Protein AF-0000000067514926 (afdb_homodimer)

Structure (mmCIF, N/CA/C/O backbone):
data_AF-0000000067514926-model_v1
#
loop_
_entity.id
_entity.type
_entity.pdbx_description
1 polymer 'Transcriptional regulator, AraC family'
#
loop_
_atom_site.group_PDB
_atom_site.id
_atom_site.type_symbol
_atom_site.label_atom_id
_atom_site.label_alt_id
_atom_site.label_comp_id
_atom_site.label_asym_id
_atom_site.label_entity_id
_atom_site.label_seq_id
_atom_site.pdbx_PDB_ins_code
_atom_site.Cartn_x
_atom_site.Cartn_y
_atom_site.Cartn_z
_atom_site.occupancy
_atom_site.B_iso_or_equiv
_atom_site.auth_seq_id
_atom_site.auth_comp_id
_atom_site.auth_asym_id
_atom_site.auth_atom_id
_atom_site.pdbx_PDB_model_num
ATOM 1 N N . MET A 1 1 ? -23.609 -40.312 2.377 1 21.06 1 MET A N 1
ATOM 2 C CA . MET A 1 1 ? -23.125 -39.125 3.045 1 21.06 1 MET A CA 1
ATOM 3 C C . MET A 1 1 ? -21.719 -38.75 2.559 1 21.06 1 MET A C 1
ATOM 5 O O . MET A 1 1 ? -20.766 -39.5 2.76 1 21.06 1 MET A O 1
ATOM 9 N N . SER A 1 2 ? -21.5 -38.344 1.331 1 24.94 2 SER A N 1
ATOM 10 C CA . SER A 1 2 ? -20.25 -38.312 0.572 1 24.94 2 SER A CA 1
ATOM 11 C C . SER A 1 2 ? -19.172 -37.562 1.338 1 24.94 2 SER A C 1
ATOM 13 O O . SER A 1 2 ? -19.422 -36.5 1.912 1 24.94 2 SER A O 1
ATOM 15 N N . PRO A 1 3 ? -18.281 -38.25 2.133 1 28.47 3 PRO A N 1
ATOM 16 C CA . PRO A 1 3 ? -17.297 -37.719 3.068 1 28.47 3 PRO A CA 1
ATOM 17 C C . PRO A 1 3 ? -16.578 -36.469 2.518 1 28.47 3 PRO A C 1
ATOM 19 O O . PRO A 1 3 ? -15.82 -36.562 1.555 1 28.47 3 PRO A O 1
ATOM 22 N N . THR A 1 4 ? -17.234 -35.469 2.072 1 33.53 4 THR A N 1
ATOM 23 C CA . THR A 1 4 ? -16.812 -34.156 1.573 1 33.53 4 THR A CA 1
ATOM 24 C C . THR A 1 4 ? -15.68 -33.594 2.428 1 33.53 4 THR A C 1
ATOM 26 O O . THR A 1 4 ? -15.914 -33.125 3.543 1 33.53 4 THR A O 1
ATOM 29 N N . GLY A 1 5 ? -14.617 -34.312 2.684 1 34.31 5 GLY A N 1
ATOM 30 C CA . GLY A 1 5 ? -13.422 -34.031 3.459 1 34.31 5 GLY A CA 1
ATOM 31 C C . GLY A 1 5 ? -12.969 -32.594 3.348 1 34.31 5 GLY A C 1
ATOM 32 O O . GLY A 1 5 ? -13.203 -31.938 2.326 1 34.31 5 GLY A O 1
ATOM 33 N N . LYS A 1 6 ? -12.906 -31.891 4.41 1 40.22 6 LYS A N 1
ATOM 34 C CA . LYS A 1 6 ? -12.523 -30.5 4.625 1 40.22 6 LYS A CA 1
ATOM 35 C C . LYS A 1 6 ? -11.266 -30.141 3.832 1 40.22 6 LYS A C 1
ATOM 37 O O . LYS A 1 6 ? -10.18 -30.625 4.137 1 40.22 6 LYS A O 1
ATOM 42 N N . ARG A 1 7 ? -11.219 -30.234 2.49 1 46 7 ARG A N 1
ATOM 43 C CA . ARG A 1 7 ? -10.086 -29.812 1.68 1 46 7 ARG A CA 1
ATOM 44 C C . ARG A 1 7 ? -9.367 -28.625 2.322 1 46 7 ARG A C 1
ATOM 46 O O . ARG A 1 7 ? -10.016 -27.703 2.838 1 46 7 ARG A O 1
ATOM 53 N N . SER A 1 8 ? -8.133 -28.891 2.771 1 51.84 8 SER A N 1
ATOM 54 C CA . SER A 1 8 ? -7.266 -27.938 3.455 1 51.84 8 SER A CA 1
ATOM 55 C C . SER A 1 8 ? -7.168 -26.625 2.686 1 51.84 8 SER A C 1
ATOM 57 O O . SER A 1 8 ? -7.062 -26.625 1.458 1 51.84 8 SER A O 1
ATOM 59 N N . SER A 1 9 ? -7.559 -25.484 3.264 1 60.06 9 SER A N 1
ATOM 60 C CA . SER A 1 9 ? -7.461 -24.078 2.869 1 60.06 9 SER A CA 1
ATOM 61 C C . SER A 1 9 ? -6.117 -23.781 2.211 1 60.06 9 SER A C 1
ATOM 63 O O . SER A 1 9 ? -6.004 -22.859 1.412 1 60.06 9 SER A O 1
ATOM 65 N N . ALA A 1 10 ? -5.141 -24.844 2.248 1 63.91 10 ALA A N 1
ATOM 66 C CA . ALA A 1 10 ? -3.799 -24.609 1.72 1 63.91 10 ALA A CA 1
ATOM 67 C C . ALA A 1 10 ? -3.754 -24.844 0.212 1 63.91 10 ALA A C 1
ATOM 69 O O . ALA A 1 10 ? -2.83 -24.391 -0.466 1 63.91 10 ALA A O 1
ATOM 70 N N . LEU A 1 11 ? -4.746 -25.422 -0.296 1 72 11 LEU A N 1
ATOM 71 C CA . LEU A 1 11 ? -4.766 -25.719 -1.726 1 72 11 LEU A CA 1
ATOM 72 C C . LEU A 1 11 ? -5.684 -24.75 -2.463 1 72 11 LEU A C 1
ATOM 74 O O . LEU A 1 11 ? -5.891 -24.875 -3.672 1 72 11 LEU A O 1
ATOM 78 N N . ASP A 1 12 ? -6.148 -23.859 -1.69 1 84.69 12 ASP A N 1
ATOM 79 C CA . ASP A 1 12 ? -7.062 -22.891 -2.289 1 84.69 12 ASP A CA 1
ATOM 80 C C . ASP A 1 12 ? -6.34 -21.578 -2.627 1 84.69 12 ASP A C 1
ATOM 82 O O . ASP A 1 12 ? -5.277 -21.297 -2.076 1 84.69 12 ASP A O 1
ATOM 86 N N . TYR A 1 13 ? -6.891 -20.938 -3.6 1 90.94 13 TYR A N 1
ATOM 87 C CA . TYR A 1 13 ? -6.422 -19.609 -3.99 1 90.94 13 TYR A CA 1
ATOM 88 C C . TYR A 1 13 ? -7.188 -18.516 -3.248 1 90.94 13 TYR A C 1
ATOM 90 O O . TYR A 1 13 ? -8.414 -18.578 -3.145 1 90.94 13 TYR A O 1
ATOM 98 N N . SER A 1 14 ? -6.441 -17.609 -2.746 1 90.38 14 SER A N 1
ATOM 99 C CA . SER A 1 14 ? -7.074 -16.5 -2.045 1 90.38 14 SER A CA 1
ATOM 100 C C . SER A 1 14 ? -7.527 -15.422 -3.02 1 90.38 14 SER A C 1
ATOM 102 O O . SER A 1 14 ? -6.82 -15.109 -3.982 1 90.38 14 SER A O 1
ATOM 104 N N . VAL A 1 15 ? -8.727 -14.961 -2.84 1 89.81 15 VAL A N 1
ATOM 105 C CA . VAL A 1 15 ? -9.242 -13.781 -3.521 1 89.81 15 VAL A CA 1
ATOM 106 C C . VAL A 1 15 ? -9.5 -12.664 -2.508 1 89.81 15 VAL A C 1
ATOM 108 O O . VAL A 1 15 ? -10.172 -12.883 -1.498 1 89.81 15 VAL A O 1
ATOM 111 N N . TRP A 1 16 ? -8.898 -11.547 -2.746 1 85.62 16 TRP A N 1
ATOM 112 C CA . TRP A 1 16 ? -9.008 -10.469 -1.769 1 85.62 16 TRP A CA 1
ATOM 113 C C . TRP A 1 16 ? -9.68 -9.242 -2.379 1 85.62 16 TRP A C 1
ATOM 115 O O . TRP A 1 16 ? -9.844 -9.156 -3.598 1 85.62 16 TRP A O 1
ATOM 125 N N . PRO A 1 17 ? -10.07 -8.297 -1.581 1 85.38 17 PRO A N 1
ATOM 126 C CA . PRO A 1 17 ? -10.875 -7.164 -2.041 1 85.38 17 PRO A CA 1
ATOM 127 C C . PRO A 1 17 ? -10.133 -6.281 -3.045 1 85.38 17 PRO A C 1
ATOM 129 O O . PRO A 1 17 ? -10.766 -5.531 -3.797 1 85.38 17 PRO A O 1
ATOM 132 N N . GLY A 1 18 ? -8.836 -6.371 -3.086 1 88.5 18 GLY A N 1
ATOM 133 C CA . GLY A 1 18 ? -8.062 -5.609 -4.051 1 88.5 18 GLY A CA 1
ATOM 134 C C . GLY A 1 18 ? -8.422 -5.93 -5.492 1 88.5 18 GLY A C 1
ATOM 135 O O . GLY A 1 18 ? -8.148 -5.137 -6.395 1 88.5 18 GLY A O 1
ATOM 136 N N . TRP A 1 19 ? -9.078 -7.051 -5.695 1 91.38 19 TRP A N 1
ATOM 137 C CA . TRP A 1 19 ? -9.508 -7.438 -7.035 1 91.38 19 TRP A CA 1
ATOM 138 C C . TRP A 1 19 ? -10.555 -6.469 -7.574 1 91.38 19 TRP A C 1
ATOM 140 O O . TRP A 1 19 ? -10.695 -6.309 -8.789 1 91.38 19 TRP A O 1
ATOM 150 N N . ARG A 1 20 ? -11.305 -5.773 -6.688 1 91.12 20 ARG A N 1
ATOM 151 C CA . ARG A 1 20 ? -12.258 -4.754 -7.113 1 91.12 20 ARG A CA 1
ATOM 152 C C . ARG A 1 20 ? -11.539 -3.59 -7.793 1 91.12 20 ARG A C 1
ATOM 154 O O . ARG A 1 20 ? -12 -3.094 -8.828 1 91.12 20 ARG A O 1
ATOM 161 N N . VAL A 1 21 ? -10.453 -3.221 -7.176 1 92.44 21 VAL A N 1
ATOM 162 C CA . VAL A 1 21 ? -9.664 -2.121 -7.719 1 92.44 21 VAL A CA 1
ATOM 163 C C . VAL A 1 21 ? -9.055 -2.535 -9.055 1 92.44 21 VAL A C 1
ATOM 165 O O . VAL A 1 21 ? -9.047 -1.754 -10.008 1 92.44 21 VAL A O 1
ATOM 168 N N . LEU A 1 22 ? -8.57 -3.758 -9.086 1 92.62 22 LEU A N 1
ATOM 169 C CA . LEU A 1 22 ? -8 -4.301 -10.312 1 92.62 22 LEU A CA 1
ATOM 170 C C . LEU A 1 22 ? -9.023 -4.262 -11.445 1 92.62 22 LEU A C 1
ATOM 172 O O . LEU A 1 22 ? -8.727 -3.775 -12.539 1 92.62 22 LEU A O 1
ATOM 176 N N . MET A 1 23 ? -10.25 -4.723 -11.195 1 93.88 23 MET A N 1
ATOM 177 C CA . MET A 1 23 ? -11.305 -4.75 -12.203 1 93.88 23 MET A CA 1
ATOM 178 C C . MET A 1 23 ? -11.656 -3.338 -12.656 1 93.88 23 MET A C 1
ATOM 180 O O . MET A 1 23 ? -11.742 -3.076 -13.859 1 93.88 23 MET A O 1
ATOM 184 N N . GLN A 1 24 ? -11.734 -2.473 -11.695 1 93.25 24 GLN A N 1
ATOM 185 C CA . GLN A 1 24 ? -12.102 -1.091 -11.984 1 93.25 24 GLN A CA 1
ATOM 186 C C . GLN A 1 24 ? -11.023 -0.403 -12.828 1 93.25 24 GLN A C 1
ATOM 188 O O . GLN A 1 24 ? -11.328 0.202 -13.859 1 93.25 24 GLN A O 1
ATOM 193 N N . ASP A 1 25 ? -9.812 -0.518 -12.422 1 93.44 25 ASP A N 1
ATOM 194 C CA . ASP A 1 25 ? -8.719 0.184 -13.086 1 93.44 25 ASP A CA 1
ATOM 195 C C . ASP A 1 25 ? -8.461 -0.397 -14.477 1 93.44 25 ASP A C 1
ATOM 197 O O . ASP A 1 25 ? -8.078 0.329 -15.398 1 93.44 25 ASP A O 1
ATOM 201 N N . ALA A 1 26 ? -8.664 -1.671 -14.594 1 94 26 ALA A N 1
ATOM 202 C CA . ALA A 1 26 ? -8.445 -2.33 -15.875 1 94 26 ALA A CA 1
ATOM 203 C C . ALA A 1 26 ? -9.648 -2.16 -16.797 1 94 26 ALA A C 1
ATOM 205 O O . ALA A 1 26 ? -9.617 -2.566 -17.953 1 94 26 ALA A O 1
ATOM 206 N N . GLY A 1 27 ? -10.703 -1.605 -16.297 1 93.69 27 GLY A N 1
ATOM 207 C CA . GLY A 1 27 ? -11.906 -1.403 -17.078 1 93.69 27 GLY A CA 1
ATOM 208 C C . GLY A 1 27 ? -12.711 -2.674 -17.281 1 93.69 27 GLY A C 1
ATOM 209 O O . GLY A 1 27 ? -13.508 -2.771 -18.203 1 93.69 27 GLY A O 1
ATOM 210 N N . LEU A 1 28 ? -12.492 -3.656 -16.453 1 94.88 28 LEU A N 1
ATOM 211 C CA . LEU A 1 28 ? -13.195 -4.93 -16.547 1 94.88 28 LEU A CA 1
ATOM 212 C C . LEU A 1 28 ? -14.484 -4.898 -15.742 1 94.88 28 LEU A C 1
ATOM 214 O O . LEU A 1 28 ? -14.477 -4.566 -14.555 1 94.88 28 LEU A O 1
ATOM 218 N N . ALA A 1 29 ? -15.562 -5.246 -16.453 1 95 29 ALA A N 1
ATOM 219 C CA . ALA A 1 29 ? -16.844 -5.301 -15.734 1 95 29 ALA A CA 1
ATOM 220 C C . ALA A 1 29 ? -16.906 -6.523 -14.82 1 95 29 ALA A C 1
ATOM 222 O O . ALA A 1 29 ? -16.812 -7.66 -15.289 1 95 29 ALA A O 1
ATOM 223 N N . THR A 1 30 ? -17.188 -6.309 -13.617 1 93.81 30 THR A N 1
ATOM 224 C CA . THR A 1 30 ? -17.141 -7.355 -12.602 1 93.81 30 THR A CA 1
ATOM 225 C C . THR A 1 30 ? -18.281 -8.344 -12.789 1 93.81 30 THR A C 1
ATOM 227 O O . THR A 1 30 ? -18.078 -9.555 -12.75 1 93.81 30 THR A O 1
ATOM 230 N N . ALA A 1 31 ? -19.438 -7.828 -13.039 1 93 31 ALA A N 1
ATOM 231 C CA . ALA A 1 31 ? -20.625 -8.664 -13.07 1 93 31 ALA A CA 1
ATOM 232 C C . ALA A 1 31 ? -20.547 -9.703 -14.188 1 93 31 ALA A C 1
ATOM 234 O O . ALA A 1 31 ? -20.734 -10.898 -13.953 1 93 31 ALA A O 1
ATOM 235 N N . PRO A 1 32 ? -20.203 -9.312 -15.367 1 94.88 32 PRO A N 1
ATOM 236 C CA . PRO A 1 32 ? -20.062 -10.305 -16.438 1 94.88 32 PRO A CA 1
ATOM 237 C C . PRO A 1 32 ? -18.953 -11.32 -16.141 1 94.88 32 PRO A C 1
ATOM 239 O O . PRO A 1 32 ? -19.109 -12.5 -16.469 1 94.88 32 PRO A O 1
ATOM 242 N N . VAL A 1 33 ? -17.859 -10.898 -15.578 1 96.5 33 VAL A N 1
ATOM 243 C CA . VAL A 1 33 ? -16.75 -11.797 -15.258 1 96.5 33 VAL A CA 1
ATOM 244 C C . VAL A 1 33 ? -17.203 -12.859 -14.266 1 96.5 33 VAL A C 1
ATOM 246 O O . VAL A 1 33 ? -17 -14.055 -14.492 1 96.5 33 VAL A O 1
ATOM 249 N N . LEU A 1 34 ? -17.906 -12.414 -13.219 1 94 34 LEU A N 1
ATOM 250 C CA . LEU A 1 34 ? -18.344 -13.352 -12.18 1 94 34 LEU A CA 1
ATOM 251 C C . LEU A 1 34 ? -19.438 -14.273 -12.703 1 94 34 LEU A C 1
ATOM 253 O O . LEU A 1 34 ? -19.484 -15.453 -12.352 1 94 34 LEU A O 1
ATOM 257 N N . ARG A 1 35 ? -20.25 -13.789 -13.547 1 92.12 35 ARG A N 1
ATOM 258 C CA . ARG A 1 35 ? -21.297 -14.609 -14.148 1 92.12 35 ARG A CA 1
ATOM 259 C C . ARG A 1 35 ? -20.703 -15.695 -15.047 1 92.12 35 ARG A C 1
ATOM 261 O O . ARG A 1 35 ? -21.109 -16.859 -14.977 1 92.12 35 ARG A O 1
ATOM 268 N N . ARG A 1 36 ? -19.797 -15.336 -15.828 1 93.94 36 ARG A N 1
ATOM 269 C CA . ARG A 1 36 ? -19.141 -16.281 -16.734 1 93.94 36 ARG A CA 1
ATOM 270 C C . ARG A 1 36 ? -18.391 -17.359 -15.945 1 93.94 36 ARG A C 1
ATOM 272 O O . ARG A 1 36 ? -18.328 -18.516 -16.375 1 93.94 36 ARG A O 1
ATOM 279 N N . ALA A 1 37 ? -17.797 -16.922 -14.836 1 94.56 37 ALA A N 1
ATOM 280 C CA . ALA A 1 37 ? -17.047 -17.859 -14 1 94.56 37 ALA A CA 1
ATOM 281 C C . ALA A 1 37 ? -17.984 -18.656 -13.094 1 94.56 37 ALA A C 1
ATOM 283 O O . ALA A 1 37 ? -17.531 -19.562 -12.375 1 94.56 37 ALA A O 1
ATOM 284 N N . GLN A 1 38 ? -19.266 -18.328 -13.094 1 91.94 38 GLN A N 1
ATOM 285 C CA . GLN A 1 38 ? -20.281 -18.969 -12.258 1 91.94 38 GLN A CA 1
ATOM 286 C C . GLN A 1 38 ? -19.938 -18.812 -10.773 1 91.94 38 GLN A C 1
ATOM 288 O O . GLN A 1 38 ? -19.953 -19.797 -10.023 1 91.94 38 GLN A O 1
ATOM 293 N N . LEU A 1 39 ? -19.531 -17.641 -10.438 1 91.19 39 LEU A N 1
ATOM 294 C CA . LEU A 1 39 ? -19.203 -17.281 -9.055 1 91.19 39 LEU A CA 1
ATOM 295 C C . LEU A 1 39 ? -20.203 -16.266 -8.508 1 91.19 39 LEU A C 1
ATOM 297 O O . LEU A 1 39 ? -20.859 -15.57 -9.273 1 91.19 39 LEU A O 1
ATOM 301 N N . PRO A 1 40 ? -20.281 -16.188 -7.191 1 88.31 40 PRO A N 1
ATOM 302 C CA . PRO A 1 40 ? -21.234 -15.234 -6.598 1 88.31 40 PRO A CA 1
ATOM 303 C C . PRO A 1 40 ? -20.922 -13.781 -6.957 1 88.31 40 PRO A C 1
ATOM 305 O O . PRO A 1 40 ? -19.75 -13.398 -7.016 1 88.31 40 PRO A O 1
ATOM 308 N N . GLY A 1 41 ? -21.969 -13 -7.133 1 87.38 41 GLY A N 1
ATOM 309 C CA . GLY A 1 41 ? -21.828 -11.609 -7.539 1 87.38 41 GLY A CA 1
ATOM 310 C C . GLY A 1 41 ? -21.141 -10.75 -6.5 1 87.38 41 GLY A C 1
ATOM 311 O O . GLY A 1 41 ? -20.594 -9.688 -6.828 1 87.38 41 GLY A O 1
ATOM 312 N N . ASP A 1 42 ? -21.109 -11.234 -5.289 1 83.88 42 ASP A N 1
ATOM 313 C CA . ASP A 1 42 ? -20.5 -10.453 -4.215 1 83.88 42 ASP A CA 1
ATOM 314 C C . ASP A 1 42 ? -19.156 -11.039 -3.797 1 83.88 42 ASP A C 1
ATOM 316 O O . ASP A 1 42 ? -18.703 -10.812 -2.674 1 83.88 42 ASP A O 1
ATOM 320 N N . LEU A 1 43 ? -18.531 -11.781 -4.715 1 89.06 43 LEU A N 1
ATOM 321 C CA . LEU A 1 43 ? -17.297 -12.5 -4.406 1 89.06 43 LEU A CA 1
ATOM 322 C C . LEU A 1 43 ? -16.219 -11.539 -3.918 1 89.06 43 LEU A C 1
ATOM 324 O O . LEU A 1 43 ? -15.555 -11.805 -2.914 1 89.06 43 LEU A O 1
ATOM 328 N N . PHE A 1 44 ? -16.109 -10.422 -4.543 1 87.5 44 PHE A N 1
ATOM 329 C CA . PHE A 1 44 ? -14.992 -9.531 -4.273 1 87.5 44 PHE A CA 1
ATOM 330 C C . PHE A 1 44 ? -15.266 -8.664 -3.055 1 87.5 44 PHE A C 1
ATOM 332 O O . PHE A 1 44 ? -14.375 -7.977 -2.557 1 87.5 44 PHE A O 1
ATOM 339 N N . THR A 1 45 ? -16.438 -8.648 -2.574 1 79.25 45 THR A N 1
ATOM 340 C CA . THR A 1 45 ? -16.781 -7.844 -1.407 1 79.25 45 THR A CA 1
ATOM 341 C C . THR A 1 45 ? -16.688 -8.672 -0.13 1 79.25 45 THR A C 1
ATOM 343 O O . THR A 1 45 ? -16.656 -8.125 0.973 1 79.25 45 THR A O 1
ATOM 346 N N . ARG A 1 46 ? -16.562 -9.961 -0.378 1 79.62 46 ARG A N 1
ATOM 347 C CA . ARG A 1 46 ? -16.453 -10.852 0.772 1 79.62 46 ARG A CA 1
ATOM 348 C C . ARG A 1 46 ? -15.047 -10.805 1.365 1 79.62 46 ARG A C 1
ATOM 350 O O . ARG A 1 46 ? -14.078 -10.492 0.664 1 79.62 46 ARG A O 1
ATOM 357 N N . GLN A 1 47 ? -15.172 -11.094 2.65 1 74.5 47 GLN A N 1
ATOM 358 C CA . GLN A 1 47 ? -13.891 -11.125 3.35 1 74.5 47 GLN A CA 1
ATOM 359 C C . GLN A 1 47 ? -13.289 -12.523 3.316 1 74.5 47 GLN A C 1
ATOM 361 O O . GLN A 1 47 ? -14.008 -13.523 3.369 1 74.5 47 GLN A O 1
ATOM 366 N N . ASN A 1 48 ? -12.078 -12.75 3.043 1 74.88 48 ASN A N 1
ATOM 367 C CA . ASN A 1 48 ? -11.336 -14 3.16 1 74.88 48 ASN A CA 1
ATOM 368 C C . ASN A 1 48 ? -11.859 -15.055 2.189 1 74.88 48 ASN A C 1
ATOM 370 O O . ASN A 1 48 ? -12.188 -16.172 2.598 1 74.88 48 ASN A O 1
ATOM 374 N N . VAL A 1 49 ? -12.047 -14.789 1.015 1 84.12 49 VAL A N 1
ATOM 375 C CA . VAL A 1 49 ? -12.531 -15.703 -0.018 1 84.12 49 VAL A CA 1
ATOM 376 C C . VAL A 1 49 ? -11.391 -16.609 -0.473 1 84.12 49 VAL A C 1
ATOM 378 O O . VAL A 1 49 ? -10.273 -16.156 -0.717 1 84.12 49 VAL A O 1
ATOM 381 N N . ARG A 1 50 ? -11.734 -17.891 -0.494 1 88.06 50 ARG A N 1
ATOM 382 C CA . ARG A 1 50 ? -10.828 -18.891 -1.067 1 88.06 50 ARG A CA 1
ATOM 383 C C . ARG A 1 50 ? -11.539 -19.75 -2.109 1 88.06 50 ARG A C 1
ATOM 385 O O . ARG A 1 50 ? -12.703 -20.109 -1.931 1 88.06 50 ARG A O 1
ATOM 392 N N . LEU A 1 51 ? -10.852 -19.938 -3.182 1 89.81 51 LEU A N 1
ATOM 393 C CA . LEU A 1 51 ? -11.391 -20.734 -4.27 1 89.81 51 LEU A CA 1
ATOM 394 C C . LEU A 1 51 ? -10.5 -21.938 -4.559 1 89.81 51 LEU A C 1
ATOM 396 O O . LEU A 1 51 ? -9.273 -21.828 -4.484 1 89.81 51 LEU A O 1
ATOM 400 N N . ASP A 1 52 ? -11.148 -22.969 -4.891 1 86.19 52 ASP A N 1
ATOM 401 C CA . ASP A 1 52 ? -10.352 -24.078 -5.398 1 86.19 52 ASP A CA 1
ATOM 402 C C . ASP A 1 52 ? -9.773 -23.766 -6.773 1 86.19 52 ASP A C 1
ATOM 404 O O . ASP A 1 52 ? -10.133 -22.75 -7.383 1 86.19 52 ASP A O 1
ATOM 408 N N . SER A 1 53 ? -8.938 -24.578 -7.242 1 88.44 53 SER A N 1
ATOM 409 C CA . SER A 1 53 ? -8.211 -24.312 -8.477 1 88.44 53 SER A CA 1
ATOM 410 C C . SER A 1 53 ? -9.156 -24.203 -9.664 1 88.44 53 SER A C 1
ATOM 412 O O . SER A 1 53 ? -9 -23.328 -10.516 1 88.44 53 SER A O 1
ATOM 414 N N . ALA A 1 54 ? -10.094 -25.062 -9.727 1 86.75 54 ALA A N 1
ATOM 415 C CA . ALA A 1 54 ? -11.016 -25.078 -10.859 1 86.75 54 ALA A CA 1
ATOM 416 C C . ALA A 1 54 ? -11.766 -23.766 -10.984 1 86.75 54 ALA A C 1
ATOM 418 O O . ALA A 1 54 ? -11.828 -23.172 -12.07 1 86.75 54 ALA A O 1
ATOM 419 N N . HIS A 1 55 ? -12.281 -23.328 -9.867 1 90.19 55 HIS A N 1
ATOM 420 C CA . HIS A 1 55 ? -13.047 -22.094 -9.875 1 90.19 55 HIS A CA 1
ATOM 421 C C . HIS A 1 55 ? -12.141 -20.875 -10.078 1 90.19 55 HIS A C 1
ATOM 423 O O . HIS A 1 55 ? -12.516 -19.922 -10.766 1 90.19 55 HIS A O 1
ATOM 429 N N . PHE A 1 56 ? -11.047 -20.984 -9.508 1 94.75 56 PHE A N 1
ATOM 430 C CA . PHE A 1 56 ? -10.102 -19.875 -9.641 1 94.75 56 PHE A CA 1
ATOM 431 C C . PHE A 1 56 ? -9.633 -19.734 -11.086 1 94.75 56 PHE A C 1
ATOM 433 O O . PHE A 1 56 ? -9.539 -18.625 -11.602 1 94.75 56 PHE A O 1
ATOM 440 N N . PHE A 1 57 ? -9.359 -20.797 -11.719 1 93.69 57 PHE A N 1
ATOM 441 C CA . PHE A 1 57 ? -8.891 -20.766 -13.102 1 93.69 57 PHE A CA 1
ATOM 442 C C . PHE A 1 57 ? -10.016 -20.359 -14.047 1 93.69 57 PHE A C 1
ATOM 444 O O . PHE A 1 57 ? -9.789 -19.656 -15.031 1 93.69 57 PHE A O 1
ATOM 451 N N . LYS A 1 58 ? -11.18 -20.75 -13.734 1 94.31 58 LYS A N 1
ATOM 452 C CA . LYS A 1 58 ? -12.336 -20.281 -14.492 1 94.31 58 LYS A CA 1
ATOM 453 C C . LYS A 1 58 ? -12.5 -18.766 -14.383 1 94.31 58 LYS A C 1
ATOM 455 O O . LYS A 1 58 ? -12.93 -18.109 -15.336 1 94.31 58 LYS A O 1
ATOM 460 N N . LEU A 1 59 ? -12.219 -18.281 -13.219 1 96.38 59 LEU A N 1
ATOM 461 C CA . LEU A 1 59 ? -12.25 -16.844 -13.016 1 96.38 59 LEU A CA 1
ATOM 462 C C . LEU A 1 59 ? -11.273 -16.125 -13.945 1 96.38 59 LEU A C 1
ATOM 464 O O . LEU A 1 59 ? -11.617 -15.117 -14.562 1 96.38 59 LEU A O 1
ATOM 468 N N . TRP A 1 60 ? -10.141 -16.672 -14.086 1 96.38 60 TRP A N 1
ATOM 469 C CA . TRP A 1 60 ? -9.125 -16.062 -14.945 1 96.38 60 TRP A CA 1
ATOM 470 C C . TRP A 1 60 ? -9.523 -16.172 -16.422 1 96.38 60 TRP A C 1
ATOM 472 O O . TRP A 1 60 ? -9.266 -15.25 -17.203 1 96.38 60 TRP A O 1
ATOM 482 N N . GLU A 1 61 ? -10.125 -17.25 -16.766 1 96.19 61 GLU A N 1
ATOM 483 C CA . GLU A 1 61 ? -10.633 -17.375 -18.125 1 96.19 61 GLU A CA 1
ATOM 484 C C . GLU A 1 61 ? -11.734 -16.359 -18.406 1 96.19 61 GLU A C 1
ATOM 486 O O . GLU A 1 61 ? -11.805 -15.797 -19.516 1 96.19 61 GLU A O 1
ATOM 491 N N . ALA A 1 62 ? -12.539 -16.141 -17.422 1 97.12 62 ALA A N 1
ATOM 492 C CA . ALA A 1 62 ? -13.594 -15.141 -17.547 1 97.12 62 ALA A CA 1
ATOM 493 C C . ALA A 1 62 ? -13 -13.742 -17.688 1 97.12 62 ALA A C 1
ATOM 495 O O . ALA A 1 62 ? -13.5 -12.922 -18.469 1 97.12 62 ALA A O 1
ATOM 496 N N . ILE A 1 63 ? -11.938 -13.469 -16.969 1 97.06 63 ILE A N 1
ATOM 497 C CA . ILE A 1 63 ? -11.234 -12.195 -17.047 1 97.06 63 ILE A CA 1
ATOM 498 C C . ILE A 1 63 ? -10.664 -12.016 -18.453 1 97.06 63 ILE A C 1
ATOM 500 O O . ILE A 1 63 ? -10.766 -10.938 -19.047 1 97.06 63 ILE A O 1
ATOM 504 N N . GLU A 1 64 ? -10.125 -13.062 -18.953 1 96.44 64 GLU A N 1
ATOM 505 C CA . GLU A 1 64 ? -9.57 -13.023 -20.312 1 96.44 64 GLU A CA 1
ATOM 506 C C . GLU A 1 64 ? -10.648 -12.703 -21.328 1 96.44 64 GLU A C 1
ATOM 508 O O . GLU A 1 64 ? -10.438 -11.883 -22.234 1 96.44 64 GLU A O 1
ATOM 513 N N . ALA A 1 65 ? -11.758 -13.328 -21.219 1 96.56 65 ALA A N 1
ATOM 514 C CA . ALA A 1 65 ? -12.867 -13.109 -22.141 1 96.56 65 ALA A CA 1
ATOM 515 C C . ALA A 1 65 ? -13.359 -11.664 -22.078 1 96.56 65 ALA A C 1
ATOM 517 O O . ALA A 1 65 ? -13.625 -11.039 -23.094 1 96.56 65 ALA A O 1
ATOM 518 N N . GLU A 1 66 ? -13.461 -11.141 -20.875 1 96.69 66 GLU A N 1
ATOM 519 C CA . GLU A 1 66 ? -13.914 -9.766 -20.688 1 96.69 66 GLU A CA 1
ATOM 520 C C . GLU A 1 66 ? -12.914 -8.773 -21.266 1 96.69 66 GLU A C 1
ATOM 522 O O . GLU A 1 66 ? -13.297 -7.789 -21.906 1 96.69 66 GLU A O 1
ATOM 527 N N . ALA A 1 67 ? -11.695 -9.039 -21 1 96.19 67 ALA A N 1
ATOM 528 C CA . ALA A 1 67 ? -10.641 -8.164 -21.5 1 96.19 67 ALA A CA 1
ATOM 529 C C . ALA A 1 67 ? -10.633 -8.133 -23.016 1 96.19 67 ALA A C 1
ATOM 531 O O . ALA A 1 67 ? -10.398 -7.082 -23.625 1 96.19 67 ALA A O 1
ATOM 532 N N . ALA A 1 68 ? -10.906 -9.281 -23.594 1 94.94 68 ALA A N 1
ATOM 533 C CA . ALA A 1 68 ? -10.945 -9.375 -25.062 1 94.94 68 ALA A CA 1
ATOM 534 C C . ALA A 1 68 ? -12.094 -8.547 -25.625 1 94.94 68 ALA A C 1
ATOM 536 O O . ALA A 1 68 ? -11.984 -8 -26.734 1 94.94 68 ALA A O 1
ATOM 537 N N . SER A 1 69 ? -13.148 -8.43 -24.875 1 93.88 69 SER A N 1
ATOM 538 C CA . SER A 1 69 ? -14.297 -7.652 -25.328 1 93.88 69 SER A CA 1
ATOM 539 C C . SER A 1 69 ? -14 -6.156 -25.281 1 93.88 69 SER A C 1
ATOM 541 O O . SER A 1 69 ? -14.586 -5.383 -26.047 1 93.88 69 SER A O 1
ATOM 543 N N . ILE A 1 70 ? -13.125 -5.758 -24.438 1 92.25 70 ILE A N 1
ATOM 544 C CA . ILE A 1 70 ? -12.758 -4.355 -24.281 1 92.25 70 ILE A CA 1
ATOM 545 C C . ILE A 1 70 ? -11.695 -3.984 -25.328 1 92.25 70 ILE A C 1
ATOM 547 O O . ILE A 1 70 ? -11.828 -2.967 -26.016 1 92.25 70 ILE A O 1
ATOM 551 N N . ASN A 1 71 ? -10.703 -4.758 -25.391 1 93.44 71 ASN A N 1
ATOM 552 C CA . ASN A 1 71 ? -9.625 -4.59 -26.359 1 93.44 71 ASN A CA 1
ATOM 553 C C . ASN A 1 71 ? -9.117 -5.934 -26.875 1 93.44 71 ASN A C 1
ATOM 555 O O . ASN A 1 71 ? -8.328 -6.602 -26.219 1 93.44 71 ASN A O 1
ATOM 559 N N . ALA A 1 72 ? -9.383 -6.262 -28.047 1 90.81 72 ALA A N 1
ATOM 560 C CA . ALA A 1 72 ? -9.055 -7.559 -28.641 1 90.81 72 ALA A CA 1
ATOM 561 C C . ALA A 1 72 ? -7.59 -7.609 -29.062 1 90.81 72 ALA A C 1
ATOM 563 O O . ALA A 1 72 ? -7.023 -8.688 -29.234 1 90.81 72 ALA A O 1
ATOM 564 N N . ASP A 1 73 ? -7.027 -6.484 -29.125 1 91.69 73 ASP A N 1
ATOM 565 C CA . ASP A 1 73 ? -5.68 -6.43 -29.688 1 91.69 73 ASP A CA 1
ATOM 566 C C . ASP A 1 73 ? -4.625 -6.555 -28.594 1 91.69 73 ASP A C 1
ATOM 568 O O . ASP A 1 73 ? -3.436 -6.707 -28.875 1 91.69 73 ASP A O 1
ATOM 572 N N . LEU A 1 74 ? -5.031 -6.473 -27.391 1 95 74 LEU A N 1
ATOM 573 C CA . LEU A 1 74 ? -4.102 -6.535 -26.266 1 95 74 LEU A CA 1
ATOM 574 C C . LEU A 1 74 ? -4.527 -7.605 -25.266 1 95 74 LEU A C 1
ATOM 576 O O . LEU A 1 74 ? -5.609 -7.52 -24.688 1 95 74 LEU A O 1
ATOM 580 N N . PRO A 1 75 ? -3.623 -8.609 -25.078 1 95.06 75 PRO A N 1
ATOM 581 C CA . PRO A 1 75 ? -3.977 -9.68 -24.141 1 95.06 75 PRO A CA 1
ATOM 582 C C . PRO A 1 75 ? -4.27 -9.156 -22.734 1 95.06 75 PRO A C 1
ATOM 584 O O . PRO A 1 75 ? -3.73 -8.125 -22.328 1 95.06 75 PRO A O 1
ATOM 587 N N . ALA A 1 76 ? -5.059 -9.867 -21.938 1 95.62 76 ALA A N 1
ATOM 588 C CA . ALA A 1 76 ? -5.574 -9.461 -20.625 1 95.62 76 ALA A CA 1
ATOM 589 C C . ALA A 1 76 ? -4.438 -9.141 -19.672 1 95.62 76 ALA A C 1
ATOM 591 O O . ALA A 1 76 ? -4.453 -8.094 -19 1 95.62 76 ALA A O 1
ATOM 592 N N . PRO A 1 77 ? -3.359 -9.984 -19.562 1 96.25 77 PRO A N 1
ATOM 593 C CA . PRO A 1 77 ? -2.275 -9.68 -18.625 1 96.25 77 PRO A CA 1
ATOM 594 C C . PRO A 1 77 ? -1.618 -8.328 -18.891 1 96.25 77 PRO A C 1
ATOM 596 O O . PRO A 1 77 ? -1.245 -7.625 -17.953 1 96.25 77 PRO A O 1
ATOM 599 N N . LEU A 1 78 ? -1.563 -7.977 -20.156 1 96.5 78 LEU A N 1
ATOM 600 C CA . LEU A 1 78 ? -0.923 -6.715 -20.516 1 96.5 78 LEU A CA 1
ATOM 601 C C . LEU A 1 78 ? -1.849 -5.539 -20.234 1 96.5 78 LEU A C 1
ATOM 603 O O . LEU A 1 78 ? -1.387 -4.453 -19.875 1 96.5 78 LEU A O 1
ATOM 607 N N . GLN A 1 79 ? -3.113 -5.754 -20.422 1 96.19 79 GLN A N 1
ATOM 608 C CA . GLN A 1 79 ? -4.078 -4.727 -20.047 1 96.19 79 GLN A CA 1
ATOM 609 C C . GLN A 1 79 ? -4.031 -4.445 -18.547 1 96.19 79 GLN A C 1
ATOM 611 O O . GLN A 1 79 ? -4.098 -3.289 -18.125 1 96.19 79 GLN A O 1
ATOM 616 N N . ILE A 1 80 ? -3.896 -5.48 -17.766 1 95.06 80 ILE A N 1
ATOM 617 C CA . ILE A 1 80 ? -3.834 -5.371 -16.312 1 95.06 80 ILE A CA 1
ATOM 618 C C . ILE A 1 80 ? -2.516 -4.719 -15.898 1 95.06 80 ILE A C 1
ATOM 620 O O . ILE A 1 80 ? -2.488 -3.875 -15.008 1 95.06 80 ILE A O 1
ATOM 624 N N . ALA A 1 81 ? -1.466 -5.055 -16.578 1 94.31 81 ALA A N 1
ATOM 625 C CA . ALA A 1 81 ? -0.143 -4.523 -16.266 1 94.31 81 ALA A CA 1
ATOM 626 C C . ALA A 1 81 ? -0.11 -3.006 -16.422 1 94.31 81 ALA A C 1
ATOM 628 O O . ALA A 1 81 ? 0.565 -2.311 -15.664 1 94.31 81 ALA A O 1
ATOM 629 N N . LYS A 1 82 ? -0.828 -2.471 -17.328 1 92.38 82 LYS A N 1
ATOM 630 C CA . LYS A 1 82 ? -0.842 -1.042 -17.625 1 92.38 82 LYS A CA 1
ATOM 631 C C . LYS A 1 82 ? -1.348 -0.231 -16.438 1 92.38 82 LYS A C 1
ATOM 633 O O . LYS A 1 82 ? -0.965 0.928 -16.266 1 92.38 82 LYS A O 1
ATOM 638 N N . VAL A 1 83 ? -2.148 -0.915 -15.672 1 91.88 83 VAL A N 1
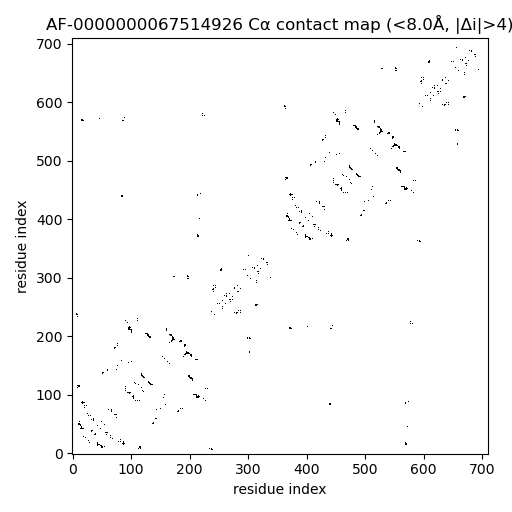ATOM 639 C CA . VAL A 1 83 ? -2.805 -0.144 -14.617 1 91.88 83 VAL A CA 1
ATOM 640 C C . VAL A 1 83 ? -2.395 -0.684 -13.25 1 91.88 83 VAL A C 1
ATOM 642 O O . VAL A 1 83 ? -3.002 -0.34 -12.234 1 91.88 83 VAL A O 1
ATOM 645 N N . MET A 1 84 ? -1.435 -1.544 -13.266 1 90.94 84 MET A N 1
ATOM 646 C CA . MET A 1 84 ? -1.044 -2.172 -12.008 1 90.94 84 MET A CA 1
ATOM 647 C C . MET A 1 84 ? -0.518 -1.133 -11.023 1 90.94 84 MET A C 1
ATOM 649 O O . MET A 1 84 ? 0.33 -0.311 -11.375 1 90.94 84 MET A O 1
ATOM 653 N N . SER A 1 85 ? -1.063 -1.144 -9.844 1 88.62 85 SER A N 1
ATOM 654 C CA . SER A 1 85 ? -0.626 -0.324 -8.719 1 88.62 85 SER A CA 1
ATOM 655 C C . SER A 1 85 ? -0.676 -1.109 -7.414 1 88.62 85 SER A C 1
ATOM 657 O O . SER A 1 85 ? -1.293 -2.174 -7.348 1 88.62 85 SER A O 1
ATOM 659 N N . SER A 1 86 ? -0.026 -0.561 -6.465 1 88.75 86 SER A N 1
ATOM 660 C CA . SER A 1 86 ? 0.019 -1.265 -5.188 1 88.75 86 SER A CA 1
ATOM 661 C C . SER A 1 86 ? -1.315 -1.165 -4.457 1 88.75 86 SER A C 1
ATOM 663 O O . SER A 1 86 ? -1.525 -1.837 -3.443 1 88.75 86 SER A O 1
ATOM 665 N N . ASP A 1 87 ? -2.264 -0.488 -5.031 1 86.88 87 ASP A N 1
ATOM 666 C CA . ASP A 1 87 ? -3.566 -0.295 -4.398 1 86.88 87 ASP A CA 1
ATOM 667 C C . ASP A 1 87 ? -4.309 -1.622 -4.258 1 86.88 87 ASP A C 1
ATOM 669 O O . ASP A 1 87 ? -5.184 -1.762 -3.4 1 86.88 87 ASP A O 1
ATOM 673 N N . TRP A 1 88 ? -4.023 -2.467 -5.07 1 86.12 88 TRP A N 1
ATOM 674 C CA . TRP A 1 88 ? -4.82 -3.688 -4.992 1 86.12 88 TRP A CA 1
ATOM 675 C C . TRP A 1 88 ? -4.008 -4.832 -4.395 1 86.12 88 TRP A C 1
ATOM 677 O O . TRP A 1 88 ? -4.441 -5.988 -4.422 1 86.12 88 TRP A O 1
ATOM 687 N N . PHE A 1 89 ? -2.852 -4.559 -3.889 1 89.12 89 PHE A N 1
ATOM 688 C CA . PHE A 1 89 ? -2.012 -5.617 -3.34 1 89.12 89 PHE A CA 1
ATOM 689 C C . PHE A 1 89 ? -2.541 -6.086 -1.99 1 89.12 89 PHE A C 1
ATOM 691 O O . PHE A 1 89 ? -3.037 -5.281 -1.198 1 89.12 89 PHE A O 1
ATOM 698 N N . ASP A 1 90 ? -2.4 -7.352 -1.804 1 89 90 ASP A N 1
ATOM 699 C CA . ASP A 1 90 ? -2.561 -7.922 -0.468 1 89 90 ASP A CA 1
ATOM 700 C C . ASP A 1 90 ? -1.265 -7.816 0.332 1 89 90 ASP A C 1
ATOM 702 O O . ASP A 1 90 ? -0.214 -7.484 -0.219 1 89 90 ASP A O 1
ATOM 706 N N . PRO A 1 91 ? -1.371 -8.086 1.646 1 88.12 91 PRO A N 1
ATOM 707 C CA . PRO A 1 91 ? -0.186 -7.926 2.492 1 88.12 91 PRO A CA 1
ATOM 708 C C . PRO A 1 91 ? 1.019 -8.711 1.978 1 88.12 91 PRO A C 1
ATOM 710 O O . PRO A 1 91 ? 2.15 -8.227 2.049 1 88.12 91 PRO A O 1
ATOM 713 N N . GLU A 1 92 ? 0.806 -9.875 1.439 1 89.06 92 GLU A N 1
ATOM 714 C CA . GLU A 1 92 ? 1.895 -10.734 0.974 1 89.06 92 GLU A CA 1
ATOM 715 C C . GLU A 1 92 ? 2.621 -10.102 -0.211 1 89.06 92 GLU A C 1
ATOM 717 O O . GLU A 1 92 ? 3.852 -10.156 -0.29 1 89.06 92 GLU A O 1
ATOM 722 N N . LEU A 1 93 ? 1.83 -9.5 -1.096 1 90.12 93 LEU A N 1
ATOM 723 C CA . LEU A 1 93 ? 2.41 -8.844 -2.266 1 90.12 93 LEU A CA 1
ATOM 724 C C . LEU A 1 93 ? 2.994 -7.488 -1.895 1 90.12 93 LEU A C 1
ATOM 726 O O . LEU A 1 93 ? 4.039 -7.094 -2.416 1 90.12 93 LEU A O 1
ATOM 730 N N . PHE A 1 94 ? 2.33 -6.82 -1.018 1 90.31 94 PHE A N 1
ATOM 731 C CA . PHE A 1 94 ? 2.826 -5.516 -0.587 1 90.31 94 PHE A CA 1
ATOM 732 C C . PHE A 1 94 ? 4.16 -5.66 0.137 1 90.31 94 PHE A C 1
ATOM 734 O O . PHE A 1 94 ? 5.035 -4.801 0.012 1 90.31 94 PHE A O 1
ATOM 741 N N . ALA A 1 95 ? 4.285 -6.719 0.888 1 89.62 95 ALA A N 1
ATOM 742 C CA . ALA A 1 95 ? 5.539 -7 1.577 1 89.62 95 ALA A CA 1
ATOM 743 C C . ALA A 1 95 ? 6.699 -7.102 0.589 1 89.62 95 ALA A C 1
ATOM 745 O O . ALA A 1 95 ? 7.82 -6.684 0.889 1 89.62 95 ALA A O 1
ATOM 746 N N . ALA A 1 96 ? 6.41 -7.66 -0.539 1 93.12 96 ALA A N 1
ATOM 747 C CA . ALA A 1 96 ? 7.434 -7.77 -1.576 1 93.12 96 ALA A CA 1
ATOM 748 C C . ALA A 1 96 ? 7.832 -6.391 -2.102 1 93.12 96 ALA A C 1
ATOM 750 O O . ALA A 1 96 ? 9.016 -6.129 -2.334 1 93.12 96 ALA A O 1
ATOM 751 N N . LEU A 1 97 ? 6.887 -5.52 -2.244 1 92.81 97 LEU A N 1
ATOM 752 C CA . LEU A 1 97 ? 7.117 -4.172 -2.756 1 92.81 97 LEU A CA 1
ATOM 753 C C . LEU A 1 97 ? 7.992 -3.369 -1.799 1 92.81 97 LEU A C 1
ATOM 755 O O . LEU A 1 97 ? 8.75 -2.498 -2.229 1 92.81 97 LEU A O 1
ATOM 759 N N . CYS A 1 98 ? 7.953 -3.701 -0.53 1 91.31 98 CYS A N 1
ATOM 760 C CA . CYS A 1 98 ? 8.688 -2.979 0.501 1 91.31 98 CYS A CA 1
ATOM 761 C C . CYS A 1 98 ? 10.148 -3.426 0.548 1 91.31 98 CYS A C 1
ATOM 763 O O . CYS A 1 98 ? 10.945 -2.881 1.312 1 91.31 98 CYS A O 1
ATOM 765 N N . SER A 1 99 ? 10.555 -4.316 -0.258 1 94.81 99 SER A N 1
ATOM 766 C CA . SER A 1 99 ? 11.875 -4.93 -0.191 1 94.81 99 SER A CA 1
ATOM 767 C C . SER A 1 99 ? 12.953 -3.977 -0.69 1 94.81 99 SER A C 1
ATOM 769 O O . SER A 1 99 ? 12.648 -2.953 -1.307 1 94.81 99 SER A O 1
ATOM 771 N N . ALA A 1 100 ? 14.188 -4.309 -0.365 1 93.88 100 ALA A N 1
ATOM 772 C CA . ALA A 1 100 ? 15.32 -3.469 -0.743 1 93.88 100 ALA A CA 1
ATOM 773 C C . ALA A 1 100 ? 15.586 -3.555 -2.242 1 93.88 100 ALA A C 1
ATOM 775 O O . ALA A 1 100 ? 16.031 -2.582 -2.855 1 93.88 100 ALA A O 1
ATOM 776 N N . ASN A 1 101 ? 15.391 -4.688 -2.756 1 96.62 101 ASN A N 1
ATOM 777 C CA . ASN A 1 101 ? 15.602 -4.957 -4.176 1 96.62 101 ASN A CA 1
ATOM 778 C C . ASN A 1 101 ? 14.781 -6.156 -4.645 1 96.62 101 ASN A C 1
ATOM 780 O O . ASN A 1 101 ? 13.984 -6.707 -3.879 1 96.62 101 ASN A O 1
ATOM 784 N N . MET A 1 102 ? 14.992 -6.535 -5.895 1 97.38 102 MET A N 1
ATOM 785 C CA . MET A 1 102 ? 14.188 -7.598 -6.492 1 97.38 102 MET A CA 1
ATOM 786 C C . MET A 1 102 ? 14.547 -8.953 -5.902 1 97.38 102 MET A C 1
ATOM 788 O O . MET A 1 102 ? 13.688 -9.828 -5.758 1 97.38 102 MET A O 1
ATOM 792 N N . ALA A 1 103 ? 15.773 -9.164 -5.535 1 96.62 103 ALA A N 1
ATOM 793 C CA . ALA A 1 103 ? 16.172 -10.422 -4.91 1 96.62 103 ALA A CA 1
ATOM 794 C C . ALA A 1 103 ? 15.414 -10.656 -3.609 1 96.62 103 ALA A C 1
ATOM 796 O O . ALA A 1 103 ? 14.836 -11.727 -3.41 1 96.62 103 ALA A O 1
ATOM 797 N N . ASP A 1 104 ? 15.422 -9.648 -2.773 1 96.25 104 ASP A N 1
ATOM 798 C CA . ASP A 1 104 ? 14.703 -9.727 -1.505 1 96.25 104 ASP A CA 1
ATOM 799 C C . ASP A 1 104 ? 13.203 -9.891 -1.732 1 96.25 104 ASP A C 1
ATOM 801 O O . ASP A 1 104 ? 12.531 -10.617 -0.99 1 96.25 104 ASP A O 1
ATOM 805 N N . ALA A 1 105 ? 12.727 -9.219 -2.713 1 97.5 105 ALA A N 1
ATOM 806 C CA . ALA A 1 105 ? 11.305 -9.297 -3.025 1 97.5 105 ALA A CA 1
ATOM 807 C C . ALA A 1 105 ? 10.914 -10.703 -3.453 1 97.5 105 ALA A C 1
ATOM 809 O O . ALA A 1 105 ? 9.898 -11.242 -2.992 1 97.5 105 ALA A O 1
ATOM 810 N N . LEU A 1 106 ? 11.68 -11.281 -4.328 1 96.75 106 LEU A N 1
ATOM 811 C CA . LEU A 1 106 ? 11.414 -12.633 -4.805 1 96.75 106 LEU A CA 1
ATOM 812 C C . LEU A 1 106 ? 11.492 -13.641 -3.664 1 96.75 106 LEU A C 1
ATOM 814 O O . LEU A 1 106 ? 10.703 -14.586 -3.604 1 96.75 106 LEU A O 1
ATOM 818 N N . GLU A 1 107 ? 12.383 -13.438 -2.799 1 93.88 107 GLU A N 1
ATOM 819 C CA . GLU A 1 107 ? 12.5 -14.312 -1.637 1 93.88 107 GLU A CA 1
ATOM 820 C C . GLU A 1 107 ? 11.258 -14.219 -0.749 1 93.88 107 GLU A C 1
ATOM 822 O O . GLU A 1 107 ? 10.773 -15.234 -0.249 1 93.88 107 GLU A O 1
ATOM 827 N N . ARG A 1 108 ? 10.844 -13.031 -0.533 1 94.75 108 ARG A N 1
ATOM 828 C CA . ARG A 1 108 ? 9.648 -12.836 0.281 1 94.75 108 ARG A CA 1
ATOM 829 C C . ARG A 1 108 ? 8.422 -13.461 -0.379 1 94.75 108 ARG A C 1
ATOM 831 O O . ARG A 1 108 ? 7.605 -14.094 0.292 1 94.75 108 ARG A O 1
ATOM 838 N N . ILE A 1 109 ? 8.32 -13.273 -1.676 1 95.5 109 ILE A N 1
ATOM 839 C CA . ILE A 1 109 ? 7.203 -13.867 -2.404 1 95.5 109 ILE A CA 1
ATOM 840 C C . ILE A 1 109 ? 7.273 -15.391 -2.303 1 95.5 109 ILE A C 1
ATOM 842 O O . ILE A 1 109 ? 6.266 -16.047 -2.016 1 95.5 109 ILE A O 1
ATOM 846 N N . ALA A 1 110 ? 8.43 -15.922 -2.514 1 92.94 110 ALA A N 1
ATOM 847 C CA . ALA A 1 110 ? 8.609 -17.359 -2.432 1 92.94 110 ALA A CA 1
ATOM 848 C C . ALA A 1 110 ? 8.219 -17.891 -1.052 1 92.94 110 ALA A C 1
ATOM 850 O O . ALA A 1 110 ? 7.633 -18.969 -0.935 1 92.94 110 ALA A O 1
ATOM 851 N N . LYS A 1 111 ? 8.516 -17.156 -0.099 1 90.75 111 LYS A N 1
ATOM 852 C CA . LYS A 1 111 ? 8.273 -17.578 1.28 1 90.75 111 LYS A CA 1
ATOM 853 C C . LYS A 1 111 ? 6.789 -17.5 1.626 1 90.75 111 LYS A C 1
ATOM 855 O O . LYS A 1 111 ? 6.254 -18.391 2.283 1 90.75 111 LYS A O 1
ATOM 860 N N . TYR A 1 112 ? 6.109 -16.484 1.143 1 92.38 112 TYR A N 1
ATOM 861 C CA . TYR A 1 112 ? 4.789 -16.219 1.701 1 92.38 112 TYR A CA 1
ATOM 862 C C . TYR A 1 112 ? 3.693 -16.531 0.691 1 92.38 112 TYR A C 1
ATOM 864 O O . TYR A 1 112 ? 2.506 -16.484 1.019 1 92.38 112 TYR A O 1
ATOM 872 N N . VAL A 1 113 ? 4.023 -16.906 -0.533 1 91.75 113 VAL A N 1
ATOM 873 C CA . VAL A 1 113 ? 3.035 -17.156 -1.579 1 91.75 113 VAL A CA 1
ATOM 874 C C . VAL A 1 113 ? 2.098 -18.281 -1.156 1 91.75 113 VAL A C 1
ATOM 876 O O . VAL A 1 113 ? 0.915 -18.281 -1.506 1 91.75 113 VAL A O 1
ATOM 879 N N . ARG A 1 114 ? 2.502 -19.219 -0.342 1 87.25 114 ARG A N 1
ATOM 880 C CA . ARG A 1 114 ? 1.699 -20.359 0.078 1 87.25 114 ARG A CA 1
ATOM 881 C C . ARG A 1 114 ? 0.518 -19.922 0.935 1 87.25 114 ARG A C 1
ATOM 883 O O . ARG A 1 114 ? -0.442 -20.672 1.116 1 87.25 114 ARG A O 1
ATOM 890 N N . LEU A 1 115 ? 0.625 -18.719 1.439 1 87.44 115 LEU A N 1
ATOM 891 C CA . LEU A 1 115 ? -0.474 -18.188 2.24 1 87.44 115 LEU A CA 1
ATOM 892 C C . LEU A 1 115 ? -1.664 -17.812 1.359 1 87.44 115 LEU A C 1
ATOM 894 O O . LEU A 1 115 ? -2.799 -17.75 1.836 1 87.44 115 LEU A O 1
ATOM 898 N N . ILE A 1 116 ? -1.352 -17.641 0.019 1 89.62 116 ILE A N 1
ATOM 899 C CA . ILE A 1 116 ? -2.438 -17.109 -0.793 1 89.62 116 ILE A CA 1
ATOM 900 C C . ILE A 1 116 ? -2.699 -18.031 -1.98 1 89.62 116 ILE A C 1
ATOM 902 O O . ILE A 1 116 ? -3.734 -17.922 -2.643 1 89.62 116 ILE A O 1
ATOM 906 N N . ALA A 1 117 ? -1.814 -18.875 -2.316 1 89.38 117 ALA A N 1
ATOM 907 C CA . ALA A 1 117 ? -1.974 -19.766 -3.455 1 89.38 117 ALA A CA 1
ATOM 908 C C . ALA A 1 117 ? -1.151 -21.047 -3.27 1 89.38 117 ALA A C 1
ATOM 910 O O . ALA A 1 117 ? -0.066 -21 -2.684 1 89.38 117 ALA A O 1
ATOM 911 N N . PRO A 1 118 ? -1.68 -22.109 -3.744 1 85.69 118 PRO A N 1
ATOM 912 C CA . PRO A 1 118 ? -0.925 -23.359 -3.703 1 85.69 118 PRO A CA 1
ATOM 913 C C . PRO A 1 118 ? 0.151 -23.438 -4.781 1 85.69 118 PRO A C 1
ATOM 915 O O . PRO A 1 118 ? 0.073 -24.281 -5.68 1 85.69 118 PRO A O 1
ATOM 918 N N . MET A 1 119 ? 1.109 -22.641 -4.629 1 85.5 119 MET A N 1
ATOM 919 C CA . MET A 1 119 ? 2.188 -22.516 -5.605 1 85.5 119 MET A CA 1
ATOM 920 C C . MET A 1 119 ? 3.547 -22.484 -4.918 1 85.5 119 MET A C 1
ATOM 922 O O . MET A 1 119 ? 3.641 -22.188 -3.729 1 85.5 119 MET A O 1
ATOM 926 N N . VAL A 1 120 ? 4.527 -22.891 -5.691 1 84.31 120 VAL A N 1
ATOM 927 C CA . VAL A 1 120 ? 5.914 -22.781 -5.25 1 84.31 120 VAL A CA 1
ATOM 928 C C . VAL A 1 120 ? 6.699 -21.922 -6.234 1 84.31 120 VAL A C 1
ATOM 930 O O . VAL A 1 120 ? 6.68 -22.172 -7.441 1 84.31 120 VAL A O 1
ATOM 933 N N . ILE A 1 121 ? 7.242 -20.906 -5.707 1 91 121 ILE A N 1
ATOM 934 C CA . ILE A 1 121 ? 8.125 -20.047 -6.488 1 91 121 ILE A CA 1
ATOM 935 C C . ILE A 1 121 ? 9.578 -20.344 -6.129 1 91 121 ILE A C 1
ATOM 937 O O . ILE A 1 121 ? 9.961 -20.281 -4.957 1 91 121 ILE A O 1
ATOM 941 N N . ARG A 1 122 ? 10.367 -20.656 -7.109 1 88.88 122 ARG A N 1
ATOM 942 C CA . ARG A 1 122 ? 11.781 -20.938 -6.898 1 88.88 122 ARG A CA 1
ATOM 943 C C . ARG A 1 122 ? 12.656 -19.844 -7.492 1 88.88 122 ARG A C 1
ATOM 945 O O . ARG A 1 122 ? 12.445 -19.422 -8.633 1 88.88 122 ARG A O 1
ATOM 952 N N . VAL A 1 123 ? 13.5 -19.406 -6.695 1 93 123 VAL A N 1
ATOM 953 C CA . VAL A 1 123 ? 14.438 -18.359 -7.105 1 93 123 VAL A CA 1
ATOM 954 C C . VAL A 1 123 ? 15.859 -18.922 -7.07 1 93 123 VAL A C 1
ATOM 956 O O . VAL A 1 123 ? 16.359 -19.297 -6.008 1 93 123 VAL A O 1
ATOM 959 N N . VAL A 1 124 ? 16.516 -18.953 -8.195 1 92.75 124 VAL A N 1
ATOM 960 C CA . VAL A 1 124 ? 17.875 -19.484 -8.297 1 92.75 124 VAL A CA 1
ATOM 961 C C . VAL A 1 124 ? 18.812 -18.391 -8.797 1 92.75 124 VAL A C 1
ATOM 963 O O . VAL A 1 124 ? 18.922 -18.156 -10 1 92.75 124 VAL A O 1
ATOM 966 N N . PRO A 1 125 ? 19.531 -17.828 -7.906 1 93.94 125 PRO A N 1
ATOM 967 C CA . PRO A 1 125 ? 20.484 -16.781 -8.297 1 93.94 125 PRO A CA 1
ATOM 968 C C . PRO A 1 125 ? 21.812 -17.344 -8.781 1 93.94 125 PRO A C 1
ATOM 970 O O . PRO A 1 125 ? 22.266 -18.391 -8.281 1 93.94 125 PRO A O 1
ATOM 973 N N . THR A 1 126 ? 22.375 -16.781 -9.742 1 93.38 126 THR A N 1
ATOM 974 C CA . THR A 1 126 ? 23.75 -16.953 -10.18 1 93.38 126 THR A CA 1
ATOM 975 C C . THR A 1 126 ? 24.484 -15.617 -10.211 1 93.38 126 THR A C 1
ATOM 977 O O . THR A 1 126 ? 23.922 -14.594 -9.812 1 93.38 126 THR A O 1
ATOM 980 N N . LYS A 1 127 ? 25.781 -15.625 -10.57 1 92.88 127 LYS A N 1
ATOM 981 C CA . LYS A 1 127 ? 26.562 -14.391 -10.633 1 92.88 127 LYS A CA 1
ATOM 982 C C . LYS A 1 127 ? 26.031 -13.469 -11.734 1 92.88 127 LYS A C 1
ATOM 984 O O . LYS A 1 127 ? 26.047 -12.242 -11.586 1 92.88 127 LYS A O 1
ATOM 989 N N . ALA A 1 128 ? 25.484 -14.031 -12.758 1 95.12 128 ALA A N 1
ATOM 990 C CA . ALA A 1 128 ? 25.141 -13.234 -13.938 1 95.12 128 ALA A CA 1
ATOM 991 C C . ALA A 1 128 ? 23.625 -13.023 -14.016 1 95.12 128 ALA A C 1
ATOM 993 O O . ALA A 1 128 ? 23.156 -12.039 -14.602 1 95.12 128 ALA A O 1
ATOM 994 N N . HIS A 1 129 ? 22.922 -13.984 -13.539 1 96.5 129 HIS A N 1
ATOM 995 C CA . HIS A 1 129 ? 21.484 -13.875 -13.695 1 96.5 129 HIS A CA 1
ATOM 996 C C . HIS A 1 129 ? 20.734 -14.594 -12.57 1 96.5 129 HIS A C 1
ATOM 998 O O . HIS A 1 129 ? 21.359 -15.297 -11.773 1 96.5 129 HIS A O 1
ATOM 1004 N N . THR A 1 130 ? 19.469 -14.328 -12.375 1 97.06 130 THR A N 1
ATOM 1005 C CA . THR A 1 130 ? 18.562 -14.992 -11.453 1 97.06 130 THR A CA 1
ATOM 1006 C C . THR A 1 130 ? 17.375 -15.594 -12.203 1 97.06 130 THR A C 1
ATOM 1008 O O . THR A 1 130 ? 16.719 -14.914 -12.992 1 97.06 130 THR A O 1
ATOM 1011 N N . THR A 1 131 ? 17.125 -16.859 -11.977 1 95.69 131 THR A N 1
ATOM 1012 C CA . THR A 1 131 ? 16.016 -17.547 -12.609 1 95.69 131 THR A CA 1
ATOM 1013 C C . THR A 1 131 ? 14.852 -17.734 -11.633 1 95.69 131 THR A C 1
ATOM 1015 O O . THR A 1 131 ? 15.055 -18.172 -10.5 1 95.69 131 THR A O 1
ATOM 1018 N N . VAL A 1 132 ? 13.672 -17.328 -12.062 1 95.88 132 VAL A N 1
ATOM 1019 C CA . VAL A 1 132 ? 12.453 -17.484 -11.281 1 95.88 132 VAL A CA 1
ATOM 1020 C C . VAL A 1 132 ? 11.539 -18.516 -11.961 1 95.88 132 VAL A C 1
ATOM 1022 O O . VAL A 1 132 ? 11.164 -18.344 -13.125 1 95.88 132 VAL A O 1
ATOM 1025 N N . THR A 1 133 ? 11.195 -19.562 -11.25 1 90.88 133 THR A N 1
ATOM 1026 C CA . THR A 1 133 ? 10.305 -20.594 -11.773 1 90.88 133 THR A CA 1
ATOM 1027 C C . THR A 1 133 ? 9.078 -20.75 -10.883 1 90.88 133 THR A C 1
ATOM 1029 O O . THR A 1 133 ? 9.125 -20.422 -9.695 1 90.88 133 THR A O 1
ATOM 1032 N N . MET A 1 134 ? 8.023 -21.141 -11.484 1 87.88 134 MET A N 1
ATOM 1033 C CA . MET A 1 134 ? 6.77 -21.328 -10.75 1 87.88 134 MET A CA 1
ATOM 1034 C C . MET A 1 134 ? 6.242 -22.75 -10.938 1 87.88 134 MET A C 1
ATOM 1036 O O . MET A 1 134 ? 6.199 -23.266 -12.055 1 87.88 134 MET A O 1
ATOM 1040 N N . ASP A 1 135 ? 5.863 -23.312 -9.812 1 80.56 135 ASP A N 1
ATOM 1041 C CA . ASP A 1 135 ? 5.223 -24.625 -9.805 1 80.56 135 ASP A CA 1
ATOM 1042 C C . ASP A 1 135 ? 3.9 -24.578 -9.039 1 80.56 135 ASP A C 1
ATOM 1044 O O . ASP A 1 135 ? 3.715 -23.75 -8.156 1 80.56 135 ASP A O 1
ATOM 1048 N N . PHE A 1 136 ? 3.039 -25.406 -9.453 1 80.06 136 PHE A N 1
ATOM 1049 C CA . PHE A 1 136 ? 1.711 -25.453 -8.859 1 80.06 136 PHE A CA 1
ATOM 1050 C C . PHE A 1 136 ? 1.494 -26.797 -8.148 1 80.06 136 PHE A C 1
ATOM 1052 O O . PHE A 1 136 ? 1.909 -27.844 -8.648 1 80.06 136 PHE A O 1
ATOM 1059 N N . LEU A 1 137 ? 0.949 -26.703 -7.016 1 68.75 137 LEU A N 1
ATOM 1060 C CA . LEU A 1 137 ? 0.758 -27.906 -6.199 1 68.75 137 LEU A CA 1
ATOM 1061 C C . LEU A 1 137 ? -0.487 -28.672 -6.633 1 68.75 137 LEU A C 1
ATOM 1063 O O . LEU A 1 137 ? -0.618 -29.859 -6.352 1 68.75 137 LEU A O 1
ATOM 1067 N N . ASP A 1 138 ? -1.322 -27.969 -7.277 1 64.94 138 ASP A N 1
ATOM 1068 C CA . ASP A 1 138 ? -2.574 -28.578 -7.711 1 64.94 138 ASP A CA 1
ATOM 1069 C C . ASP A 1 138 ? -2.398 -29.297 -9.047 1 64.94 138 ASP A C 1
ATOM 1071 O O . ASP A 1 138 ? -1.567 -28.906 -9.867 1 64.94 138 ASP A O 1
ATOM 1075 N N . ALA A 1 139 ? -3.154 -30.359 -9.125 1 62.31 139 ALA A N 1
ATOM 1076 C CA . ALA A 1 139 ? -3.131 -31.172 -10.336 1 62.31 139 ALA A CA 1
ATOM 1077 C C . ALA A 1 139 ? -3.768 -30.438 -11.508 1 62.31 139 ALA A C 1
ATOM 1079 O O . ALA A 1 139 ? -3.484 -30.75 -12.672 1 62.31 139 ALA A O 1
ATOM 1080 N N . CYS A 1 140 ? -4.531 -29.469 -11.18 1 71.31 140 CYS A N 1
ATOM 1081 C CA . CYS A 1 140 ? -5.199 -28.719 -12.234 1 71.31 140 CYS A CA 1
ATOM 1082 C C . CYS A 1 140 ? -4.219 -27.812 -12.953 1 71.31 140 CYS A C 1
ATOM 1084 O O . CYS A 1 140 ? -3.471 -27.062 -12.32 1 71.31 140 CYS A O 1
ATOM 1086 N N . GLU A 1 141 ? -4.203 -27.953 -14.242 1 76.94 141 GLU A N 1
ATOM 1087 C CA . GLU A 1 141 ? -3.318 -27.125 -15.047 1 76.94 141 GLU A CA 1
ATOM 1088 C C . GLU A 1 141 ? -3.824 -25.688 -15.117 1 76.94 141 GLU A C 1
ATOM 1090 O O . GLU A 1 141 ? -4.973 -25.438 -15.492 1 76.94 141 GLU A O 1
ATOM 1095 N N . PRO A 1 142 ? -2.98 -24.781 -14.781 1 87.75 142 PRO A N 1
ATOM 1096 C CA . PRO A 1 142 ? -3.412 -23.375 -14.883 1 87.75 142 PRO A CA 1
ATOM 1097 C C . PRO A 1 142 ? -3.598 -22.922 -16.328 1 87.75 142 PRO A C 1
ATOM 1099 O O . PRO A 1 142 ? -2.84 -23.344 -17.219 1 87.75 142 PRO A O 1
ATOM 1102 N N . PRO A 1 143 ? -4.645 -22.125 -16.547 1 89.25 143 PRO A N 1
ATOM 1103 C CA . PRO A 1 143 ? -4.805 -21.594 -17.891 1 89.25 143 PRO A CA 1
ATOM 1104 C C . PRO A 1 143 ? -3.654 -20.672 -18.312 1 89.25 143 PRO A C 1
ATOM 1106 O O . PRO A 1 143 ? -3.008 -20.062 -17.453 1 89.25 143 PRO A O 1
ATOM 1109 N N . THR A 1 144 ? -3.482 -20.531 -19.578 1 89.38 144 THR A N 1
ATOM 1110 C CA . THR A 1 144 ? -2.381 -19.766 -20.141 1 89.38 144 THR A CA 1
ATOM 1111 C C . THR A 1 144 ? -2.451 -18.312 -19.672 1 89.38 144 THR A C 1
ATOM 1113 O O . THR A 1 144 ? -1.421 -17.688 -19.422 1 89.38 144 THR A O 1
ATOM 1116 N N . VAL A 1 145 ? -3.609 -17.781 -19.562 1 92.69 145 VAL A N 1
ATOM 1117 C CA . VAL A 1 145 ? -3.791 -16.391 -19.188 1 92.69 145 VAL A CA 1
ATOM 1118 C C . VAL A 1 145 ? -3.246 -16.156 -17.766 1 92.69 145 VAL A C 1
ATOM 1120 O O . VAL A 1 145 ? -2.631 -15.133 -17.484 1 92.69 145 VAL A O 1
ATOM 1123 N N . PHE A 1 146 ? -3.471 -17.109 -16.938 1 93.88 146 PHE A N 1
ATOM 1124 C CA . PHE A 1 146 ? -2.988 -17 -15.562 1 93.88 146 PHE A CA 1
ATOM 1125 C C . PHE A 1 146 ? -1.467 -17.062 -15.516 1 93.88 146 PHE A C 1
ATOM 1127 O O . PHE A 1 146 ? -0.824 -16.266 -14.82 1 93.88 146 PHE A O 1
ATOM 1134 N N . LEU A 1 147 ? -0.9 -17.938 -16.219 1 91.44 147 LEU A N 1
ATOM 1135 C CA . LEU A 1 147 ? 0.551 -18.078 -16.281 1 91.44 147 LEU A CA 1
ATOM 1136 C C . LEU A 1 147 ? 1.19 -16.828 -16.875 1 91.44 147 LEU A C 1
ATOM 1138 O O . LEU A 1 147 ? 2.193 -16.328 -16.359 1 91.44 147 LEU A O 1
ATOM 1142 N N . ALA A 1 148 ? 0.599 -16.375 -17.953 1 93.25 148 ALA A N 1
ATOM 1143 C CA . ALA A 1 148 ? 1.085 -15.156 -18.578 1 93.25 148 ALA A CA 1
ATOM 1144 C C . ALA A 1 148 ? 1.006 -13.977 -17.625 1 93.25 148 ALA A C 1
ATOM 1146 O O . ALA A 1 148 ? 1.923 -13.148 -17.562 1 93.25 148 ALA A O 1
ATOM 1147 N N . PHE A 1 149 ? -0.033 -13.945 -16.891 1 94.94 149 PHE A N 1
ATOM 1148 C CA . PHE A 1 149 ? -0.189 -12.867 -15.914 1 94.94 149 PHE A CA 1
ATOM 1149 C C . PHE A 1 149 ? 0.92 -12.922 -14.875 1 94.94 149 PHE A C 1
ATOM 1151 O O . PHE A 1 149 ? 1.47 -11.883 -14.492 1 94.94 149 PHE A O 1
ATOM 1158 N N . LYS A 1 150 ? 1.19 -14.055 -14.352 1 94.75 150 LYS A N 1
ATOM 1159 C CA . LYS A 1 150 ? 2.219 -14.188 -13.328 1 94.75 150 LYS A CA 1
ATOM 1160 C C . LYS A 1 150 ? 3.574 -13.711 -13.836 1 94.75 150 LYS A C 1
ATOM 1162 O O . LYS A 1 150 ? 4.305 -13.016 -13.125 1 94.75 150 LYS A O 1
ATOM 1167 N N . LEU A 1 151 ? 3.895 -14.055 -15.086 1 95.44 151 LEU A N 1
ATOM 1168 C CA . LEU A 1 151 ? 5.152 -13.617 -15.68 1 95.44 151 LEU A CA 1
ATOM 1169 C C . LEU A 1 151 ? 5.184 -12.102 -15.836 1 95.44 151 LEU A C 1
ATOM 1171 O O . LEU A 1 151 ? 6.168 -11.453 -15.469 1 95.44 151 LEU A O 1
ATOM 1175 N N . VAL A 1 152 ? 4.133 -11.578 -16.344 1 96.38 152 VAL A N 1
ATOM 1176 C CA . VAL A 1 152 ? 4.004 -10.133 -16.5 1 96.38 152 VAL A CA 1
ATOM 1177 C C . VAL A 1 152 ? 4.074 -9.453 -15.141 1 96.38 152 VAL A C 1
ATOM 1179 O O . VAL A 1 152 ? 4.699 -8.398 -15 1 96.38 152 VAL A O 1
ATOM 1182 N N . PHE A 1 153 ? 3.49 -10.117 -14.195 1 95.88 153 PHE A N 1
ATOM 1183 C CA . PHE A 1 153 ? 3.438 -9.562 -12.852 1 95.88 153 PHE A CA 1
ATOM 1184 C C . PHE A 1 153 ? 4.84 -9.375 -12.289 1 95.88 153 PHE A C 1
ATOM 1186 O O . PHE A 1 153 ? 5.156 -8.32 -11.734 1 95.88 153 PHE A O 1
ATOM 1193 N N . PHE A 1 154 ? 5.668 -10.305 -12.383 1 96.5 154 PHE A N 1
ATOM 1194 C CA . PHE A 1 154 ? 7.012 -10.227 -11.82 1 96.5 154 PHE A CA 1
ATOM 1195 C C . PHE A 1 154 ? 7.809 -9.109 -12.484 1 96.5 154 PHE A C 1
ATOM 1197 O O . PHE A 1 154 ? 8.516 -8.352 -11.805 1 96.5 154 PHE A O 1
ATOM 1204 N N . VAL A 1 155 ? 7.66 -9 -13.727 1 97.5 155 VAL A N 1
ATOM 1205 C CA . VAL A 1 155 ? 8.383 -7.957 -14.445 1 97.5 155 VAL A CA 1
ATOM 1206 C C . VAL A 1 155 ? 7.828 -6.586 -14.047 1 97.5 155 VAL A C 1
ATOM 1208 O O . VAL A 1 155 ? 8.594 -5.656 -13.789 1 97.5 155 VAL A O 1
ATOM 1211 N N . GLN A 1 156 ? 6.531 -6.516 -14.008 1 96.94 156 GLN A N 1
ATOM 1212 C CA . GLN A 1 156 ? 5.902 -5.246 -13.664 1 96.94 156 GLN A CA 1
ATOM 1213 C C . GLN A 1 156 ? 6.211 -4.852 -12.219 1 96.94 156 GLN A C 1
ATOM 1215 O O . GLN A 1 156 ? 6.34 -3.664 -11.914 1 96.94 156 GLN A O 1
ATOM 1220 N N . LEU A 1 157 ? 6.281 -5.855 -11.359 1 96.44 157 LEU A N 1
ATOM 1221 C CA . LEU A 1 157 ? 6.672 -5.582 -9.984 1 96.44 157 LEU A CA 1
ATOM 1222 C C . LEU A 1 157 ? 8.047 -4.926 -9.922 1 96.44 157 LEU A C 1
ATOM 1224 O O . LEU A 1 157 ? 8.242 -3.939 -9.211 1 96.44 157 LEU A O 1
ATOM 1228 N N . ALA A 1 158 ? 8.969 -5.445 -10.648 1 97.19 158 ALA A N 1
ATOM 1229 C CA . ALA A 1 158 ? 10.312 -4.875 -10.711 1 97.19 158 ALA A CA 1
ATOM 1230 C C . ALA A 1 158 ? 10.281 -3.451 -11.258 1 97.19 158 ALA A C 1
ATOM 1232 O O . ALA A 1 158 ? 10.938 -2.557 -10.727 1 97.19 158 ALA A O 1
ATOM 1233 N N . ARG A 1 159 ? 9.5 -3.252 -12.297 1 97.06 159 ARG A N 1
ATOM 1234 C CA . ARG A 1 159 ? 9.406 -1.939 -12.922 1 97.06 159 ARG A CA 1
ATOM 1235 C C . ARG A 1 159 ? 8.734 -0.934 -11.992 1 97.06 159 ARG A C 1
ATOM 1237 O O . ARG A 1 159 ? 9.18 0.214 -11.891 1 97.06 159 ARG A O 1
ATOM 1244 N N . LEU A 1 160 ? 7.719 -1.409 -11.367 1 94.94 160 LEU A N 1
ATOM 1245 C CA . LEU A 1 160 ? 6.984 -0.562 -10.43 1 94.94 160 LEU A CA 1
ATOM 1246 C C . LEU A 1 160 ? 7.867 -0.156 -9.258 1 94.94 160 LEU A C 1
ATOM 1248 O O . LEU A 1 160 ? 7.84 0.999 -8.828 1 94.94 160 LEU A O 1
ATOM 1252 N N . ALA A 1 161 ? 8.625 -1.046 -8.758 1 95.69 161 ALA A N 1
ATOM 1253 C CA . ALA A 1 161 ? 9.422 -0.83 -7.551 1 95.69 161 ALA A CA 1
ATOM 1254 C C . ALA A 1 161 ? 10.664 0.006 -7.855 1 95.69 161 ALA A C 1
ATOM 1256 O O . ALA A 1 161 ? 11.117 0.785 -7.012 1 95.69 161 ALA A O 1
ATOM 1257 N N . THR A 1 162 ? 11.234 -0.147 -9.023 1 95.81 162 THR A N 1
ATOM 1258 C CA . THR A 1 162 ? 12.484 0.53 -9.375 1 95.81 162 THR A CA 1
ATOM 1259 C C . THR A 1 162 ? 12.203 1.771 -10.219 1 95.81 162 THR A C 1
ATOM 1261 O O . THR A 1 162 ? 13.086 2.619 -10.391 1 95.81 162 THR A O 1
ATOM 1264 N N . ARG A 1 163 ? 11 1.853 -10.781 1 94.38 163 ARG A N 1
ATOM 1265 C CA . ARG A 1 163 ? 10.641 2.896 -11.734 1 94.38 163 ARG A CA 1
ATOM 1266 C C . ARG A 1 163 ? 11.625 2.928 -12.906 1 94.38 163 ARG A C 1
ATOM 1268 O O . ARG A 1 163 ? 12.016 4.004 -13.359 1 94.38 163 ARG A O 1
ATOM 1275 N N . SER A 1 164 ? 12.062 1.808 -13.297 1 94.38 164 SER A N 1
ATOM 1276 C CA . SER A 1 164 ? 12.961 1.615 -14.43 1 94.38 164 SER A CA 1
ATOM 1277 C C . SER A 1 164 ? 12.43 0.556 -15.391 1 94.38 164 SER A C 1
ATOM 1279 O O . SER A 1 164 ? 11.648 -0.31 -14.992 1 94.38 164 SER A O 1
ATOM 1281 N N . PRO A 1 165 ? 12.781 0.691 -16.609 1 94.69 165 PRO A N 1
ATOM 1282 C CA . PRO A 1 165 ? 12.289 -0.266 -17.609 1 94.69 165 PRO A CA 1
ATOM 1283 C C . PRO A 1 165 ? 13.039 -1.598 -17.562 1 94.69 165 PRO A C 1
ATOM 1285 O O . PRO A 1 165 ? 13.672 -1.987 -18.547 1 94.69 165 PRO A O 1
ATOM 1288 N N . VAL A 1 166 ? 12.891 -2.34 -16.547 1 96.44 166 VAL A N 1
ATOM 1289 C CA . VAL A 1 166 ? 13.539 -3.635 -16.375 1 96.44 166 VAL A CA 1
ATOM 1290 C C . VAL A 1 166 ? 13.102 -4.586 -17.484 1 96.44 166 VAL A C 1
ATOM 1292 O O . VAL A 1 166 ? 11.906 -4.734 -17.75 1 96.44 166 VAL A O 1
ATOM 1295 N N . GLN A 1 167 ? 14.086 -5.164 -18.125 1 97.06 167 GLN A N 1
ATOM 1296 C CA . GLN A 1 167 ? 13.844 -6.145 -19.172 1 97.06 167 GLN A CA 1
ATOM 1297 C C . GLN A 1 167 ? 14.43 -7.504 -18.812 1 97.06 167 GLN A C 1
ATOM 1299 O O . GLN A 1 167 ? 15.633 -7.617 -18.547 1 97.06 167 GLN A O 1
ATOM 1304 N N . PRO A 1 168 ? 13.555 -8.508 -18.797 1 97.81 168 PRO A N 1
ATOM 1305 C CA . PRO A 1 168 ? 14.117 -9.836 -18.531 1 97.81 168 PRO A CA 1
ATOM 1306 C C . PRO A 1 168 ? 15.062 -10.305 -19.625 1 97.81 168 PRO A C 1
ATOM 1308 O O . PRO A 1 168 ? 14.984 -9.828 -20.766 1 97.81 168 PRO A O 1
ATOM 1311 N N . LEU A 1 169 ? 15.93 -11.219 -19.312 1 97.5 169 LEU A N 1
ATOM 1312 C CA . LEU A 1 169 ? 16.844 -11.805 -20.281 1 97.5 169 LEU A CA 1
ATOM 1313 C C . LEU A 1 169 ? 16.156 -12.922 -21.062 1 97.5 169 LEU A C 1
ATOM 1315 O O . LEU A 1 169 ? 16.516 -13.172 -22.219 1 97.5 169 LEU A O 1
ATOM 1319 N N . GLN A 1 170 ? 15.273 -13.562 -20.375 1 96.94 170 GLN A N 1
ATOM 1320 C CA . GLN A 1 170 ? 14.562 -14.672 -21 1 96.94 170 GLN A CA 1
ATOM 1321 C C . GLN A 1 170 ? 13.156 -14.82 -20.422 1 96.94 170 GLN A C 1
ATOM 1323 O O . GLN A 1 170 ? 12.969 -14.648 -19.203 1 96.94 170 GLN A O 1
ATOM 1328 N N . VAL A 1 171 ? 12.203 -15.078 -21.25 1 96.12 171 VAL A N 1
ATOM 1329 C CA . VAL A 1 171 ? 10.828 -15.359 -20.875 1 96.12 171 VAL A CA 1
ATOM 1330 C C . VAL A 1 171 ? 10.383 -16.688 -21.469 1 96.12 171 VAL A C 1
ATOM 1332 O O . VAL A 1 171 ? 10.391 -16.859 -22.688 1 96.12 171 VAL A O 1
ATOM 1335 N N . ASN A 1 172 ? 9.969 -17.609 -20.547 1 90.62 172 ASN A N 1
ATOM 1336 C CA . ASN A 1 172 ? 9.531 -18.922 -20.969 1 90.62 172 ASN A CA 1
ATOM 1337 C C . ASN A 1 172 ? 8.109 -19.234 -20.5 1 90.62 172 ASN A C 1
ATOM 1339 O O . ASN A 1 172 ? 7.781 -19 -19.328 1 90.62 172 ASN A O 1
ATOM 1343 N N . TRP A 1 173 ? 7.215 -19.625 -21.391 1 79.31 173 TRP A N 1
ATOM 1344 C CA . TRP A 1 173 ? 5.953 -20.141 -20.859 1 79.31 173 TRP A CA 1
ATOM 1345 C C . TRP A 1 173 ? 5.391 -21.234 -21.766 1 79.31 173 TRP A C 1
ATOM 1347 O O . TRP A 1 173 ? 5.711 -21.297 -22.953 1 79.31 173 TRP A O 1
ATOM 1357 N N . PRO A 1 174 ? 4.516 -22.109 -21.078 1 70.38 174 PRO A N 1
ATOM 1358 C CA . PRO A 1 174 ? 4.105 -23.359 -21.688 1 70.38 174 PRO A CA 1
ATOM 1359 C C . PRO A 1 174 ? 2.934 -23.203 -22.656 1 70.38 174 PRO A C 1
ATOM 1361 O O . PRO A 1 174 ? 1.888 -23.828 -22.469 1 70.38 174 PRO A O 1
ATOM 1364 N N . SER A 1 175 ? 2.924 -22.281 -23.484 1 73.75 175 SER A N 1
ATOM 1365 C CA . SER A 1 175 ? 1.769 -22.234 -24.375 1 73.75 175 SER A CA 1
ATOM 1366 C C . SER A 1 175 ? 2.199 -22.047 -25.828 1 73.75 175 SER A C 1
ATOM 1368 O O . SER A 1 175 ? 2.283 -20.922 -26.328 1 73.75 175 SER A O 1
ATOM 1370 N N . PRO A 1 176 ? 2.242 -23.219 -26.453 1 64.75 176 PRO A N 1
ATOM 1371 C CA . PRO A 1 176 ? 2.627 -23.125 -27.859 1 64.75 176 PRO A CA 1
ATOM 1372 C C . PRO A 1 176 ? 1.511 -22.562 -28.734 1 64.75 176 PRO A C 1
ATOM 1374 O O . PRO A 1 176 ? 1.763 -22.125 -29.859 1 64.75 176 PRO A O 1
ATOM 1377 N N . SER A 1 177 ? 0.388 -22.547 -28.188 1 73.56 177 SER A N 1
ATOM 1378 C CA . SER A 1 177 ? -0.761 -22.156 -29 1 73.56 177 SER A CA 1
ATOM 1379 C C . SER A 1 177 ? -1.077 -20.672 -28.859 1 73.56 177 SER A C 1
ATOM 1381 O O . SER A 1 177 ? -2.129 -20.219 -29.297 1 73.56 177 SER A O 1
ATOM 1383 N N . THR A 1 178 ? -0.251 -19.969 -28.359 1 80.06 178 THR A N 1
ATOM 1384 C CA . THR A 1 178 ? -0.507 -18.547 -28.234 1 80.06 178 THR A CA 1
ATOM 1385 C C . THR A 1 178 ? -0.538 -17.875 -29.594 1 80.06 178 THR A C 1
ATOM 1387 O O . THR A 1 178 ? 0.393 -18.031 -30.391 1 80.06 178 THR A O 1
ATOM 1390 N N . PRO A 1 179 ? -1.648 -17.172 -29.859 1 82.06 179 PRO A N 1
ATOM 1391 C CA . PRO A 1 179 ? -1.772 -16.516 -31.156 1 82.06 179 PRO A CA 1
ATOM 1392 C C . PRO A 1 179 ? -0.614 -15.562 -31.453 1 82.06 179 PRO A C 1
ATOM 1394 O O . PRO A 1 179 ? -0.075 -14.938 -30.531 1 82.06 179 PRO A O 1
ATOM 1397 N N . GLY A 1 180 ? -0.319 -15.391 -32.719 1 84.81 180 GLY A N 1
ATOM 1398 C CA . GLY A 1 180 ? 0.78 -14.562 -33.188 1 84.81 180 GLY A CA 1
ATOM 1399 C C . GLY A 1 180 ? 0.704 -13.133 -32.688 1 84.81 180 GLY A C 1
ATOM 1400 O O . GLY A 1 180 ? 1.66 -12.633 -32.094 1 84.81 180 GLY A O 1
ATOM 1401 N N . PRO A 1 181 ? -0.367 -12.547 -32.844 1 89.06 181 PRO A N 1
ATOM 1402 C CA . PRO A 1 181 ? -0.488 -11.164 -32.375 1 89.06 181 PRO A CA 1
ATOM 1403 C C . PRO A 1 181 ? -0.239 -11.016 -30.891 1 89.06 181 PRO A C 1
ATOM 1405 O O . PRO A 1 181 ? 0.329 -10.016 -30.438 1 89.06 181 PRO A O 1
ATOM 1408 N N . ASP A 1 182 ? -0.687 -11.945 -30.141 1 91.62 182 ASP A N 1
ATOM 1409 C CA . ASP A 1 182 ? -0.433 -11.914 -28.703 1 91.62 182 ASP A CA 1
ATOM 1410 C C . ASP A 1 182 ? 1.062 -12.016 -28.406 1 91.62 182 ASP A C 1
ATOM 1412 O O . ASP A 1 182 ? 1.576 -11.312 -27.531 1 91.62 182 ASP A O 1
ATOM 1416 N N . LEU A 1 183 ? 1.709 -12.875 -29.156 1 91.31 183 LEU A N 1
ATOM 1417 C CA . LEU A 1 183 ? 3.146 -13.039 -28.969 1 91.31 183 LEU A CA 1
ATOM 1418 C C . LEU A 1 183 ? 3.889 -11.742 -29.281 1 91.31 183 LEU A C 1
ATOM 1420 O O . LEU A 1 183 ? 4.859 -11.406 -28.609 1 91.31 183 LEU A O 1
ATOM 1424 N N . GLN A 1 184 ? 3.434 -11.094 -30.234 1 93.44 184 GLN A N 1
ATOM 1425 C CA . GLN A 1 184 ? 4.043 -9.82 -30.594 1 93.44 184 GLN A CA 1
ATOM 1426 C C . GLN A 1 184 ? 3.82 -8.773 -29.5 1 93.44 184 GLN A C 1
ATOM 1428 O O . GLN A 1 184 ? 4.719 -7.988 -29.203 1 93.44 184 GLN A O 1
ATOM 1433 N N . ALA A 1 185 ? 2.66 -8.766 -28.969 1 95.44 185 ALA A N 1
ATOM 1434 C CA . ALA A 1 185 ? 2.346 -7.836 -27.891 1 95.44 185 ALA A CA 1
ATOM 1435 C C . ALA A 1 185 ? 3.209 -8.109 -26.656 1 95.44 185 ALA A C 1
ATOM 1437 O O . ALA A 1 185 ? 3.725 -7.18 -26.031 1 95.44 185 ALA A O 1
ATOM 1438 N N . TYR A 1 186 ? 3.352 -9.375 -26.328 1 95.69 186 TYR A N 1
ATOM 1439 C CA . TYR A 1 186 ? 4.191 -9.742 -25.188 1 95.69 186 TYR A CA 1
ATOM 1440 C C . TYR A 1 186 ? 5.648 -9.383 -25.453 1 95.69 186 TYR A C 1
ATOM 1442 O O . TYR A 1 186 ? 6.352 -8.906 -24.562 1 95.69 186 TYR A O 1
ATOM 1450 N N . GLN A 1 187 ? 6.051 -9.602 -26.688 1 95.31 187 GLN A N 1
ATOM 1451 C CA . GLN A 1 187 ? 7.414 -9.242 -27.047 1 95.31 187 GLN A CA 1
ATOM 1452 C C . GLN A 1 187 ? 7.645 -7.742 -26.906 1 95.31 187 GLN A C 1
ATOM 1454 O O . GLN A 1 187 ? 8.695 -7.316 -26.406 1 95.31 187 GLN A O 1
ATOM 1459 N N . ALA A 1 188 ? 6.766 -6.992 -27.359 1 96.12 188 ALA A N 1
ATOM 1460 C CA . ALA A 1 188 ? 6.863 -5.539 -27.219 1 96.12 188 ALA A CA 1
ATOM 1461 C C . ALA A 1 188 ? 6.906 -5.121 -25.75 1 96.12 188 ALA A C 1
ATOM 1463 O O . ALA A 1 188 ? 7.648 -4.207 -25.391 1 96.12 188 ALA A O 1
ATOM 1464 N N . TYR A 1 189 ? 6.16 -5.801 -24.938 1 96.56 189 TYR A N 1
ATOM 1465 C CA . TYR A 1 189 ? 6.09 -5.469 -23.531 1 96.56 189 TYR A CA 1
ATOM 1466 C C . TYR A 1 189 ? 7.387 -5.84 -22.812 1 96.56 189 TYR A C 1
ATOM 1468 O O . TYR A 1 189 ? 7.953 -5.023 -22.078 1 96.56 189 TYR A O 1
ATOM 1476 N N . PHE A 1 190 ? 7.844 -7.062 -23.047 1 96.81 190 PHE A N 1
ATOM 1477 C CA . PHE A 1 190 ? 9.023 -7.551 -22.344 1 96.81 190 PHE A CA 1
ATOM 1478 C C . PHE A 1 190 ? 10.297 -6.953 -22.938 1 96.81 190 PHE A C 1
ATOM 1480 O O . PHE A 1 190 ? 11.32 -6.875 -22.266 1 96.81 190 PHE A O 1
ATOM 1487 N N . GLY A 1 191 ? 10.234 -6.574 -24.25 1 96.25 191 GLY A N 1
ATOM 1488 C CA . GLY A 1 191 ? 11.406 -6.09 -24.969 1 96.25 191 GLY A CA 1
ATOM 1489 C C . GLY A 1 191 ? 12.227 -7.207 -25.578 1 96.25 191 GLY A C 1
ATOM 1490 O O . GLY A 1 191 ? 13.281 -6.953 -26.172 1 96.25 191 GLY A O 1
ATOM 1491 N N . ILE A 1 192 ? 11.82 -8.484 -25.375 1 95.69 192 ILE A N 1
ATOM 1492 C CA . ILE A 1 192 ? 12.469 -9.672 -25.906 1 95.69 192 ILE A CA 1
ATOM 1493 C C . ILE A 1 192 ? 11.414 -10.68 -26.359 1 95.69 192 ILE A C 1
ATOM 1495 O O . ILE A 1 192 ? 10.273 -10.633 -25.906 1 95.69 192 ILE A O 1
ATOM 1499 N N . PRO A 1 193 ? 11.789 -11.641 -27.219 1 92.94 193 PRO A N 1
ATOM 1500 C CA . PRO A 1 193 ? 10.828 -12.672 -27.625 1 92.94 193 PRO A CA 1
ATOM 1501 C C . PRO A 1 193 ? 10.523 -13.664 -26.5 1 92.94 193 PRO A C 1
ATOM 1503 O O . PRO A 1 193 ? 11.383 -13.906 -25.641 1 92.94 193 PRO A O 1
ATOM 1506 N N . VAL A 1 194 ? 9.336 -14.133 -26.578 1 92.06 194 VAL A N 1
ATOM 1507 C CA . VAL A 1 194 ? 8.922 -15.164 -25.641 1 92.06 194 VAL A CA 1
ATOM 1508 C C . VAL A 1 194 ? 9.219 -16.547 -26.219 1 92.06 194 VAL A C 1
ATOM 1510 O O . VAL A 1 194 ? 9.008 -16.781 -27.422 1 92.06 194 VAL A O 1
ATOM 1513 N N . THR A 1 195 ? 9.766 -17.406 -25.422 1 87.75 195 THR A N 1
ATOM 1514 C CA . THR A 1 195 ? 10.125 -18.734 -25.875 1 87.75 195 THR A CA 1
ATOM 1515 C C . THR A 1 195 ? 9.172 -19.781 -25.297 1 87.75 195 THR A C 1
ATOM 1517 O O . THR A 1 195 ? 8.75 -19.672 -24.141 1 87.75 195 THR A O 1
ATOM 1520 N N . HIS A 1 196 ? 8.898 -20.719 -26.125 1 84.5 196 HIS A N 1
ATOM 1521 C CA . HIS A 1 196 ? 8.086 -21.828 -25.641 1 84.5 196 HIS A CA 1
ATOM 1522 C C . HIS A 1 196 ? 8.922 -22.797 -24.797 1 84.5 196 HIS A C 1
ATOM 1524 O O . HIS A 1 196 ? 10.016 -23.188 -25.203 1 84.5 196 HIS A O 1
ATOM 1530 N N . ALA A 1 197 ? 8.414 -22.953 -23.609 1 82.25 197 ALA A N 1
ATOM 1531 C CA . ALA A 1 197 ? 9.055 -23.891 -22.688 1 82.25 197 ALA A CA 1
ATOM 1532 C C . ALA A 1 197 ? 8.023 -24.562 -21.797 1 82.25 197 ALA A C 1
ATOM 1534 O O . ALA A 1 197 ? 6.93 -24.031 -21.578 1 82.25 197 ALA A O 1
ATOM 1535 N N . PRO A 1 198 ? 8.328 -25.703 -21.344 1 73.06 198 PRO A N 1
ATOM 1536 C CA . PRO A 1 198 ? 7.375 -26.453 -20.531 1 73.06 198 PRO A CA 1
ATOM 1537 C C . PRO A 1 198 ? 7.066 -25.766 -19.203 1 73.06 198 PRO A C 1
ATOM 1539 O O . PRO A 1 198 ? 5.965 -25.906 -18.656 1 73.06 198 PRO A O 1
ATOM 1542 N N . GLN A 1 199 ? 8.023 -25.125 -18.703 1 80.94 199 GLN A N 1
ATOM 1543 C CA . GLN A 1 199 ? 7.855 -24.453 -17.422 1 80.94 199 GLN A CA 1
ATOM 1544 C C . GLN A 1 199 ? 7.91 -22.938 -17.578 1 80.94 199 GLN A C 1
ATOM 1546 O O . GLN A 1 199 ? 8.797 -22.406 -18.25 1 80.94 199 GLN A O 1
ATOM 1551 N N . ALA A 1 200 ? 6.898 -22.359 -16.984 1 87.75 200 ALA A N 1
ATOM 1552 C CA . ALA A 1 200 ? 6.918 -20.906 -16.984 1 87.75 200 ALA A CA 1
ATOM 1553 C C . ALA A 1 200 ? 8.07 -20.375 -16.125 1 87.75 200 ALA A C 1
ATOM 1555 O O . ALA A 1 200 ? 8.242 -20.781 -14.977 1 87.75 200 ALA A O 1
ATOM 1556 N N . SER A 1 201 ? 8.891 -19.547 -16.688 1 93.12 201 SER A N 1
ATOM 1557 C CA . SER A 1 201 ? 10.031 -19.016 -15.953 1 93.12 201 SER A CA 1
ATOM 1558 C C . SER A 1 201 ? 10.484 -17.672 -16.531 1 93.12 201 SER A C 1
ATOM 1560 O O . SER A 1 201 ? 10.156 -17.344 -17.672 1 93.12 201 SER A O 1
ATOM 1562 N N . LEU A 1 202 ? 11.117 -16.938 -15.672 1 96.56 202 LEU A N 1
ATOM 1563 C CA . LEU A 1 202 ? 11.758 -15.672 -16.031 1 96.56 202 LEU A CA 1
ATOM 1564 C C . LEU A 1 202 ? 13.227 -15.68 -15.633 1 96.56 202 LEU A C 1
ATOM 1566 O O . LEU A 1 202 ? 13.594 -16.25 -14.602 1 96.56 202 LEU A O 1
ATOM 1570 N N . VAL A 1 203 ? 13.984 -15.086 -16.453 1 97.5 203 VAL A N 1
ATOM 1571 C CA . VAL A 1 203 ? 15.391 -14.867 -16.141 1 97.5 203 VAL A CA 1
ATOM 1572 C C . VAL A 1 203 ? 15.695 -13.367 -16.125 1 97.5 203 VAL A C 1
ATOM 1574 O O . VAL A 1 203 ? 15.445 -12.672 -17.109 1 97.5 203 VAL A O 1
ATOM 1577 N N . PHE A 1 204 ? 16.203 -12.891 -15.008 1 97.88 204 PHE A N 1
ATOM 1578 C CA . PHE A 1 204 ? 16.578 -11.484 -14.852 1 97.88 204 PHE A CA 1
ATOM 1579 C C . PHE A 1 204 ? 18.094 -11.336 -14.797 1 97.88 204 PHE A C 1
ATOM 1581 O O . PHE A 1 204 ? 18.797 -12.203 -14.258 1 97.88 204 PHE A O 1
ATOM 1588 N N . ALA A 1 205 ? 18.578 -10.266 -15.305 1 97.81 205 ALA A N 1
ATOM 1589 C CA . ALA A 1 205 ? 19.984 -9.93 -15.117 1 97.81 205 ALA A CA 1
ATOM 1590 C C . ALA A 1 205 ? 20.297 -9.648 -13.648 1 97.81 205 ALA A C 1
ATOM 1592 O O . ALA A 1 205 ? 19.484 -9.047 -12.945 1 97.81 205 ALA A O 1
ATOM 1593 N N . ALA A 1 206 ? 21.516 -10.023 -13.266 1 96.44 206 ALA A N 1
ATOM 1594 C CA . ALA A 1 206 ? 21.922 -9.797 -11.883 1 96.44 206 ALA A CA 1
ATOM 1595 C C . ALA A 1 206 ? 21.859 -8.312 -11.523 1 96.44 206 ALA A C 1
ATOM 1597 O O . ALA A 1 206 ? 21.469 -7.953 -10.414 1 96.44 206 ALA A O 1
ATOM 1598 N N . ALA A 1 207 ? 22.188 -7.477 -12.391 1 95.94 207 ALA A N 1
ATOM 1599 C CA . ALA A 1 207 ? 22.172 -6.035 -12.156 1 95.94 207 ALA A CA 1
ATOM 1600 C C . ALA A 1 207 ? 20.75 -5.535 -11.891 1 95.94 207 ALA A C 1
ATOM 1602 O O . ALA A 1 207 ? 20.547 -4.648 -11.055 1 95.94 207 ALA A O 1
ATOM 1603 N N . ASP A 1 208 ? 19.812 -6.059 -12.57 1 96.75 208 ASP A N 1
ATOM 1604 C CA . ASP A 1 208 ? 18.406 -5.66 -12.391 1 96.75 208 ASP A CA 1
ATOM 1605 C C . ASP A 1 208 ? 17.859 -6.168 -11.062 1 96.75 208 ASP A C 1
ATOM 1607 O O . ASP A 1 208 ? 17.078 -5.484 -10.398 1 96.75 208 ASP A O 1
ATOM 1611 N N . VAL A 1 209 ? 18.281 -7.336 -10.703 1 96.62 209 VAL A N 1
ATOM 1612 C CA . VAL A 1 209 ? 17.812 -7.973 -9.477 1 96.62 209 VAL A CA 1
ATOM 1613 C C . VAL A 1 209 ? 18.375 -7.23 -8.266 1 96.62 209 VAL A C 1
ATOM 1615 O O . VAL A 1 209 ? 17.703 -7.117 -7.234 1 96.62 209 VAL A O 1
ATOM 1618 N N . GLU A 1 210 ? 19.516 -6.66 -8.406 1 95.31 210 GLU A N 1
ATOM 1619 C CA . GLU A 1 210 ? 20.172 -5.996 -7.293 1 95.31 210 GLU A CA 1
ATOM 1620 C C . GLU A 1 210 ? 19.844 -4.508 -7.262 1 95.31 210 GLU A C 1
ATOM 1622 O O . GLU A 1 210 ? 20.156 -3.818 -6.285 1 95.31 210 GLU A O 1
ATOM 1627 N N . ARG A 1 211 ? 19.234 -4.051 -8.281 1 95.94 211 ARG A N 1
ATOM 1628 C CA . ARG A 1 211 ? 18.875 -2.639 -8.328 1 95.94 211 ARG A CA 1
ATOM 1629 C C . ARG A 1 211 ? 18 -2.258 -7.145 1 95.94 211 ARG A C 1
ATOM 1631 O O . ARG A 1 211 ? 17 -2.938 -6.852 1 95.94 211 ARG A O 1
ATOM 1638 N N . PRO A 1 212 ? 18.312 -1.188 -6.441 1 94.44 212 PRO A N 1
ATOM 1639 C CA . PRO A 1 212 ? 17.531 -0.806 -5.27 1 94.44 212 PRO A CA 1
ATOM 1640 C C . PRO A 1 212 ? 16.109 -0.398 -5.629 1 94.44 212 PRO A C 1
ATOM 1642 O O . PRO A 1 212 ? 15.883 0.267 -6.645 1 94.44 212 PRO A O 1
ATOM 1645 N N . PHE A 1 213 ? 15.195 -0.883 -4.812 1 95.69 213 PHE A N 1
ATOM 1646 C CA . PHE A 1 213 ? 13.812 -0.459 -4.949 1 95.69 213 PHE A CA 1
ATOM 1647 C C . PHE A 1 213 ? 13.633 0.973 -4.461 1 95.69 213 PHE A C 1
ATOM 1649 O O . PHE A 1 213 ? 14.078 1.318 -3.363 1 95.69 213 PHE A O 1
ATOM 1656 N N . LEU A 1 214 ? 12.969 1.771 -5.266 1 93.06 214 LEU A N 1
ATOM 1657 C CA . LEU A 1 214 ? 12.562 3.096 -4.805 1 93.06 214 LEU A CA 1
ATOM 1658 C C . LEU A 1 214 ? 11.469 2.992 -3.754 1 93.06 214 LEU A C 1
ATOM 1660 O O . LEU A 1 214 ? 11.32 3.881 -2.912 1 93.06 214 LEU A O 1
ATOM 1664 N N . THR A 1 215 ? 10.68 1.876 -3.768 1 91.94 215 THR A N 1
ATOM 1665 C CA . THR A 1 215 ? 9.531 1.659 -2.893 1 91.94 215 THR A CA 1
ATOM 1666 C C . THR A 1 215 ? 9.969 1.015 -1.58 1 91.94 215 THR A C 1
ATOM 1668 O O . THR A 1 215 ? 9.133 0.652 -0.75 1 91.94 215 THR A O 1
ATOM 1671 N N . GLU A 1 216 ? 11.266 0.832 -1.407 1 90.81 216 GLU A N 1
ATOM 1672 C CA . GLU A 1 216 ? 11.742 0.226 -0.166 1 90.81 216 GLU A CA 1
ATOM 1673 C C . GLU A 1 216 ? 11.18 0.955 1.052 1 90.81 216 GLU A C 1
ATOM 1675 O O . GLU A 1 216 ? 11.242 2.184 1.13 1 90.81 216 GLU A O 1
ATOM 1680 N N . ASN A 1 217 ? 10.648 0.221 1.943 1 87.94 217 ASN A N 1
ATOM 1681 C CA . ASN A 1 217 ? 10.07 0.775 3.162 1 87.94 217 ASN A CA 1
ATOM 1682 C C . ASN A 1 217 ? 10.164 -0.208 4.324 1 87.94 217 ASN A C 1
ATOM 1684 O O . ASN A 1 217 ? 9.211 -0.948 4.598 1 87.94 217 ASN A O 1
ATOM 1688 N N . HIS A 1 218 ? 11.227 -0.1 5.012 1 83.69 218 HIS A N 1
ATOM 1689 C CA . HIS A 1 218 ? 11.492 -1.017 6.113 1 83.69 218 HIS A CA 1
ATOM 1690 C C . HIS A 1 218 ? 10.469 -0.851 7.227 1 83.69 218 HIS A C 1
ATOM 1692 O O . HIS A 1 218 ? 10.039 -1.836 7.832 1 83.69 218 HIS A O 1
ATOM 1698 N N . LYS A 1 219 ? 10.109 0.348 7.473 1 82.69 219 LYS A N 1
ATOM 1699 C CA . LYS A 1 219 ? 9.102 0.617 8.492 1 82.69 219 LYS A CA 1
ATOM 1700 C C . LYS A 1 219 ? 7.797 -0.099 8.18 1 82.69 219 LYS A C 1
ATOM 1702 O O . LYS A 1 219 ? 7.191 -0.717 9.055 1 82.69 219 LYS A O 1
ATOM 1707 N N . MET A 1 220 ? 7.391 -0.013 6.977 1 86.06 220 MET A N 1
ATOM 1708 C CA . MET A 1 220 ? 6.176 -0.687 6.523 1 86.06 220 MET A CA 1
ATOM 1709 C C . MET A 1 220 ? 6.312 -2.199 6.656 1 86.06 220 MET A C 1
ATOM 1711 O O . MET A 1 220 ? 5.375 -2.875 7.082 1 86.06 220 MET A O 1
ATOM 1715 N N . TRP A 1 221 ? 7.473 -2.686 6.344 1 86.75 221 TRP A N 1
ATOM 1716 C CA . TRP A 1 221 ? 7.738 -4.117 6.434 1 86.75 221 TRP A CA 1
ATOM 1717 C C . TRP A 1 221 ? 7.57 -4.609 7.867 1 86.75 221 TRP A C 1
ATOM 1719 O O . TRP A 1 221 ? 7.043 -5.699 8.094 1 86.75 221 TRP A O 1
ATOM 1729 N N . LEU A 1 222 ? 7.922 -3.828 8.789 1 85.31 222 LEU A N 1
ATOM 1730 C CA . LEU A 1 222 ? 7.875 -4.211 10.195 1 85.31 222 LEU A CA 1
ATOM 1731 C C . LEU A 1 222 ? 6.434 -4.363 10.672 1 85.31 222 LEU A C 1
ATOM 1733 O O . LEU A 1 222 ? 6.168 -5.078 11.641 1 85.31 222 LEU A O 1
ATOM 1737 N N . PHE A 1 223 ? 5.594 -3.76 9.984 1 85.94 223 PHE A N 1
ATOM 1738 C CA . PHE A 1 223 ? 4.184 -3.906 10.312 1 85.94 223 PHE A CA 1
ATOM 1739 C C . PHE A 1 223 ? 3.639 -5.23 9.797 1 85.94 223 PHE A C 1
ATOM 1741 O O . PHE A 1 223 ? 2.732 -5.812 10.391 1 85.94 223 PHE A O 1
ATOM 1748 N N . PHE A 1 224 ? 4.184 -5.754 8.719 1 89.12 224 PHE A N 1
ATOM 1749 C CA . PHE A 1 224 ? 3.641 -6.934 8.055 1 89.12 224 PHE A CA 1
ATOM 1750 C C . PHE A 1 224 ? 4.289 -8.203 8.594 1 89.12 224 PHE A C 1
ATOM 1752 O O . PHE A 1 224 ? 3.623 -9.227 8.75 1 89.12 224 PHE A O 1
ATOM 1759 N N . GLU A 1 225 ? 5.523 -8.141 8.922 1 89.12 225 GLU A N 1
ATOM 1760 C CA . GLU A 1 225 ? 6.359 -9.32 9.117 1 89.12 225 GLU A CA 1
ATOM 1761 C C . GLU A 1 225 ? 5.82 -10.203 10.242 1 89.12 225 GLU A C 1
ATOM 1763 O O . GLU A 1 225 ? 5.656 -11.414 10.062 1 89.12 225 GLU A O 1
ATOM 1768 N N . PRO A 1 226 ? 5.496 -9.602 11.391 1 85 226 PRO A N 1
ATOM 1769 C CA . PRO A 1 226 ? 5.016 -10.469 12.469 1 85 226 PRO A CA 1
ATOM 1770 C C . PRO A 1 226 ? 3.721 -11.188 12.109 1 85 226 PRO A C 1
ATOM 1772 O O . PRO A 1 226 ? 3.574 -12.383 12.398 1 85 226 PRO A O 1
ATOM 1775 N N . GLY A 1 227 ? 2.859 -10.477 11.492 1 85.75 227 GLY A N 1
ATOM 1776 C CA . GLY A 1 227 ? 1.606 -11.094 11.078 1 85.75 227 GLY A CA 1
ATOM 1777 C C . GLY A 1 227 ? 1.786 -12.172 10.031 1 85.75 227 GLY A C 1
ATOM 1778 O O . GLY A 1 227 ? 1.162 -13.227 10.109 1 85.75 227 GLY A O 1
ATOM 1779 N N . LEU A 1 228 ? 2.641 -11.953 9.086 1 91.25 228 LEU A N 1
ATOM 1780 C CA . LEU A 1 228 ? 2.902 -12.922 8.031 1 91.25 228 LEU A CA 1
ATOM 1781 C C . LEU A 1 228 ? 3.582 -14.164 8.586 1 91.25 228 LEU A C 1
ATOM 1783 O O . LEU A 1 228 ? 3.232 -15.289 8.219 1 91.25 228 LEU A O 1
ATOM 1787 N N . ARG A 1 229 ? 4.512 -13.93 9.469 1 86.94 229 ARG A N 1
ATOM 1788 C CA . ARG A 1 229 ? 5.203 -15.047 10.109 1 86.94 229 ARG A CA 1
ATOM 1789 C C . ARG A 1 229 ? 4.234 -15.898 10.914 1 86.94 229 ARG A C 1
ATOM 1791 O O . ARG A 1 229 ? 4.297 -17.125 10.875 1 86.94 229 ARG A O 1
ATOM 1798 N N . GLN A 1 230 ? 3.398 -15.219 11.617 1 83.31 230 GLN A N 1
ATOM 1799 C CA . GLN A 1 230 ? 2.41 -15.938 12.414 1 83.31 230 GLN A CA 1
ATOM 1800 C C . GLN A 1 230 ? 1.475 -16.75 11.531 1 83.31 230 GLN A C 1
ATOM 1802 O O . GLN A 1 230 ? 1.179 -17.906 11.828 1 83.31 230 GLN A O 1
ATOM 1807 N N . ARG A 1 231 ? 1.007 -16.203 10.5 1 84.94 231 ARG A N 1
ATOM 1808 C CA . ARG A 1 231 ? 0.099 -16.891 9.586 1 84.94 231 ARG A CA 1
ATOM 1809 C C . ARG A 1 231 ? 0.776 -18.094 8.953 1 84.94 231 ARG A C 1
ATOM 1811 O O . ARG A 1 231 ? 0.139 -19.125 8.734 1 84.94 231 ARG A O 1
ATOM 1818 N N . LEU A 1 232 ? 1.977 -17.953 8.609 1 86.19 232 LEU A N 1
ATOM 1819 C CA . LEU A 1 232 ? 2.73 -19.062 8.055 1 86.19 232 LEU A CA 1
ATOM 1820 C C . LEU A 1 232 ? 2.869 -20.188 9.07 1 86.19 232 LEU A C 1
ATOM 1822 O O . LEU A 1 232 ? 2.725 -21.375 8.727 1 86.19 232 LEU A O 1
ATOM 1826 N N . SER A 1 233 ? 3.152 -19.781 10.289 1 80.88 233 SER A N 1
ATOM 1827 C CA . SER A 1 233 ? 3.252 -20.75 11.367 1 80.88 233 SER A CA 1
ATOM 1828 C C . SER A 1 233 ? 1.926 -21.469 11.586 1 80.88 233 SER A C 1
ATOM 1830 O O . SER A 1 233 ? 1.899 -22.688 11.789 1 80.88 233 SER A O 1
ATOM 1832 N N . ASP A 1 234 ? 0.913 -20.688 11.539 1 78.62 234 ASP A N 1
ATOM 1833 C CA . ASP A 1 234 ? -0.421 -21.266 11.703 1 78.62 234 ASP A CA 1
ATOM 1834 C C . ASP A 1 234 ? -0.748 -22.234 10.57 1 78.62 234 ASP A C 1
ATOM 1836 O O . ASP A 1 234 ? -1.345 -23.281 10.797 1 78.62 234 ASP A O 1
ATOM 1840 N N . LEU A 1 235 ? -0.424 -21.844 9.391 1 80.81 235 LEU A N 1
ATOM 1841 C CA . LEU A 1 235 ? -0.633 -22.703 8.234 1 80.81 235 LEU A CA 1
ATOM 1842 C C . LEU A 1 235 ? 0.115 -24.031 8.406 1 80.81 235 LEU A C 1
ATOM 1844 O O . LEU A 1 235 ? -0.435 -25.094 8.133 1 80.81 235 LEU A O 1
ATOM 1848 N N . ASP A 1 236 ? 1.274 -23.953 8.836 1 74.62 236 ASP A N 1
ATOM 1849 C CA . ASP A 1 236 ? 2.102 -25.141 9.039 1 74.62 236 ASP A CA 1
ATOM 1850 C C . ASP A 1 236 ? 1.513 -26.031 10.125 1 74.62 236 ASP A C 1
ATOM 1852 O O . ASP A 1 236 ? 1.58 -27.266 10.016 1 74.62 236 ASP A O 1
ATOM 1856 N N . ARG A 1 237 ? 0.904 -25.328 11.055 1 68 237 ARG A N 1
ATOM 1857 C CA . ARG A 1 237 ? 0.328 -26.062 12.172 1 68 237 ARG A CA 1
ATOM 1858 C C . ARG A 1 237 ? -0.981 -26.734 11.766 1 68 237 ARG A C 1
ATOM 1860 O O . ARG A 1 237 ? -1.281 -27.844 12.211 1 68 237 ARG A O 1
ATOM 1867 N N . THR A 1 238 ? -1.719 -26.016 10.953 1 67.69 238 THR A N 1
ATOM 1868 C CA . THR A 1 238 ? -3.055 -26.516 10.633 1 67.69 238 THR A CA 1
ATOM 1869 C C . THR A 1 238 ? -3.021 -27.406 9.398 1 67.69 238 THR A C 1
ATOM 1871 O O . THR A 1 238 ? -3.957 -28.172 9.148 1 67.69 238 THR A O 1
ATOM 1874 N N . SER A 1 239 ? -2.033 -27.219 8.727 1 72.94 239 SER A N 1
ATOM 1875 C CA . SER A 1 239 ? -1.93 -28.094 7.559 1 72.94 239 SER A CA 1
ATOM 1876 C C . SER A 1 239 ? -1.681 -29.531 7.965 1 72.94 239 SER A C 1
ATOM 1878 O O . SER A 1 239 ? -0.968 -29.797 8.938 1 72.94 239 SER A O 1
ATOM 1880 N N . GLY A 1 240 ? -2.451 -30.359 7.344 1 76.31 240 GLY A N 1
ATOM 1881 C CA . GLY A 1 240 ? -2.146 -31.766 7.539 1 76.31 240 GLY A CA 1
ATOM 1882 C C . GLY A 1 240 ? -0.722 -32.125 7.164 1 76.31 240 GLY A C 1
ATOM 1883 O O . GLY A 1 240 ? -0.035 -31.344 6.496 1 76.31 240 GLY A O 1
ATOM 1884 N N . MET A 1 241 ? -0.303 -33.156 7.75 1 81.19 241 MET A N 1
ATOM 1885 C CA . MET A 1 241 ? 1.068 -33.594 7.492 1 81.19 241 MET A CA 1
ATOM 1886 C C . MET A 1 241 ? 1.277 -33.875 6.012 1 81.19 241 MET A C 1
ATOM 1888 O O . MET A 1 241 ? 2.35 -33.594 5.465 1 81.19 241 MET A O 1
ATOM 1892 N N . VAL A 1 242 ? 0.19 -34.281 5.406 1 81.38 242 VAL A N 1
ATOM 1893 C CA . VAL A 1 242 ? 0.282 -34.594 3.982 1 81.38 242 VAL A CA 1
ATOM 1894 C C . VAL A 1 242 ? 0.608 -33.312 3.195 1 81.38 242 VAL A C 1
ATOM 1896 O O . VAL A 1 242 ? 1.498 -33.312 2.342 1 81.38 242 VAL A O 1
ATOM 1899 N N . GLU A 1 243 ? -0.039 -32.375 3.547 1 77.56 243 GLU A N 1
ATOM 1900 C CA . GLU A 1 243 ? 0.156 -31.109 2.838 1 77.56 243 GLU A CA 1
ATOM 1901 C C . GLU A 1 243 ? 1.546 -30.547 3.1 1 77.56 243 GLU A C 1
ATOM 1903 O O . GLU A 1 243 ? 2.182 -30 2.193 1 77.56 243 GLU A O 1
ATOM 1908 N N . ARG A 1 244 ? 1.93 -30.625 4.285 1 81.06 244 ARG A N 1
ATOM 1909 C CA . ARG A 1 244 ? 3.258 -30.141 4.648 1 81.06 244 ARG A CA 1
ATOM 1910 C C . ARG A 1 244 ? 4.344 -30.922 3.924 1 81.06 244 ARG A C 1
ATOM 1912 O O . ARG A 1 244 ? 5.324 -30.344 3.445 1 81.06 244 ARG A O 1
ATOM 1919 N N . VAL A 1 245 ? 4.137 -32.156 3.842 1 85.62 245 VAL A N 1
ATOM 1920 C CA . VAL A 1 245 ? 5.094 -33.031 3.164 1 85.62 245 VAL A CA 1
ATOM 1921 C C . VAL A 1 245 ? 5.121 -32.688 1.672 1 85.62 245 VAL A C 1
ATOM 1923 O O . VAL A 1 245 ? 6.191 -32.594 1.072 1 85.62 245 VAL A O 1
ATOM 1926 N N . ARG A 1 246 ? 3.98 -32.5 1.109 1 79.94 246 ARG A N 1
ATOM 1927 C CA . ARG A 1 246 ? 3.889 -32.188 -0.313 1 79.94 246 ARG A CA 1
ATOM 1928 C C . ARG A 1 246 ? 4.613 -30.875 -0.634 1 79.94 246 ARG A C 1
ATOM 1930 O O . ARG A 1 246 ? 5.355 -30.797 -1.616 1 79.94 246 ARG A O 1
ATOM 1937 N N . SER A 1 247 ? 4.371 -29.953 0.174 1 77.12 247 SER A N 1
ATOM 1938 C CA . SER A 1 247 ? 5.02 -28.656 -0.018 1 77.12 247 SER A CA 1
ATOM 1939 C C . SER A 1 247 ? 6.535 -28.781 0.094 1 77.12 247 SER A C 1
ATOM 1941 O O . SER A 1 247 ? 7.27 -28.203 -0.716 1 77.12 247 SER A O 1
ATOM 1943 N N . ALA A 1 248 ? 6.973 -29.484 1.08 1 81.06 248 ALA A N 1
ATOM 1944 C CA . ALA A 1 248 ? 8.406 -29.703 1.287 1 81.06 248 ALA A CA 1
ATOM 1945 C C . ALA A 1 248 ? 9.023 -30.469 0.121 1 81.06 248 ALA A C 1
ATOM 1947 O O . ALA A 1 248 ? 10.125 -30.141 -0.326 1 81.06 248 ALA A O 1
ATOM 1948 N N . LEU A 1 249 ? 8.328 -31.406 -0.348 1 85.12 249 LEU A N 1
ATOM 1949 C CA . LEU A 1 249 ? 8.805 -32.219 -1.463 1 85.12 249 LEU A CA 1
ATOM 1950 C C . LEU A 1 249 ? 8.914 -31.391 -2.734 1 85.12 249 LEU A C 1
ATOM 1952 O O . LEU A 1 249 ? 9.883 -31.516 -3.482 1 85.12 249 LEU A O 1
ATOM 1956 N N . LEU A 1 250 ? 7.957 -30.562 -2.953 1 77.38 250 LEU A N 1
ATOM 1957 C CA . LEU A 1 250 ? 7.957 -29.719 -4.141 1 77.38 250 LEU A CA 1
ATOM 1958 C C . LEU A 1 250 ? 9.195 -28.828 -4.172 1 77.38 250 LEU A C 1
ATOM 1960 O O . LEU A 1 250 ? 9.773 -28.594 -5.238 1 77.38 250 LEU A O 1
ATOM 1964 N N . GLU A 1 251 ? 9.523 -28.422 -3.014 1 72.94 251 GLU A N 1
ATOM 1965 C CA . GLU A 1 251 ? 10.688 -27.547 -2.896 1 72.94 251 GLU A CA 1
ATOM 1966 C C . GLU A 1 251 ? 11.984 -28.328 -3.061 1 72.94 251 GLU A C 1
ATOM 1968 O O . GLU A 1 251 ? 12.984 -27.797 -3.543 1 72.94 251 GLU A O 1
ATOM 1973 N N . SER A 1 252 ? 11.961 -29.578 -2.713 1 78.19 252 SER A N 1
ATOM 1974 C CA . SER A 1 252 ? 13.195 -30.344 -2.562 1 78.19 252 SER A CA 1
ATOM 1975 C C . SER A 1 252 ? 13.43 -31.25 -3.76 1 78.19 252 SER A C 1
ATOM 1977 O O . SER A 1 252 ? 14.547 -31.719 -3.982 1 78.19 252 SER A O 1
ATOM 1979 N N . LEU A 1 253 ? 12.477 -31.484 -4.594 1 79.12 253 LEU A N 1
ATOM 1980 C CA . LEU A 1 253 ? 12.508 -32.469 -5.66 1 79.12 253 LEU A CA 1
ATOM 1981 C C . LEU A 1 253 ? 13.633 -32.188 -6.648 1 79.12 253 LEU A C 1
ATOM 1983 O O . LEU A 1 253 ? 14.43 -33.062 -6.977 1 79.12 253 LEU A O 1
ATOM 1987 N N . PRO A 1 254 ? 13.734 -30.875 -6.961 1 66.19 254 PRO A N 1
ATOM 1988 C CA . PRO A 1 254 ? 14.75 -30.609 -7.977 1 66.19 254 PRO A CA 1
ATOM 1989 C C . PRO A 1 254 ? 16.172 -30.859 -7.477 1 66.19 254 PRO A C 1
ATOM 1991 O O . PRO A 1 254 ? 17.078 -31.109 -8.281 1 66.19 254 PRO A O 1
ATOM 1994 N N . ALA A 1 255 ? 16.266 -30.75 -6.18 1 72.62 255 ALA A N 1
ATOM 1995 C CA . ALA A 1 255 ? 17.578 -31 -5.582 1 72.62 255 ALA A CA 1
ATOM 1996 C C . ALA A 1 255 ? 17.781 -32.469 -5.297 1 72.62 255 ALA A C 1
ATOM 1998 O O . ALA A 1 255 ? 18.844 -32.906 -4.836 1 72.62 255 ALA A O 1
ATOM 1999 N N . GLY A 1 256 ? 16.875 -33.219 -5.559 1 77.75 256 GLY A N 1
ATOM 2000 C CA . GLY A 1 256 ? 16.969 -34.656 -5.355 1 77.75 256 GLY A CA 1
ATOM 2001 C C . GLY A 1 256 ? 16.828 -35.062 -3.9 1 77.75 256 GLY A C 1
ATOM 2002 O O . GLY A 1 256 ? 17.047 -36.25 -3.551 1 77.75 256 GLY A O 1
ATOM 2003 N N . ALA A 1 257 ? 16.562 -34.156 -3.041 1 77.81 257 ALA A N 1
ATOM 2004 C CA . ALA A 1 257 ? 16.406 -34.438 -1.614 1 77.81 257 ALA A CA 1
ATOM 2005 C C . ALA A 1 257 ? 14.984 -34.906 -1.295 1 77.81 257 ALA A C 1
ATOM 2007 O O . ALA A 1 257 ? 14.164 -34.125 -0.803 1 77.81 257 ALA A O 1
ATOM 2008 N N . VAL A 1 258 ? 14.711 -36.25 -1.528 1 86.38 258 VAL A N 1
ATOM 2009 C CA . VAL A 1 258 ? 13.328 -36.688 -1.474 1 86.38 258 VAL A CA 1
ATOM 2010 C C . VAL A 1 258 ? 13.172 -37.781 -0.424 1 86.38 258 VAL A C 1
ATOM 2012 O O . VAL A 1 258 ? 12.102 -38.375 -0.291 1 86.38 258 VAL A O 1
ATOM 2015 N N . SER A 1 259 ? 14.203 -37.969 0.392 1 90.62 259 SER A N 1
ATOM 2016 C CA . SER A 1 259 ? 14.086 -39.031 1.386 1 90.62 259 SER A CA 1
ATOM 2017 C C . SER A 1 259 ? 13.227 -38.594 2.568 1 90.62 259 SER A C 1
ATOM 2019 O O . SER A 1 259 ? 13.125 -37.406 2.852 1 90.62 259 SER A O 1
ATOM 2021 N N . MET A 1 260 ? 12.641 -39.625 3.197 1 91.94 260 MET A N 1
ATOM 2022 C CA . MET A 1 260 ? 11.828 -39.344 4.383 1 91.94 260 MET A CA 1
ATOM 2023 C C . MET A 1 260 ? 12.656 -38.625 5.449 1 91.94 260 MET A C 1
ATOM 2025 O O . MET A 1 260 ? 12.156 -37.719 6.137 1 91.94 260 MET A O 1
ATOM 2029 N N . GLN A 1 261 ? 13.938 -39 5.559 1 91.44 261 GLN A N 1
ATOM 2030 C CA . GLN A 1 261 ? 14.828 -38.375 6.539 1 91.44 261 GLN A CA 1
ATOM 2031 C C . GLN A 1 261 ? 15.055 -36.906 6.242 1 91.44 261 GLN A C 1
ATOM 2033 O O . GLN A 1 261 ? 15 -36.062 7.145 1 91.44 261 GLN A O 1
ATOM 2038 N N . GLN A 1 262 ? 15.266 -36.594 5.047 1 90.56 262 GLN A N 1
ATOM 2039 C CA . GLN A 1 262 ? 15.523 -35.219 4.648 1 90.56 262 GLN A CA 1
ATOM 2040 C C . GLN A 1 262 ? 14.281 -34.344 4.832 1 90.56 262 GLN A C 1
ATOM 2042 O O . GLN A 1 262 ? 14.367 -33.219 5.309 1 90.56 262 GLN A O 1
ATOM 2047 N N . ILE A 1 263 ? 13.164 -34.938 4.457 1 91.75 263 ILE A N 1
ATOM 2048 C CA . ILE A 1 263 ? 11.922 -34.188 4.539 1 91.75 263 ILE A CA 1
ATOM 2049 C C . ILE A 1 263 ? 11.531 -34 6.004 1 91.75 263 ILE A C 1
ATOM 2051 O O . ILE A 1 263 ? 11.039 -32.938 6.391 1 91.75 263 ILE A O 1
ATOM 2055 N N . SER A 1 264 ? 11.719 -35.062 6.812 1 92.19 264 SER A N 1
ATOM 2056 C CA . SER A 1 264 ? 11.406 -34.938 8.234 1 92.19 264 SER A CA 1
ATOM 2057 C C . SER A 1 264 ? 12.25 -33.844 8.891 1 92.19 264 SER A C 1
ATOM 2059 O O . SER A 1 264 ? 11.75 -33.094 9.719 1 92.19 264 SER A O 1
ATOM 2061 N N . ARG A 1 265 ? 13.5 -33.688 8.531 1 87.12 265 ARG A N 1
ATOM 2062 C CA . ARG A 1 265 ? 14.383 -32.625 9.039 1 87.12 265 ARG A CA 1
ATOM 2063 C C . ARG A 1 265 ? 13.883 -31.25 8.617 1 87.12 265 ARG A C 1
ATOM 2065 O O . ARG A 1 265 ? 13.883 -30.312 9.422 1 87.12 265 ARG A O 1
ATOM 2072 N N . LYS A 1 266 ? 13.5 -31.188 7.395 1 83.56 266 LYS A N 1
ATOM 2073 C CA . LYS A 1 266 ? 13.008 -29.922 6.863 1 83.56 266 LYS A CA 1
ATOM 2074 C C . LYS A 1 266 ? 11.75 -29.469 7.598 1 83.56 266 LYS A C 1
ATOM 2076 O O . LYS A 1 266 ? 11.516 -28.266 7.746 1 83.56 266 LYS A O 1
ATOM 2081 N N . LEU A 1 267 ? 10.977 -30.391 8.016 1 85 267 LEU A N 1
ATOM 2082 C CA . LEU A 1 267 ? 9.695 -30.109 8.656 1 85 267 LEU A CA 1
ATOM 2083 C C . LEU A 1 267 ? 9.859 -30 10.172 1 85 267 LEU A C 1
ATOM 2085 O O . LEU A 1 267 ? 8.914 -29.656 10.883 1 85 267 LEU A O 1
ATOM 2089 N N . GLY A 1 268 ? 11.055 -30.359 10.695 1 84.56 268 GLY A N 1
ATOM 2090 C CA . GLY A 1 268 ? 11.352 -30.25 12.109 1 84.56 268 GLY A CA 1
ATOM 2091 C C . GLY A 1 268 ? 10.664 -31.312 12.953 1 84.56 268 GLY A C 1
ATOM 2092 O O . GLY A 1 268 ? 10.258 -31.047 14.086 1 84.56 268 GLY A O 1
ATOM 2093 N N . VAL A 1 269 ? 10.406 -32.406 12.383 1 86.62 269 VAL A N 1
ATOM 2094 C CA . VAL A 1 269 ? 9.805 -33.531 13.125 1 86.62 269 VAL A CA 1
ATOM 2095 C C . VAL A 1 269 ? 10.656 -34.781 12.961 1 86.62 269 VAL A C 1
ATOM 2097 O O . VAL A 1 269 ? 11.516 -34.844 12.078 1 86.62 269 VAL A O 1
ATOM 2100 N N . SER A 1 270 ? 10.539 -35.688 13.82 1 91.62 270 SER A N 1
ATOM 2101 C CA . SER A 1 270 ? 11.227 -36.969 13.68 1 91.62 270 SER A CA 1
ATOM 2102 C C . SER A 1 270 ? 10.594 -37.812 12.578 1 91.62 270 SER A C 1
ATOM 2104 O O . SER A 1 270 ? 9.43 -37.625 12.227 1 91.62 270 SER A O 1
ATOM 2106 N N . THR A 1 271 ? 11.391 -38.75 12.016 1 93.81 271 THR A N 1
ATOM 2107 C CA . THR A 1 271 ? 10.875 -39.656 11 1 93.81 271 THR A CA 1
ATOM 2108 C C . THR A 1 271 ? 9.703 -40.469 11.539 1 93.81 271 THR A C 1
ATOM 2110 O O . THR A 1 271 ? 8.742 -40.75 10.812 1 93.81 271 THR A O 1
ATOM 2113 N N . ARG A 1 272 ? 9.812 -40.781 12.773 1 92.25 272 ARG A N 1
ATOM 2114 C CA . ARG A 1 272 ? 8.734 -41.531 13.406 1 92.25 272 ARG A CA 1
ATOM 2115 C C . ARG A 1 272 ? 7.457 -40.719 13.469 1 92.25 272 ARG A C 1
ATOM 2117 O O . ARG A 1 272 ? 6.371 -41.219 13.164 1 92.25 272 ARG A O 1
ATOM 2124 N N . THR A 1 273 ? 7.555 -39.562 13.906 1 92.38 273 THR A N 1
ATOM 2125 C CA . THR A 1 273 ? 6.414 -38.656 13.992 1 92.38 273 THR A CA 1
ATOM 2126 C C . THR A 1 273 ? 5.809 -38.438 12.609 1 92.38 273 THR A C 1
ATOM 2128 O O . THR A 1 273 ? 4.586 -38.438 12.461 1 92.38 273 THR A O 1
ATOM 2131 N N . LEU A 1 274 ? 6.656 -38.219 11.586 1 93.56 274 LEU A N 1
ATOM 2132 C CA . LEU A 1 274 ? 6.203 -38 10.219 1 93.56 274 LEU A CA 1
ATOM 2133 C C . LEU A 1 274 ? 5.383 -39.219 9.734 1 93.56 274 LEU A C 1
ATOM 2135 O O . LEU A 1 274 ? 4.289 -39.031 9.188 1 93.56 274 LEU A O 1
ATOM 2139 N N . GLN A 1 275 ? 5.891 -40.344 9.977 1 93 275 GLN A N 1
ATOM 2140 C CA . GLN A 1 275 ? 5.223 -41.594 9.555 1 93 275 GLN A CA 1
ATOM 2141 C C . GLN A 1 275 ? 3.871 -41.75 10.242 1 93 275 GLN A C 1
ATOM 2143 O O . GLN A 1 275 ? 2.873 -42.062 9.602 1 93 275 GLN A O 1
ATOM 2148 N N . ARG A 1 276 ? 3.879 -41.5 11.492 1 92 276 ARG A N 1
ATOM 2149 C CA . ARG A 1 276 ? 2.654 -41.625 12.273 1 92 276 ARG A CA 1
ATOM 2150 C C . ARG A 1 276 ? 1.585 -40.656 11.797 1 92 276 ARG A C 1
ATOM 2152 O O . ARG A 1 276 ? 0.432 -41.031 11.594 1 92 276 ARG A O 1
ATOM 2159 N N . ARG A 1 277 ? 1.95 -39.469 11.602 1 90.38 277 ARG A N 1
ATOM 2160 C CA . ARG A 1 277 ? 0.999 -38.438 11.219 1 90.38 277 ARG A CA 1
ATOM 2161 C C . ARG A 1 277 ? 0.454 -38.688 9.812 1 90.38 277 ARG A C 1
ATOM 2163 O O . ARG A 1 277 ? -0.723 -38.438 9.547 1 90.38 277 ARG A O 1
ATOM 2170 N N . LEU A 1 278 ? 1.307 -39.094 8.945 1 91.69 278 LEU A N 1
ATOM 2171 C CA . LEU A 1 278 ? 0.849 -39.438 7.605 1 91.69 278 LEU A CA 1
ATOM 2172 C C . LEU A 1 278 ? -0.136 -40.625 7.656 1 91.69 278 LEU A C 1
ATOM 2174 O O . LEU A 1 278 ? -1.145 -40.594 6.949 1 91.69 278 LEU A O 1
ATOM 2178 N N . GLN A 1 279 ? 0.162 -41.562 8.531 1 91.19 279 GLN A N 1
ATOM 2179 C CA . GLN A 1 279 ? -0.734 -42.688 8.703 1 91.19 279 GLN A CA 1
ATOM 2180 C C . GLN A 1 279 ? -2.086 -42.25 9.258 1 91.19 279 GLN A C 1
ATOM 2182 O O . GLN A 1 279 ? -3.131 -42.75 8.828 1 91.19 279 GLN A O 1
ATOM 2187 N N . ASP A 1 280 ? -1.952 -41.406 10.172 1 88.81 280 ASP A N 1
ATOM 2188 C CA . ASP A 1 280 ? -3.178 -40.844 10.75 1 88.81 280 ASP A CA 1
ATOM 2189 C C . ASP A 1 280 ? -4.031 -40.188 9.672 1 88.81 280 ASP A C 1
ATOM 2191 O O . ASP A 1 280 ? -5.258 -40.125 9.789 1 88.81 280 ASP A O 1
ATOM 2195 N N . GLU A 1 281 ? -3.336 -39.688 8.703 1 86.38 281 GLU A N 1
ATOM 2196 C CA . GLU A 1 281 ? -4.043 -39 7.625 1 86.38 281 GLU A CA 1
ATOM 2197 C C . GLU A 1 281 ? -4.352 -39.938 6.477 1 86.38 281 GLU A C 1
ATOM 2199 O O . GLU A 1 281 ? -4.777 -39.531 5.402 1 86.38 281 GLU A O 1
ATOM 2204 N N . GLY A 1 282 ? -4.039 -41.125 6.68 1 89.19 282 GLY A N 1
ATOM 2205 C CA . GLY A 1 282 ? -4.461 -42.188 5.777 1 89.19 282 GLY A CA 1
ATOM 2206 C C . GLY A 1 282 ? -3.51 -42.406 4.617 1 89.19 282 GLY A C 1
ATOM 2207 O O . GLY A 1 282 ? -3.914 -42.875 3.551 1 89.19 282 GLY A O 1
ATOM 2208 N N . THR A 1 283 ? -2.348 -41.938 4.73 1 90.44 283 THR A N 1
ATOM 2209 C CA . THR A 1 283 ? -1.382 -42.094 3.65 1 90.44 283 THR A CA 1
ATOM 2210 C C . THR A 1 283 ? 0.006 -42.406 4.207 1 90.44 283 THR A C 1
ATOM 2212 O O . THR A 1 283 ? 0.169 -42.594 5.414 1 90.44 283 THR A O 1
ATOM 2215 N N . THR A 1 284 ? 0.971 -42.719 3.336 1 93.31 284 THR A N 1
ATOM 2216 C CA . THR A 1 284 ? 2.371 -42.938 3.691 1 93.31 284 THR A CA 1
ATOM 2217 C C . THR A 1 284 ? 3.264 -41.938 2.969 1 93.31 284 THR A C 1
ATOM 2219 O O . THR A 1 284 ? 2.811 -41.219 2.061 1 93.31 284 THR A O 1
ATOM 2222 N N . PHE A 1 285 ? 4.492 -41.906 3.432 1 93.81 285 PHE A N 1
ATOM 2223 C CA . PHE A 1 285 ? 5.445 -41 2.785 1 93.81 285 PHE A CA 1
ATOM 2224 C C . PHE A 1 285 ? 5.613 -41.375 1.314 1 93.81 285 PHE A C 1
ATOM 2226 O O . PHE A 1 285 ? 5.57 -40.5 0.447 1 93.81 285 PHE A O 1
ATOM 2233 N N . GLN A 1 286 ? 5.727 -42.656 1.117 1 92 286 GLN A N 1
ATOM 2234 C CA . GLN A 1 286 ? 5.953 -43.125 -0.247 1 92 286 GLN A CA 1
ATOM 2235 C C . GLN A 1 286 ? 4.75 -42.812 -1.138 1 92 286 GLN A C 1
ATOM 2237 O O . GLN A 1 286 ? 4.914 -42.375 -2.283 1 92 286 GLN A O 1
ATOM 2242 N N . GLN A 1 287 ? 3.59 -42.969 -0.604 1 90.75 287 GLN A N 1
ATOM 2243 C CA . GLN A 1 287 ? 2.381 -42.688 -1.368 1 90.75 287 GLN A CA 1
ATOM 2244 C C . GLN A 1 287 ? 2.271 -41.188 -1.684 1 90.75 287 GLN A C 1
ATOM 2246 O O . GLN A 1 287 ? 1.863 -40.812 -2.783 1 90.75 287 GLN A O 1
ATOM 2251 N N . THR A 1 288 ? 2.594 -40.438 -0.699 1 88.75 288 THR A N 1
ATOM 2252 C CA . THR A 1 288 ? 2.549 -39 -0.877 1 88.75 288 THR A CA 1
ATOM 2253 C C . THR A 1 288 ? 3.551 -38.562 -1.938 1 88.75 288 THR A C 1
ATOM 2255 O O . THR A 1 288 ? 3.229 -37.719 -2.797 1 88.75 288 THR A O 1
ATOM 2258 N N . LEU A 1 289 ? 4.723 -39.125 -1.893 1 90.88 289 LEU A N 1
ATOM 2259 C CA . LEU A 1 289 ? 5.766 -38.812 -2.871 1 90.88 289 LEU A CA 1
ATOM 2260 C C . LEU A 1 289 ? 5.336 -39.25 -4.27 1 90.88 289 LEU A C 1
ATOM 2262 O O . LEU A 1 289 ? 5.48 -38.5 -5.23 1 90.88 289 LEU A O 1
ATOM 2266 N N . ASP A 1 290 ? 4.762 -40.375 -4.359 1 88.94 290 ASP A N 1
ATOM 2267 C CA . ASP A 1 290 ? 4.355 -40.938 -5.652 1 88.94 290 ASP A CA 1
ATOM 2268 C C . ASP A 1 290 ? 3.236 -40.094 -6.273 1 88.94 290 ASP A C 1
ATOM 2270 O O . ASP A 1 290 ? 3.244 -39.844 -7.477 1 88.94 290 ASP A O 1
ATOM 2274 N N . THR A 1 291 ? 2.293 -39.75 -5.426 1 85.06 291 THR A N 1
ATOM 2275 C CA . THR A 1 291 ? 1.18 -38.938 -5.906 1 85.06 291 THR A CA 1
ATOM 2276 C C . THR A 1 291 ? 1.678 -37.594 -6.445 1 85.06 291 THR A C 1
ATOM 2278 O O . THR A 1 291 ? 1.22 -37.125 -7.492 1 85.06 291 THR A O 1
ATOM 2281 N N . LEU A 1 292 ? 2.57 -37.031 -5.75 1 84.62 292 LEU A N 1
ATOM 2282 C CA . LEU A 1 292 ? 3.141 -35.75 -6.18 1 84.62 292 LEU A CA 1
ATOM 2283 C C . LEU A 1 292 ? 3.922 -35.938 -7.477 1 84.62 292 LEU A C 1
ATOM 2285 O O . LEU A 1 292 ? 3.756 -35.125 -8.414 1 84.62 292 LEU A O 1
ATOM 2289 N N . ARG A 1 293 ? 4.766 -36.938 -7.512 1 86.94 293 ARG A N 1
ATOM 2290 C CA . ARG A 1 293 ? 5.578 -37.188 -8.695 1 86.94 293 ARG A CA 1
ATOM 2291 C C . ARG A 1 293 ? 4.703 -37.469 -9.914 1 86.94 293 ARG A C 1
ATOM 2293 O O . ARG A 1 293 ? 5 -37 -11.016 1 86.94 293 ARG A O 1
ATOM 2300 N N . ASP A 1 294 ? 3.674 -38.156 -9.664 1 85.44 294 ASP A N 1
ATOM 2301 C CA . ASP A 1 294 ? 2.744 -38.469 -10.75 1 85.44 294 ASP A CA 1
ATOM 2302 C C . ASP A 1 294 ? 2.121 -37.188 -11.312 1 85.44 294 ASP A C 1
ATOM 2304 O O . ASP A 1 294 ? 2.09 -37 -12.531 1 85.44 294 ASP A O 1
ATOM 2308 N N . SER A 1 295 ? 1.647 -36.438 -10.398 1 79.06 295 SER A N 1
ATOM 2309 C CA . SER A 1 295 ? 1.02 -35.188 -10.805 1 79.06 295 SER A CA 1
ATOM 2310 C C . SER A 1 295 ? 1.987 -34.312 -11.594 1 79.06 295 SER A C 1
ATOM 2312 O O . SER A 1 295 ? 1.63 -33.75 -12.641 1 79.06 295 SER A O 1
ATOM 2314 N N . LEU A 1 296 ? 3.168 -34.188 -11.109 1 79.56 296 LEU A N 1
ATOM 2315 C CA . LEU A 1 296 ? 4.18 -33.344 -11.758 1 79.56 296 LEU A CA 1
ATOM 2316 C C . LEU A 1 296 ? 4.582 -33.969 -13.102 1 79.56 296 LEU A C 1
ATOM 2318 O O . LEU A 1 296 ? 4.781 -33.219 -14.078 1 79.56 296 LEU A O 1
ATOM 2322 N N . ALA A 1 297 ? 4.723 -35.281 -13.141 1 83.69 297 ALA A N 1
ATOM 2323 C CA . ALA A 1 297 ? 5.074 -35.969 -14.375 1 83.69 297 ALA A CA 1
ATOM 2324 C C . ALA A 1 297 ? 4.043 -35.688 -15.469 1 83.69 297 ALA A C 1
ATOM 2326 O O . ALA A 1 297 ? 4.395 -35.375 -16.594 1 83.69 297 ALA A O 1
ATOM 2327 N N . ARG A 1 298 ? 2.838 -35.781 -15.078 1 76.25 298 ARG A N 1
ATOM 2328 C CA . ARG A 1 298 ? 1.761 -35.531 -16.031 1 76.25 298 ARG A CA 1
ATOM 2329 C C . ARG A 1 298 ? 1.8 -34.094 -16.531 1 76.25 298 ARG A C 1
ATOM 2331 O O . ARG A 1 298 ? 1.61 -33.844 -17.734 1 76.25 298 ARG A O 1
ATOM 2338 N N . HIS A 1 299 ? 2.059 -33.344 -15.633 1 71.5 299 HIS A N 1
ATOM 2339 C CA . HIS A 1 299 ? 2.16 -31.922 -16 1 71.5 299 HIS A CA 1
ATOM 2340 C C . HIS A 1 299 ? 3.283 -31.688 -17 1 71.5 299 HIS A C 1
ATOM 2342 O O . HIS A 1 299 ? 3.08 -31.031 -18.031 1 71.5 299 HIS A O 1
ATOM 2348 N N . TYR A 1 300 ? 4.457 -32.25 -16.703 1 73.25 300 TYR A N 1
ATOM 2349 C CA . TYR A 1 300 ? 5.617 -32.062 -17.578 1 73.25 300 TYR A CA 1
ATOM 2350 C C . TYR A 1 300 ? 5.398 -32.719 -18.938 1 73.25 300 TYR A C 1
ATOM 2352 O O . TYR A 1 300 ? 5.777 -32.188 -19.969 1 73.25 300 TYR A O 1
ATOM 2360 N N . LEU A 1 301 ? 4.758 -33.812 -18.938 1 78.88 301 LEU A N 1
ATOM 2361 C CA . LEU A 1 301 ? 4.512 -34.531 -20.172 1 78.88 301 LEU A CA 1
ATOM 2362 C C . LEU A 1 301 ? 3.516 -33.781 -21.062 1 78.88 301 LEU A C 1
ATOM 2364 O O . LEU A 1 301 ? 3.643 -33.781 -22.281 1 78.88 301 LEU A O 1
ATOM 2368 N N . ARG A 1 302 ? 2.652 -33.125 -20.328 1 66.69 302 ARG A N 1
ATOM 2369 C CA . ARG A 1 302 ? 1.59 -32.406 -21.047 1 66.69 302 ARG A CA 1
ATOM 2370 C C . ARG A 1 302 ? 2.068 -31.047 -21.516 1 66.69 302 ARG A C 1
ATOM 2372 O O . ARG A 1 302 ? 1.713 -30.609 -22.609 1 66.69 302 ARG A O 1
ATOM 2379 N N . SER A 1 303 ? 2.844 -30.531 -20.75 1 58.78 303 SER A N 1
ATOM 2380 C CA . SER A 1 303 ? 3.023 -29.094 -20.953 1 58.78 303 SER A CA 1
ATOM 2381 C C . SER A 1 303 ? 4.418 -28.781 -21.484 1 58.78 303 SER A C 1
ATOM 2383 O O . SER A 1 303 ? 4.719 -27.625 -21.812 1 58.78 303 SER A O 1
ATOM 2385 N N . THR A 1 304 ? 5.27 -29.812 -21.484 1 63.22 304 THR A N 1
ATOM 2386 C CA . THR A 1 304 ? 6.641 -29.562 -21.906 1 63.22 304 THR A CA 1
ATOM 2387 C C . THR A 1 304 ? 7.082 -30.547 -22.969 1 63.22 304 THR A C 1
ATOM 2389 O O . THR A 1 304 ? 6.391 -31.531 -23.234 1 63.22 304 THR A O 1
ATOM 2392 N N . ALA A 1 305 ? 8.164 -30.109 -23.625 1 67.88 305 ALA A N 1
ATOM 2393 C CA . ALA A 1 305 ? 8.789 -31.031 -24.578 1 67.88 305 ALA A CA 1
ATOM 2394 C C . ALA A 1 305 ? 9.961 -31.766 -23.922 1 67.88 305 ALA A C 1
ATOM 2396 O O . ALA A 1 305 ? 10.82 -32.312 -24.625 1 67.88 305 ALA A O 1
ATOM 2397 N N . MET A 1 306 ? 9.938 -31.734 -22.656 1 76.94 306 MET A N 1
ATOM 2398 C CA . MET A 1 306 ? 11.039 -32.375 -21.922 1 76.94 306 MET A CA 1
ATOM 2399 C C . MET A 1 306 ? 11.07 -33.875 -22.172 1 76.94 306 MET A C 1
ATOM 2401 O O . MET A 1 306 ? 10.016 -34.5 -22.25 1 76.94 306 MET A O 1
ATOM 2405 N N . SER A 1 307 ? 12.359 -34.312 -22.312 1 83.38 307 SER A N 1
ATOM 2406 C CA . SER A 1 307 ? 12.531 -35.75 -22.453 1 83.38 307 SER A CA 1
ATOM 2407 C C . SER A 1 307 ? 12.227 -36.5 -21.141 1 83.38 307 SER A C 1
ATOM 2409 O O . SER A 1 307 ? 12.164 -35.875 -20.078 1 83.38 307 SER A O 1
ATOM 2411 N N . SER A 1 308 ? 12.031 -37.75 -21.234 1 85.56 308 SER A N 1
ATOM 2412 C CA . SER A 1 308 ? 11.789 -38.562 -20.062 1 85.56 308 SER A CA 1
ATOM 2413 C C . SER A 1 308 ? 12.953 -38.469 -19.078 1 85.56 308 SER A C 1
ATOM 2415 O O . SER A 1 308 ? 12.758 -38.562 -17.859 1 85.56 308 SER A O 1
ATOM 2417 N N . ALA A 1 309 ? 14.109 -38.312 -19.672 1 86.88 309 ALA A N 1
ATOM 2418 C CA . ALA A 1 309 ? 15.297 -38.188 -18.828 1 86.88 309 ALA A CA 1
ATOM 2419 C C . ALA A 1 309 ? 15.289 -36.906 -18.031 1 86.88 309 ALA A C 1
ATOM 2421 O O . ALA A 1 309 ? 15.625 -36.906 -16.844 1 86.88 309 ALA A O 1
ATOM 2422 N N . GLN A 1 310 ? 14.945 -35.844 -18.641 1 84.06 310 GLN A N 1
ATOM 2423 C CA . GLN A 1 310 ? 14.875 -34.562 -17.984 1 84.06 310 GLN A CA 1
ATOM 2424 C C . GLN A 1 310 ? 13.812 -34.562 -16.891 1 84.06 310 GLN A C 1
ATOM 2426 O O . GLN A 1 310 ? 14.039 -34.031 -15.797 1 84.06 310 GLN A O 1
ATOM 2431 N N . ILE A 1 311 ? 12.656 -35.125 -17.234 1 86.88 311 ILE A N 1
ATOM 2432 C CA . ILE A 1 311 ? 11.555 -35.188 -16.281 1 86.88 311 ILE A CA 1
ATOM 2433 C C . ILE A 1 311 ? 11.969 -36.031 -15.078 1 86.88 311 ILE A C 1
ATOM 2435 O O . ILE A 1 311 ? 11.672 -35.688 -13.93 1 86.88 311 ILE A O 1
ATOM 2439 N N . SER A 1 312 ? 12.641 -37.156 -15.398 1 88.69 312 SER A N 1
ATOM 2440 C CA . SER A 1 312 ? 13.125 -38.031 -14.344 1 88.69 312 SER A CA 1
ATOM 2441 C C . SER A 1 312 ? 14 -37.281 -13.352 1 88.69 312 SER A C 1
ATOM 2443 O O . SER A 1 312 ? 13.859 -37.438 -12.141 1 88.69 312 SER A O 1
ATOM 2445 N N . PHE A 1 313 ? 14.82 -36.406 -13.805 1 81.5 313 PHE A N 1
ATOM 2446 C CA . PHE A 1 313 ? 15.719 -35.625 -12.969 1 81.5 313 PHE A CA 1
ATOM 2447 C C . PHE A 1 313 ? 14.938 -34.656 -12.102 1 81.5 313 PHE A C 1
ATOM 2449 O O . PHE A 1 313 ? 15.172 -34.531 -10.898 1 81.5 313 PHE A O 1
ATOM 2456 N N . LEU A 1 314 ? 14 -34 -12.68 1 79.94 314 LEU A N 1
ATOM 2457 C CA . LEU A 1 314 ? 13.219 -32.969 -11.984 1 79.94 314 LEU A CA 1
ATOM 2458 C C . LEU A 1 314 ? 12.367 -33.594 -10.883 1 79.94 314 LEU A C 1
ATOM 2460 O O . LEU A 1 314 ? 12.008 -32.938 -9.914 1 79.94 314 LEU A O 1
ATOM 2464 N N . LEU A 1 315 ? 12.125 -34.844 -11.117 1 86.44 315 LEU A N 1
ATOM 2465 C CA . LEU A 1 315 ? 11.258 -35.562 -10.172 1 86.44 315 LEU A CA 1
ATOM 2466 C C . LEU A 1 315 ? 12.078 -36.312 -9.141 1 86.44 315 LEU A C 1
ATOM 2468 O O . LEU A 1 315 ? 11.523 -37 -8.289 1 86.44 315 LEU A O 1
ATOM 2472 N N . GLY A 1 316 ? 13.398 -36.219 -9.219 1 84 316 GLY A N 1
ATOM 2473 C CA . GLY A 1 316 ? 14.289 -36.781 -8.211 1 84 316 GLY A CA 1
ATOM 2474 C C . GLY A 1 316 ? 14.5 -38.25 -8.359 1 84 316 GLY A C 1
ATOM 2475 O O . GLY A 1 316 ? 14.789 -38.969 -7.375 1 84 316 GLY A O 1
ATOM 2476 N N . PHE A 1 317 ? 14.305 -38.781 -9.547 1 87.06 317 PHE A N 1
ATOM 2477 C CA . PHE A 1 317 ? 14.602 -40.188 -9.789 1 87.06 317 PHE A CA 1
ATOM 2478 C C . PHE A 1 317 ? 16.078 -40.406 -10.109 1 87.06 317 PHE A C 1
ATOM 2480 O O . PHE A 1 317 ? 16.75 -39.469 -10.57 1 87.06 317 PHE A O 1
ATOM 2487 N N . GLU A 1 318 ? 16.594 -41.594 -9.867 1 82.5 318 GLU A N 1
ATOM 2488 C CA . GLU A 1 318 ? 18 -41.906 -10.125 1 82.5 318 GLU A CA 1
ATOM 2489 C C . GLU A 1 318 ? 18.281 -42 -11.617 1 82.5 318 GLU A C 1
ATOM 2491 O O . GLU A 1 318 ? 19.359 -41.625 -12.07 1 82.5 318 GLU A O 1
ATOM 2496 N N . ASP A 1 319 ? 17.344 -42.469 -12.375 1 86.06 319 ASP A N 1
ATOM 2497 C CA . ASP A 1 319 ? 17.516 -42.594 -13.82 1 86.06 319 ASP A CA 1
ATOM 2498 C C . ASP A 1 319 ? 16.172 -42.688 -14.531 1 86.06 319 ASP A C 1
ATOM 2500 O O . ASP A 1 319 ? 15.125 -42.812 -13.883 1 86.06 319 ASP A O 1
ATOM 2504 N N . ALA A 1 320 ? 16.219 -42.562 -15.836 1 89.56 320 ALA A N 1
ATOM 2505 C CA . ALA A 1 320 ? 15.023 -42.531 -16.672 1 89.56 320 ALA A CA 1
ATOM 2506 C C . ALA A 1 320 ? 14.25 -43.844 -16.594 1 89.56 320 ALA A C 1
ATOM 2508 O O . ALA A 1 320 ? 13.016 -43.844 -16.672 1 89.56 320 ALA A O 1
ATOM 2509 N N . ASN A 1 321 ? 14.953 -44.906 -16.391 1 90.12 321 ASN A N 1
ATOM 2510 C CA . ASN A 1 321 ? 14.305 -46.219 -16.312 1 90.12 321 ASN A CA 1
ATOM 2511 C C . ASN A 1 321 ? 13.477 -46.344 -15.031 1 90.12 321 ASN A C 1
ATOM 2513 O O . ASN A 1 321 ? 12.375 -46.875 -15.062 1 90.12 321 ASN A O 1
ATOM 2517 N N . SER A 1 322 ? 14.039 -45.844 -13.977 1 91.19 322 SER A N 1
ATOM 2518 C CA . SER A 1 322 ? 13.32 -45.875 -12.711 1 91.19 322 SER A CA 1
ATOM 2519 C C . SER A 1 322 ? 12.039 -45.062 -12.789 1 91.19 322 SER A C 1
ATOM 2521 O O . SER A 1 322 ? 11.008 -45.438 -12.25 1 91.19 322 SER A O 1
ATOM 2523 N N . PHE A 1 323 ? 12.156 -43.969 -13.438 1 92.56 323 PHE A N 1
ATOM 2524 C CA . PHE A 1 323 ? 10.992 -43.094 -13.648 1 92.56 323 PHE A CA 1
ATOM 2525 C C . PHE A 1 323 ? 9.945 -43.812 -14.5 1 92.56 323 PHE A C 1
ATOM 2527 O O . PHE A 1 323 ? 8.758 -43.844 -14.156 1 92.56 323 PHE A O 1
ATOM 2534 N N . ALA A 1 324 ? 10.367 -44.406 -15.57 1 90.62 324 ALA A N 1
ATOM 2535 C CA . ALA A 1 324 ? 9.453 -45.062 -16.484 1 90.62 324 ALA A CA 1
ATOM 2536 C C . ALA A 1 324 ? 8.688 -46.188 -15.781 1 90.62 324 ALA A C 1
ATOM 2538 O O . ALA A 1 324 ? 7.48 -46.344 -15.992 1 90.62 324 ALA A O 1
ATOM 2539 N N . ARG A 1 325 ? 9.367 -46.906 -15.016 1 91.12 325 ARG A N 1
ATOM 2540 C CA . ARG A 1 325 ? 8.742 -48 -14.273 1 91.12 325 ARG A CA 1
ATOM 2541 C C . ARG A 1 325 ? 7.719 -47.469 -13.281 1 91.12 325 ARG A C 1
ATOM 2543 O O . ARG A 1 325 ? 6.617 -48 -13.164 1 91.12 325 ARG A O 1
ATOM 2550 N N . ALA A 1 326 ? 8.141 -46.469 -12.586 1 91.88 326 ALA A N 1
ATOM 2551 C CA . ALA A 1 326 ? 7.238 -45.875 -11.609 1 91.88 326 ALA A CA 1
ATOM 2552 C C . ALA A 1 326 ? 5.996 -45.312 -12.281 1 91.88 326 ALA A C 1
ATOM 2554 O O . ALA A 1 326 ? 4.871 -45.531 -11.828 1 91.88 326 ALA A O 1
ATOM 2555 N N . PHE A 1 327 ? 6.211 -44.594 -13.352 1 92.5 327 PHE A N 1
ATOM 2556 C CA . PHE A 1 327 ? 5.113 -44 -14.086 1 92.5 327 PHE A CA 1
ATOM 2557 C C . PHE A 1 327 ? 4.133 -45.031 -14.586 1 92.5 327 PHE A C 1
ATOM 2559 O O . PHE A 1 327 ? 2.918 -44.844 -14.516 1 92.5 327 PHE A O 1
ATOM 2566 N N . GLN A 1 328 ? 4.668 -46.094 -15.039 1 90.5 328 GLN A N 1
ATOM 2567 C CA . GLN A 1 328 ? 3.842 -47.219 -15.484 1 90.5 328 GLN A CA 1
ATOM 2568 C C . GLN A 1 328 ? 3.031 -47.781 -14.328 1 90.5 328 GLN A C 1
ATOM 2570 O O . GLN A 1 328 ? 1.864 -48.156 -14.5 1 90.5 328 GLN A O 1
ATOM 2575 N N . SER A 1 329 ? 3.648 -47.844 -13.289 1 90.88 329 SER A N 1
ATOM 2576 C CA . SER A 1 329 ? 2.961 -48.375 -12.117 1 90.88 329 SER A CA 1
ATOM 2577 C C . SER A 1 329 ? 1.823 -47.469 -11.68 1 90.88 329 SER A C 1
ATOM 2579 O O . SER A 1 329 ? 0.783 -47.938 -11.219 1 90.88 329 SER A O 1
ATOM 2581 N N . TRP A 1 330 ? 2.012 -46.156 -11.812 1 85.81 330 TRP A N 1
ATOM 2582 C CA . TRP A 1 330 ? 1.017 -45.188 -11.375 1 85.81 330 TRP A CA 1
ATOM 2583 C C . TRP A 1 330 ? -0.156 -45.125 -12.352 1 85.81 330 TRP A C 1
ATOM 2585 O O . TRP A 1 330 ? -1.312 -45 -11.938 1 85.81 330 TRP A O 1
ATOM 2595 N N . THR A 1 331 ? 0.17 -45.125 -13.664 1 83.88 331 THR A N 1
ATOM 2596 C CA . THR A 1 331 ? -0.81 -44.75 -14.672 1 83.88 331 THR A CA 1
ATOM 2597 C C . THR A 1 331 ? -1.224 -45.938 -15.523 1 83.88 331 THR A C 1
ATOM 2599 O O . THR A 1 331 ? -2.234 -45.875 -16.219 1 83.88 331 THR A O 1
ATOM 2602 N N . GLY A 1 332 ? -0.399 -46.938 -15.477 1 86.19 332 GLY A N 1
ATOM 2603 C CA . GLY A 1 332 ? -0.619 -48.094 -16.344 1 86.19 332 GLY A CA 1
ATOM 2604 C C . GLY A 1 332 ? -0.084 -47.906 -17.75 1 86.19 332 GLY A C 1
ATOM 2605 O O . GLY A 1 332 ? -0.237 -48.781 -18.609 1 86.19 332 GLY A O 1
ATOM 2606 N N . SER A 1 333 ? 0.53 -46.75 -17.953 1 86.69 333 SER A N 1
ATOM 2607 C CA . SER A 1 333 ? 1.044 -46.438 -19.281 1 86.69 333 SER A CA 1
ATOM 2608 C C . SER A 1 333 ? 2.469 -45.875 -19.203 1 86.69 333 SER A C 1
ATOM 2610 O O . SER A 1 333 ? 2.967 -45.594 -18.125 1 86.69 333 SER A O 1
ATOM 2612 N N . THR A 1 334 ? 3.143 -45.781 -20.375 1 88.5 334 THR A N 1
ATOM 2613 C CA . THR A 1 334 ? 4.484 -45.219 -20.422 1 88.5 334 THR A CA 1
ATOM 2614 C C . THR A 1 334 ? 4.43 -43.719 -20.672 1 88.5 334 THR A C 1
ATOM 2616 O O . THR A 1 334 ? 3.451 -43.219 -21.234 1 88.5 334 THR A O 1
ATOM 2619 N N . PRO A 1 335 ? 5.477 -43.062 -20.172 1 87.75 335 PRO A N 1
ATOM 2620 C CA . PRO A 1 335 ? 5.512 -41.625 -20.438 1 87.75 335 PRO A CA 1
ATOM 2621 C C . PRO A 1 335 ? 5.348 -41.281 -21.922 1 87.75 335 PRO A C 1
ATOM 2623 O O . PRO A 1 335 ? 4.637 -40.344 -22.281 1 87.75 335 PRO A O 1
ATOM 2626 N N . GLY A 1 336 ? 5.965 -42 -22.766 1 83.75 336 GLY A N 1
ATOM 2627 C CA . GLY A 1 336 ? 5.867 -41.781 -24.203 1 83.75 336 GLY A CA 1
ATOM 2628 C C . GLY A 1 336 ? 4.457 -41.938 -24.734 1 83.75 336 GLY A C 1
ATOM 2629 O O . GLY A 1 336 ? 4.012 -41.125 -25.562 1 83.75 336 GLY A O 1
ATOM 2630 N N . LYS A 1 337 ? 3.809 -42.906 -24.312 1 82.5 337 LYS A N 1
ATOM 2631 C CA . LYS A 1 337 ? 2.441 -43.156 -24.766 1 82.5 337 LYS A CA 1
ATOM 2632 C C . LYS A 1 337 ? 1.499 -42.062 -24.297 1 82.5 337 LYS A C 1
ATOM 2634 O O . LYS A 1 337 ? 0.639 -41.625 -25.062 1 82.5 337 LYS A O 1
ATOM 2639 N N . VAL A 1 338 ? 1.663 -41.719 -23.078 1 81.75 338 VAL A N 1
ATOM 2640 C CA . VAL A 1 338 ? 0.807 -40.656 -22.531 1 81.75 338 VAL A CA 1
ATOM 2641 C C . VAL A 1 338 ? 1.016 -39.375 -23.312 1 81.75 338 VAL A C 1
ATOM 2643 O O . VAL A 1 338 ? 0.056 -38.656 -23.609 1 81.75 338 VAL A O 1
ATOM 2646 N N . ARG A 1 339 ? 2.232 -39.062 -23.578 1 81.06 339 ARG A N 1
ATOM 2647 C CA . ARG A 1 339 ? 2.521 -37.875 -24.375 1 81.06 339 ARG A CA 1
ATOM 2648 C C . ARG A 1 339 ? 1.899 -38 -25.766 1 81.06 339 ARG A C 1
ATOM 2650 O O . ARG A 1 339 ? 1.343 -37 -26.281 1 81.06 339 ARG A O 1
ATOM 2657 N N . ALA A 1 340 ? 2.016 -39.125 -26.359 1 76.12 340 ALA A N 1
ATOM 2658 C CA . ALA A 1 340 ? 1.454 -39.344 -27.688 1 76.12 340 ALA A CA 1
ATOM 2659 C C . ALA A 1 340 ? -0.065 -39.219 -27.688 1 76.12 340 ALA A C 1
ATOM 2661 O O . ALA A 1 340 ? -0.649 -38.656 -28.625 1 76.12 340 ALA A O 1
ATOM 2662 N N . GLU A 1 341 ? -0.637 -39.656 -26.703 1 73.25 341 GLU A N 1
ATOM 2663 C CA . GLU A 1 341 ? -2.086 -39.562 -26.562 1 73.25 341 GLU A CA 1
ATOM 2664 C C . GLU A 1 341 ? -2.525 -38.094 -26.359 1 73.25 341 GLU A C 1
ATOM 2666 O O . GLU A 1 341 ? -3.572 -37.688 -26.859 1 73.25 341 GLU A O 1
ATOM 2671 N N . MET A 1 342 ? -1.737 -37.438 -25.688 1 65.69 342 MET A N 1
ATOM 2672 C CA . MET A 1 342 ? -2.059 -36.062 -25.406 1 65.69 342 MET A CA 1
ATOM 2673 C C . MET A 1 342 ? -1.864 -35.188 -26.656 1 65.69 342 MET A C 1
ATOM 2675 O O . MET A 1 342 ? -2.627 -34.25 -26.891 1 65.69 342 MET A O 1
ATOM 2679 N N . ASP A 1 343 ? -0.837 -35.5 -27.406 1 60.72 343 ASP A N 1
ATOM 2680 C CA . ASP A 1 343 ? -0.594 -34.844 -28.688 1 60.72 343 ASP A CA 1
ATOM 2681 C C . ASP A 1 343 ? -1.712 -35.156 -29.672 1 60.72 343 ASP A C 1
ATOM 2683 O O . ASP A 1 343 ? -2.127 -34.281 -30.453 1 60.72 343 ASP A O 1
ATOM 2687 N N . ASN A 1 344 ? -2.135 -36.406 -29.688 1 56.34 344 ASN A N 1
ATOM 2688 C CA . ASN A 1 344 ? -3.217 -36.812 -30.578 1 56.34 344 ASN A CA 1
ATOM 2689 C C . ASN A 1 344 ? -4.535 -36.156 -30.188 1 56.34 344 ASN A C 1
ATOM 2691 O O . ASN A 1 344 ? -5.367 -35.875 -31.062 1 56.34 344 ASN A O 1
ATOM 2695 N N . SER A 1 345 ? -4.742 -36 -29.016 1 52.28 345 SER A N 1
ATOM 2696 C CA . SER A 1 345 ? -5.973 -35.344 -28.594 1 52.28 345 SER A CA 1
ATOM 2697 C C . SER A 1 345 ? -5.969 -33.875 -28.969 1 52.28 345 SER A C 1
ATOM 2699 O O . SER A 1 345 ? -7.023 -33.25 -29.062 1 52.28 345 SER A O 1
ATOM 2701 N N . ARG A 1 346 ? -4.895 -33.281 -29.109 1 51.22 346 ARG A N 1
ATOM 2702 C CA . ARG A 1 346 ? -4.758 -31.891 -29.562 1 51.22 346 ARG A CA 1
ATOM 2703 C C . ARG A 1 346 ? -4.914 -31.781 -31.078 1 51.22 346 ARG A C 1
ATOM 2705 O O . ARG A 1 346 ? -5.336 -30.75 -31.578 1 51.22 346 ARG A O 1
ATOM 2712 N N . HIS A 1 347 ? -4.457 -32.719 -31.938 1 44.94 347 HIS A N 1
ATOM 2713 C CA . HIS A 1 347 ? -4.633 -32.719 -33.375 1 44.94 347 HIS A CA 1
ATOM 2714 C C . HIS A 1 347 ? -5.543 -33.844 -33.844 1 44.94 347 HIS A C 1
ATOM 2716 O O . HIS A 1 347 ? -5.086 -34.969 -34.031 1 44.94 347 HIS A O 1
ATOM 2722 N N . PRO A 1 348 ? -6.898 -33.75 -33.688 1 44.06 348 PRO A N 1
ATOM 2723 C CA . PRO A 1 348 ? -7.754 -34.812 -34.219 1 44.06 348 PRO A CA 1
ATOM 2724 C C . PRO A 1 348 ? -7.469 -35.125 -35.688 1 44.06 348 PRO A C 1
ATOM 2726 O O . PRO A 1 348 ? -7.168 -34.188 -36.469 1 44.06 348 PRO A O 1
ATOM 2729 N N . SER A 1 349 ? -6.805 -36.25 -36.094 1 40.06 349 SER A N 1
ATOM 2730 C CA . SER A 1 349 ? -6.641 -36.719 -37.469 1 40.06 349 SER A CA 1
ATOM 2731 C C . SER A 1 349 ? -7.93 -36.531 -38.281 1 40.06 349 SER A C 1
ATOM 2733 O O . SER A 1 349 ? -8.992 -37 -37.844 1 40.06 349 SER A O 1
ATOM 2735 N N . THR A 1 350 ? -8.141 -35.531 -39.062 1 43.38 350 THR A N 1
ATOM 2736 C CA . THR A 1 350 ? -9.148 -35.438 -40.125 1 43.38 350 THR A CA 1
ATOM 2737 C C . THR A 1 350 ? -9.156 -36.688 -41 1 43.38 350 THR A C 1
ATOM 2739 O O . THR A 1 350 ? -8.18 -37 -41.688 1 43.38 350 THR A O 1
ATOM 2742 N N . ALA A 1 351 ? -9.68 -37.875 -40.625 1 44.5 351 ALA A N 1
ATOM 2743 C CA . ALA A 1 351 ? -10 -39 -41.5 1 44.5 351 ALA A CA 1
ATOM 2744 C C . ALA A 1 351 ? -10.648 -38.531 -42.812 1 44.5 351 ALA A C 1
ATOM 2746 O O . ALA A 1 351 ? -11.641 -37.781 -42.781 1 44.5 351 ALA A O 1
ATOM 2747 N N . ARG A 1 352 ? -9.883 -38.438 -43.906 1 42.03 352 ARG A N 1
ATOM 2748 C CA . ARG A 1 352 ? -10.266 -38.281 -45.312 1 42.03 352 ARG A CA 1
ATOM 2749 C C . ARG A 1 352 ? -11.375 -39.281 -45.656 1 42.03 352 ARG A C 1
ATOM 2751 O O . ARG A 1 352 ? -11.219 -40.469 -45.531 1 42.03 352 ARG A O 1
ATOM 2758 N N . SER A 1 353 ? -12.641 -38.938 -45.344 1 36.38 353 SER A N 1
ATOM 2759 C CA . SER A 1 353 ? -13.75 -39.594 -46 1 36.38 353 SER A CA 1
ATOM 2760 C C . SER A 1 353 ? -13.492 -39.688 -47.5 1 36.38 353 SER A C 1
ATOM 2762 O O . SER A 1 353 ? -13.406 -38.656 -48.219 1 36.38 353 SER A O 1
ATOM 2764 N N . GLY A 1 354 ? -12.508 -40.5 -47.906 1 28.77 354 GLY A N 1
ATOM 2765 C CA . GLY A 1 354 ? -12.461 -40.906 -49.312 1 28.77 354 GLY A CA 1
ATOM 2766 C C . GLY A 1 354 ? -13.75 -41.562 -49.781 1 28.77 354 GLY A C 1
ATOM 2767 O O . GLY A 1 354 ? -14.047 -42.719 -49.438 1 28.77 354 GLY A O 1
ATOM 2768 N N . GLU A 1 355 ? -14.992 -40.875 -49.531 1 24.81 355 GLU A N 1
ATOM 2769 C CA . GLU A 1 355 ? -15.906 -41.156 -50.656 1 24.81 355 GLU A CA 1
ATOM 2770 C C . GLU A 1 355 ? -15.484 -40.406 -51.906 1 24.81 355 GLU A C 1
ATOM 2772 O O . GLU A 1 355 ? -14.977 -39.281 -51.844 1 24.81 355 GLU A O 1
ATOM 2777 N N . MET B 1 1 ? 26.672 25.438 28.609 1 20.97 1 MET B N 1
ATOM 2778 C CA . MET B 1 1 ? 26.266 24.078 28.266 1 20.97 1 MET B CA 1
ATOM 2779 C C . MET B 1 1 ? 24.781 24.031 27.875 1 20.97 1 MET B C 1
ATOM 2781 O O . MET B 1 1 ? 23.922 24.312 28.703 1 20.97 1 MET B O 1
ATOM 2785 N N . SER B 1 2 ? 24.359 24.625 26.797 1 24.98 2 SER B N 1
ATOM 2786 C CA . SER B 1 2 ? 23 25.062 26.438 1 24.98 2 SER B CA 1
ATOM 2787 C C . SER B 1 2 ? 22.016 23.906 26.531 1 24.98 2 SER B C 1
ATOM 2789 O O . SER B 1 2 ? 22.281 22.797 26.062 1 24.98 2 SER B O 1
ATOM 2791 N N . PRO B 1 3 ? 21.312 23.672 27.703 1 28.5 3 PRO B N 1
ATOM 2792 C CA . PRO B 1 3 ? 20.469 22.531 28.031 1 28.5 3 PRO B CA 1
ATOM 2793 C C . PRO B 1 3 ? 19.609 22.078 26.859 1 28.5 3 PRO B C 1
ATOM 2795 O O . PRO B 1 3 ? 18.734 22.812 26.406 1 28.5 3 PRO B O 1
ATOM 2798 N N . THR B 1 4 ? 20.109 21.766 25.734 1 33.69 4 THR B N 1
ATOM 2799 C CA . THR B 1 4 ? 19.547 21.25 24.484 1 33.69 4 THR B CA 1
ATOM 2800 C C . THR B 1 4 ? 18.516 20.172 24.766 1 33.69 4 THR B C 1
ATOM 2802 O O . THR B 1 4 ? 18.859 19.016 25.078 1 33.69 4 THR B O 1
ATOM 2805 N N . GLY B 1 5 ? 17.547 20.391 25.641 1 34.22 5 GLY B N 1
ATOM 2806 C CA . GLY B 1 5 ? 16.453 19.531 26.078 1 34.22 5 GLY B CA 1
ATOM 2807 C C . GLY B 1 5 ? 15.898 18.656 24.969 1 34.22 5 GLY B C 1
ATOM 2808 O O . GLY B 1 5 ? 15.961 19.031 23.797 1 34.22 5 GLY B O 1
ATOM 2809 N N . LYS B 1 6 ? 15.945 17.391 25.109 1 40.16 6 LYS B N 1
ATOM 2810 C CA . LYS B 1 6 ? 15.5 16.312 24.219 1 40.16 6 LYS B CA 1
ATOM 2811 C C . LYS B 1 6 ? 14.125 16.625 23.641 1 40.16 6 LYS B C 1
ATOM 2813 O O . LYS B 1 6 ? 13.125 16.641 24.359 1 40.16 6 LYS B O 1
ATOM 2818 N N . ARG B 1 7 ? 13.891 17.703 22.891 1 46.12 7 ARG B N 1
ATOM 2819 C CA . ARG B 1 7 ? 12.625 17.984 22.219 1 46.12 7 ARG B CA 1
ATOM 2820 C C . ARG B 1 7 ? 11.922 16.703 21.812 1 46.12 7 ARG B C 1
ATOM 2822 O O . ARG B 1 7 ? 12.562 15.766 21.328 1 46.12 7 ARG B O 1
ATOM 2829 N N . SER B 1 8 ? 10.789 16.438 22.484 1 51.66 8 SER B N 1
ATOM 2830 C CA . SER B 1 8 ? 9.953 15.25 22.312 1 51.66 8 SER B CA 1
ATOM 2831 C C . SER B 1 8 ? 9.648 15.008 20.828 1 51.66 8 SER B C 1
ATOM 2833 O O . SER B 1 8 ? 9.367 15.945 20.078 1 51.66 8 SER B O 1
ATOM 2835 N N . SER B 1 9 ? 10.031 13.867 20.266 1 60.06 9 SER B N 1
ATOM 2836 C CA . SER B 1 9 ? 9.773 13.281 18.953 1 60.06 9 SER B CA 1
ATOM 2837 C C . SER B 1 9 ? 8.328 13.508 18.516 1 60.06 9 SER B C 1
ATOM 2839 O O . SER B 1 9 ? 8.031 13.531 17.328 1 60.06 9 SER B O 1
ATOM 2841 N N . ALA B 1 10 ? 7.441 14.078 19.5 1 64.31 10 ALA B N 1
ATOM 2842 C CA . ALA B 1 10 ? 6.023 14.25 19.203 1 64.31 10 ALA B CA 1
ATOM 2843 C C . ALA B 1 10 ? 5.773 15.562 18.453 1 64.31 10 ALA B C 1
ATOM 2845 O O . ALA B 1 10 ? 4.727 15.734 17.828 1 64.31 10 ALA B O 1
ATOM 2846 N N . LEU B 1 11 ? 6.727 16.391 18.438 1 72.44 11 LEU B N 1
ATOM 2847 C CA . LEU B 1 11 ? 6.559 17.672 17.766 1 72.44 11 LEU B CA 1
ATOM 2848 C C . LEU B 1 11 ? 7.277 17.703 16.422 1 72.44 11 LEU B C 1
ATOM 2850 O O . LEU B 1 11 ? 7.305 18.734 15.75 1 72.44 11 LEU B O 1
ATOM 2854 N N . ASP B 1 12 ? 7.789 16.562 16.141 1 84.94 12 ASP B N 1
ATOM 2855 C CA . ASP B 1 12 ? 8.531 16.484 14.891 1 84.94 12 ASP B CA 1
ATOM 2856 C C . ASP B 1 12 ? 7.676 15.859 13.789 1 84.94 12 ASP B C 1
ATOM 2858 O O . ASP B 1 12 ? 6.695 15.172 14.07 1 84.94 12 ASP B O 1
ATOM 2862 N N . TYR B 1 13 ? 8.016 16.234 12.602 1 91.06 13 TYR B N 1
ATOM 2863 C CA . TYR B 1 13 ? 7.398 15.656 11.414 1 91.06 13 TYR B CA 1
ATOM 2864 C C . TYR B 1 13 ? 8.188 14.445 10.922 1 91.06 13 TYR B C 1
ATOM 2866 O O . TYR B 1 13 ? 9.422 14.492 10.844 1 91.06 13 TYR B O 1
ATOM 2874 N N . SER B 1 14 ? 7.469 13.438 10.656 1 90.62 14 SER B N 1
ATOM 2875 C CA . SER B 1 14 ? 8.125 12.234 10.141 1 90.62 14 SER B CA 1
ATOM 2876 C C . SER B 1 14 ? 8.336 12.328 8.633 1 90.62 14 SER B C 1
ATOM 2878 O O . SER B 1 14 ? 7.473 12.82 7.906 1 90.62 14 SER B O 1
ATOM 2880 N N . VAL B 1 15 ? 9.508 11.984 8.211 1 89.94 15 VAL B N 1
ATOM 2881 C CA . VAL B 1 15 ? 9.828 11.789 6.805 1 89.94 15 VAL B CA 1
ATOM 2882 C C . VAL B 1 15 ? 10.156 10.32 6.543 1 89.94 15 VAL B C 1
ATO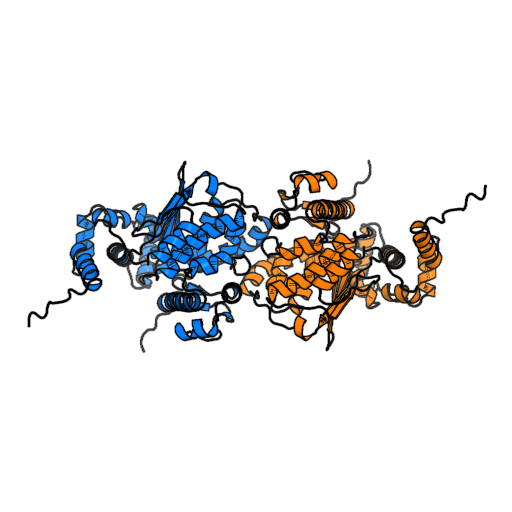M 2884 O O . VAL B 1 15 ? 10.984 9.727 7.242 1 89.94 15 VAL B O 1
ATOM 2887 N N . TRP B 1 16 ? 9.445 9.75 5.617 1 85.69 16 TRP B N 1
ATOM 2888 C CA . TRP B 1 16 ? 9.617 8.32 5.383 1 85.69 16 TRP B CA 1
ATOM 2889 C C . TRP B 1 16 ? 10.109 8.055 3.963 1 85.69 16 TRP B C 1
ATOM 2891 O O . TRP B 1 16 ? 10.07 8.945 3.111 1 85.69 16 TRP B O 1
ATOM 2901 N N . PRO B 1 17 ? 10.547 6.863 3.68 1 85.44 17 PRO B N 1
ATOM 2902 C CA . PRO B 1 17 ? 11.195 6.551 2.404 1 85.44 17 PRO B CA 1
ATOM 2903 C C . PRO B 1 17 ? 10.258 6.707 1.211 1 85.44 17 PRO B C 1
ATOM 2905 O O . PRO B 1 17 ? 10.719 6.855 0.076 1 85.44 17 PRO B O 1
ATOM 2908 N N . GLY B 1 18 ? 8.984 6.691 1.447 1 88.62 18 GLY B N 1
ATOM 2909 C CA . GLY B 1 18 ? 8.023 6.891 0.376 1 88.62 18 GLY B CA 1
ATOM 2910 C C . GLY B 1 18 ? 8.172 8.227 -0.327 1 88.62 18 GLY B C 1
ATOM 2911 O O . GLY B 1 18 ? 7.719 8.391 -1.461 1 88.62 18 GLY B O 1
ATOM 2912 N N . TRP B 1 19 ? 8.867 9.141 0.304 1 91.44 19 TRP B N 1
ATOM 2913 C CA . TRP B 1 19 ? 9.109 10.445 -0.298 1 91.44 19 TRP B CA 1
ATOM 2914 C C . TRP B 1 19 ? 9.992 10.32 -1.534 1 91.44 19 TRP B C 1
ATOM 2916 O O . TRP B 1 19 ? 9.938 11.164 -2.434 1 91.44 19 TRP B O 1
ATOM 2926 N N . ARG B 1 20 ? 10.828 9.258 -1.634 1 91.25 20 ARG B N 1
ATOM 2927 C CA . ARG B 1 20 ? 11.625 9.008 -2.828 1 91.25 20 ARG B CA 1
ATOM 2928 C C . ARG B 1 20 ? 10.734 8.734 -4.035 1 91.25 20 ARG B C 1
ATOM 2930 O O . ARG B 1 20 ? 10.992 9.242 -5.129 1 91.25 20 ARG B O 1
ATOM 2937 N N . VAL B 1 21 ? 9.727 7.949 -3.758 1 92.38 21 VAL B N 1
ATOM 2938 C CA . VAL B 1 21 ? 8.781 7.613 -4.82 1 92.38 21 VAL B CA 1
ATOM 2939 C C . VAL B 1 21 ? 8.016 8.859 -5.242 1 92.38 21 VAL B C 1
ATOM 2941 O O . VAL B 1 21 ? 7.809 9.094 -6.438 1 92.38 21 VAL B O 1
ATOM 2944 N N . LEU B 1 22 ? 7.617 9.625 -4.25 1 92.56 22 LEU B N 1
ATOM 2945 C CA . LEU B 1 22 ? 6.914 10.875 -4.516 1 92.56 22 LEU B CA 1
ATOM 2946 C C . LEU B 1 22 ? 7.746 11.797 -5.402 1 92.56 22 LEU B C 1
ATOM 2948 O O . LEU B 1 22 ? 7.254 12.305 -6.41 1 92.56 22 LEU B O 1
ATOM 2952 N N . MET B 1 23 ? 9.031 11.977 -5.074 1 93.88 23 MET B N 1
ATOM 2953 C CA . MET B 1 23 ? 9.922 12.844 -5.84 1 93.88 23 MET B CA 1
ATOM 2954 C C . MET B 1 23 ? 10.102 12.32 -7.262 1 93.88 23 MET B C 1
ATOM 2956 O O . MET B 1 23 ? 9.984 13.078 -8.227 1 93.88 23 MET B O 1
ATOM 2960 N N . GLN B 1 24 ? 10.266 11.039 -7.34 1 93.25 24 GLN B N 1
ATOM 2961 C CA . GLN B 1 24 ? 10.484 10.406 -8.641 1 93.25 24 GLN B CA 1
ATOM 2962 C C . GLN B 1 24 ? 9.25 10.539 -9.531 1 93.25 24 GLN B C 1
ATOM 2964 O O . GLN B 1 24 ? 9.352 10.969 -10.68 1 93.25 24 GLN B O 1
ATOM 2969 N N . ASP B 1 25 ? 8.125 10.203 -9.016 1 93.44 25 ASP B N 1
ATOM 2970 C CA . ASP B 1 25 ? 6.895 10.188 -9.805 1 93.44 25 ASP B CA 1
ATOM 2971 C C . ASP B 1 25 ? 6.469 11.609 -10.18 1 93.44 25 ASP B C 1
ATOM 2973 O O . ASP B 1 25 ? 5.902 11.828 -11.258 1 93.44 25 ASP B O 1
ATOM 2977 N N . ALA B 1 26 ? 6.738 12.531 -9.305 1 93.94 26 ALA B N 1
ATOM 2978 C CA . ALA B 1 26 ? 6.375 13.922 -9.562 1 93.94 26 ALA B CA 1
ATOM 2979 C C . ALA B 1 26 ? 7.414 14.602 -10.453 1 93.94 26 ALA B C 1
ATOM 2981 O O . ALA B 1 26 ? 7.23 15.758 -10.859 1 93.94 26 ALA B O 1
ATOM 2982 N N . GLY B 1 27 ? 8.484 13.938 -10.727 1 93.62 27 GLY B N 1
ATOM 2983 C CA . GLY B 1 27 ? 9.539 14.492 -11.555 1 93.62 27 GLY B CA 1
ATOM 2984 C C . GLY B 1 27 ? 10.398 15.516 -10.82 1 93.62 27 GLY B C 1
ATOM 2985 O O . GLY B 1 27 ? 11.047 16.344 -11.453 1 93.62 27 GLY B O 1
ATOM 2986 N N . LEU B 1 28 ? 10.375 15.5 -9.516 1 94.88 28 LEU B N 1
ATOM 2987 C CA . LEU B 1 28 ? 11.148 16.438 -8.703 1 94.88 28 LEU B CA 1
ATOM 2988 C C . LEU B 1 28 ? 12.547 15.883 -8.422 1 94.88 28 LEU B C 1
ATOM 2990 O O . LEU B 1 28 ? 12.688 14.758 -7.938 1 94.88 28 LEU B O 1
ATOM 2994 N N . ALA B 1 29 ? 13.523 16.719 -8.758 1 94.88 29 ALA B N 1
ATOM 2995 C CA . ALA B 1 29 ? 14.891 16.312 -8.461 1 94.88 29 ALA B CA 1
ATOM 2996 C C . ALA B 1 29 ? 15.172 16.391 -6.969 1 94.88 29 ALA B C 1
ATOM 2998 O O . ALA B 1 29 ? 15.086 17.469 -6.371 1 94.88 29 ALA B O 1
ATOM 2999 N N . THR B 1 30 ? 15.625 15.336 -6.422 1 93.88 30 THR B N 1
ATOM 3000 C CA . THR B 1 30 ? 15.797 15.227 -4.98 1 93.88 30 THR B CA 1
ATOM 3001 C C . THR B 1 30 ? 16.969 16.078 -4.512 1 93.88 30 THR B C 1
ATOM 3003 O O . THR B 1 30 ? 16.859 16.812 -3.52 1 93.88 30 THR B O 1
ATOM 3006 N N . ALA B 1 31 ? 18.031 16.031 -5.234 1 93.12 31 ALA B N 1
ATOM 3007 C CA . ALA B 1 31 ? 19.266 16.672 -4.793 1 93.12 31 ALA B CA 1
ATOM 3008 C C . ALA B 1 31 ? 19.094 18.188 -4.68 1 93.12 31 ALA B C 1
ATOM 3010 O O . ALA B 1 31 ? 19.391 18.781 -3.646 1 93.12 31 ALA B O 1
ATOM 3011 N N . PRO B 1 32 ? 18.547 18.812 -5.664 1 94.88 32 PRO B N 1
ATOM 3012 C CA . PRO B 1 32 ? 18.312 20.25 -5.543 1 94.88 32 PRO B CA 1
ATOM 3013 C C . PRO B 1 32 ? 17.344 20.609 -4.41 1 94.88 32 PRO B C 1
ATOM 3015 O O . PRO B 1 32 ? 17.531 21.609 -3.727 1 94.88 32 PRO B O 1
ATOM 3018 N N . VAL B 1 33 ? 16.312 19.812 -4.211 1 96.44 33 VAL B N 1
ATOM 3019 C CA . VAL B 1 33 ? 15.328 20.062 -3.158 1 96.44 33 VAL B CA 1
ATOM 3020 C C . VAL B 1 33 ? 16.016 20.016 -1.793 1 96.44 33 VAL B C 1
ATOM 3022 O O . VAL B 1 33 ? 15.867 20.938 -0.985 1 96.44 33 VAL B O 1
ATOM 3025 N N . LEU B 1 34 ? 16.844 18.969 -1.593 1 94 34 LEU B N 1
ATOM 3026 C CA . LEU B 1 34 ? 17.484 18.797 -0.297 1 94 34 LEU B CA 1
ATOM 3027 C C . LEU B 1 34 ? 18.562 19.859 -0.08 1 94 34 LEU B C 1
ATOM 3029 O O . LEU B 1 34 ? 18.734 20.359 1.039 1 94 34 LEU B O 1
ATOM 3033 N N . ARG B 1 35 ? 19.188 20.281 -1.094 1 92.06 35 ARG B N 1
ATOM 3034 C CA . ARG B 1 35 ? 20.188 21.344 -0.999 1 92.06 35 ARG B CA 1
ATOM 3035 C C . ARG B 1 35 ? 19.531 22.672 -0.631 1 92.06 35 ARG B C 1
ATOM 3037 O O . ARG B 1 35 ? 20.031 23.391 0.243 1 92.06 35 ARG B O 1
ATOM 3044 N N . ARG B 1 36 ? 18.5 22.969 -1.26 1 93.81 36 ARG B N 1
ATOM 3045 C CA . ARG B 1 36 ? 17.781 24.219 -0.994 1 93.81 36 ARG B CA 1
ATOM 3046 C C . ARG B 1 36 ? 17.25 24.25 0.434 1 93.81 36 ARG B C 1
ATOM 3048 O O . ARG B 1 36 ? 17.203 25.297 1.066 1 93.81 36 ARG B O 1
ATOM 3055 N N . ALA B 1 37 ? 16.812 23.094 0.88 1 94.56 37 ALA B N 1
ATOM 3056 C CA . ALA B 1 37 ? 16.266 22.984 2.229 1 94.56 37 ALA B CA 1
ATOM 3057 C C . ALA B 1 37 ? 17.375 22.859 3.266 1 94.56 37 ALA B C 1
ATOM 3059 O O . ALA B 1 37 ? 17.109 22.859 4.473 1 94.56 37 ALA B O 1
ATOM 3060 N N . GLN B 1 38 ? 18.625 22.75 2.822 1 91.88 38 GLN B N 1
ATOM 3061 C CA . GLN B 1 38 ? 19.781 22.594 3.684 1 91.88 38 GLN B CA 1
ATOM 3062 C C . GLN B 1 38 ? 19.672 21.328 4.535 1 91.88 38 GLN B C 1
ATOM 3064 O O . GLN B 1 38 ? 19.859 21.375 5.75 1 91.88 38 GLN B O 1
ATOM 3069 N N . LEU B 1 39 ? 19.219 20.281 3.904 1 91.19 39 LEU B N 1
ATOM 3070 C CA . LEU B 1 39 ? 19.094 18.969 4.539 1 91.19 39 LEU B CA 1
ATOM 3071 C C . LEU B 1 39 ? 20.078 17.969 3.945 1 91.19 39 LEU B C 1
ATOM 3073 O O . LEU B 1 39 ? 20.562 18.156 2.828 1 91.19 39 LEU B O 1
ATOM 3077 N N . PRO B 1 40 ? 20.359 16.922 4.68 1 88.56 40 PRO B N 1
ATOM 3078 C CA . PRO B 1 40 ? 21.312 15.922 4.176 1 88.56 40 PRO B CA 1
ATOM 3079 C C . PRO B 1 40 ? 20.844 15.25 2.889 1 88.56 40 PRO B C 1
ATOM 3081 O O . PRO B 1 40 ? 19.656 14.969 2.734 1 88.56 40 PRO B O 1
ATOM 3084 N N . GLY B 1 41 ? 21.797 14.953 2.012 1 87.56 41 GLY B N 1
ATOM 3085 C CA . GLY B 1 41 ? 21.5 14.375 0.711 1 87.56 41 GLY B CA 1
ATOM 3086 C C . GLY B 1 41 ? 20.906 12.984 0.803 1 87.56 41 GLY B C 1
ATOM 3087 O O . GLY B 1 41 ? 20.25 12.516 -0.131 1 87.56 41 GLY B O 1
ATOM 3088 N N . ASP B 1 42 ? 21.078 12.359 1.946 1 84.19 42 ASP B N 1
ATOM 3089 C CA . ASP B 1 42 ? 20.594 10.992 2.102 1 84.19 42 ASP B CA 1
ATOM 3090 C C . ASP B 1 42 ? 19.375 10.953 3.018 1 84.19 42 ASP B C 1
ATOM 3092 O O . ASP B 1 42 ? 19.062 9.914 3.613 1 84.19 42 ASP B O 1
ATOM 3096 N N . LEU B 1 43 ? 18.672 12.086 3.104 1 89.19 43 LEU B N 1
ATOM 3097 C CA . LEU B 1 43 ? 17.562 12.219 4.035 1 89.19 43 LEU B CA 1
ATOM 3098 C C . LEU B 1 43 ? 16.5 11.156 3.77 1 89.19 43 LEU B C 1
ATOM 3100 O O . LEU B 1 43 ? 16.016 10.516 4.703 1 89.19 43 LEU B O 1
ATOM 3104 N N . PHE B 1 44 ? 16.219 10.922 2.545 1 87.75 44 PHE B N 1
ATOM 3105 C CA . PHE B 1 44 ? 15.078 10.07 2.197 1 87.75 44 PHE B CA 1
ATOM 3106 C C . PHE B 1 44 ? 15.477 8.594 2.246 1 87.75 44 PHE B C 1
ATOM 3108 O O . PHE B 1 44 ? 14.625 7.715 2.158 1 87.75 44 PHE B O 1
ATOM 3115 N N . THR B 1 45 ? 16.688 8.312 2.357 1 79.5 45 THR B N 1
ATOM 3116 C CA . THR B 1 45 ? 17.156 6.926 2.414 1 79.5 45 THR B CA 1
ATOM 3117 C C . THR B 1 45 ? 17.312 6.465 3.861 1 79.5 45 THR B C 1
ATOM 3119 O O . THR B 1 45 ? 17.422 5.27 4.129 1 79.5 45 THR B O 1
ATOM 3122 N N . ARG B 1 46 ? 17.25 7.465 4.715 1 79.88 46 ARG B N 1
ATOM 3123 C CA . ARG B 1 46 ? 17.359 7.145 6.133 1 79.88 46 ARG B CA 1
ATOM 3124 C C . ARG B 1 46 ? 16.062 6.555 6.672 1 79.88 46 ARG B C 1
ATOM 3126 O O . ARG B 1 46 ? 14.984 6.828 6.137 1 79.88 46 ARG B O 1
ATOM 3133 N N . GLN B 1 47 ? 16.406 5.762 7.684 1 74.62 47 GLN B N 1
ATOM 3134 C CA . GLN B 1 47 ? 15.258 5.156 8.336 1 74.62 47 GLN B CA 1
ATOM 3135 C C . GLN B 1 47 ? 14.75 6.031 9.477 1 74.62 47 GLN B C 1
ATOM 3137 O O . GLN B 1 47 ? 15.539 6.688 10.164 1 74.62 47 GLN B O 1
ATOM 3142 N N . ASN B 1 48 ? 13.523 6.293 9.656 1 75.12 48 ASN B N 1
ATOM 3143 C CA . ASN B 1 48 ? 12.898 6.945 10.805 1 75.12 48 ASN B CA 1
ATOM 3144 C C . ASN B 1 48 ? 13.344 8.398 10.93 1 75.12 48 ASN B C 1
ATOM 3146 O O . ASN B 1 48 ? 13.805 8.82 11.992 1 75.12 48 ASN B O 1
ATOM 3150 N N . VAL B 1 49 ? 13.352 9.164 9.969 1 84.56 49 VAL B N 1
ATOM 3151 C CA . VAL B 1 49 ? 13.742 10.57 9.953 1 84.56 49 VAL B CA 1
ATOM 3152 C C . VAL B 1 49 ? 12.617 11.414 10.547 1 84.56 49 VAL B C 1
ATOM 3154 O O . VAL B 1 49 ? 11.445 11.234 10.211 1 84.56 49 VAL B O 1
ATOM 3157 N N . ARG B 1 50 ? 13.039 12.258 11.469 1 88.19 50 ARG B N 1
ATOM 3158 C CA . ARG B 1 50 ? 12.141 13.266 12.016 1 88.19 50 ARG B CA 1
ATOM 3159 C C . ARG B 1 50 ? 12.742 14.656 11.914 1 88.19 50 ARG B C 1
ATOM 3161 O O . ARG B 1 50 ? 13.945 14.836 12.125 1 88.19 50 ARG B O 1
ATOM 3168 N N . LEU B 1 51 ? 11.922 15.562 11.484 1 90.06 51 LEU B N 1
ATOM 3169 C CA . LEU B 1 51 ? 12.352 16.953 11.344 1 90.06 51 LEU B CA 1
ATOM 3170 C C . LEU B 1 51 ? 11.508 17.875 12.219 1 90.06 51 LEU B C 1
ATOM 3172 O O . LEU B 1 51 ? 10.297 17.656 12.367 1 90.06 51 LEU B O 1
ATOM 3176 N N . ASP B 1 52 ? 12.18 18.828 12.727 1 86.38 52 ASP B N 1
ATOM 3177 C CA . ASP B 1 52 ? 11.398 19.859 13.383 1 86.38 52 ASP B CA 1
ATOM 3178 C C . ASP B 1 52 ? 10.602 20.672 12.367 1 86.38 52 ASP B C 1
ATOM 3180 O O . ASP B 1 52 ? 10.789 20.531 11.156 1 86.38 52 ASP B O 1
ATOM 3184 N N . SER B 1 53 ? 9.75 21.484 12.82 1 88.56 53 SER B N 1
ATOM 3185 C CA . SER B 1 53 ? 8.828 22.219 11.953 1 88.56 53 SER B CA 1
ATOM 3186 C C . SER B 1 53 ? 9.578 23.125 10.992 1 88.56 53 SER B C 1
ATOM 3188 O O . SER B 1 53 ? 9.234 23.219 9.812 1 88.56 53 SER B O 1
ATOM 3190 N N . ALA B 1 54 ? 10.562 23.781 11.469 1 86.88 54 ALA B N 1
ATOM 3191 C CA . ALA B 1 54 ? 11.305 24.734 10.641 1 86.88 54 ALA B CA 1
ATOM 3192 C C . ALA B 1 54 ? 11.93 24.047 9.438 1 86.88 54 ALA B C 1
ATOM 3194 O O . ALA B 1 54 ? 11.789 24.516 8.305 1 86.88 54 ALA B O 1
ATOM 3195 N N . HIS B 1 55 ? 12.578 22.953 9.711 1 90.31 55 HIS B N 1
ATOM 3196 C CA . HIS B 1 55 ? 13.242 22.219 8.641 1 90.31 55 HIS B CA 1
ATOM 3197 C C . HIS B 1 55 ? 12.227 21.547 7.723 1 90.31 55 HIS B C 1
ATOM 3199 O O . HIS B 1 55 ? 12.422 21.484 6.508 1 90.31 55 HIS B O 1
ATOM 3205 N N . PHE B 1 56 ? 11.234 21.094 8.32 1 94.81 56 PHE B N 1
ATOM 3206 C CA . PHE B 1 56 ? 10.203 20.438 7.539 1 94.81 56 PHE B CA 1
ATOM 3207 C C . PHE B 1 56 ? 9.523 21.422 6.598 1 94.81 56 PHE B C 1
ATOM 3209 O O . PHE B 1 56 ? 9.266 21.094 5.434 1 94.81 56 PHE B O 1
ATOM 3216 N N . PHE B 1 57 ? 9.227 22.562 7.066 1 93.75 57 PHE B N 1
ATOM 3217 C CA . PHE B 1 57 ? 8.555 23.562 6.258 1 93.75 57 PHE B CA 1
ATOM 3218 C C . PHE B 1 57 ? 9.492 24.109 5.188 1 93.75 57 PHE B C 1
ATOM 3220 O O . PHE B 1 57 ? 9.07 24.406 4.066 1 93.75 57 PHE B O 1
ATOM 3227 N N . LYS B 1 58 ? 10.727 24.203 5.496 1 94.31 58 LYS B N 1
ATOM 3228 C CA . LYS B 1 58 ? 11.711 24.562 4.492 1 94.31 58 LYS B CA 1
ATOM 3229 C C . LYS B 1 58 ? 11.781 23.531 3.375 1 94.31 58 LYS B C 1
ATOM 3231 O O . LYS B 1 58 ? 12.008 23.875 2.213 1 94.31 58 LYS B O 1
ATOM 3236 N N . LEU B 1 59 ? 11.641 22.312 3.76 1 96.38 59 LEU B N 1
ATOM 3237 C CA . LEU B 1 59 ? 11.594 21.234 2.777 1 96.38 59 LEU B CA 1
ATOM 3238 C C . LEU B 1 59 ? 10.438 21.438 1.804 1 96.38 59 LEU B C 1
ATOM 3240 O O . LEU B 1 59 ? 10.609 21.297 0.591 1 96.38 59 LEU B O 1
ATOM 3244 N N . TRP B 1 60 ? 9.344 21.797 2.311 1 96.38 60 TRP B N 1
ATOM 3245 C CA . TRP B 1 60 ? 8.164 22 1.467 1 96.38 60 TRP B CA 1
ATOM 3246 C C . TRP B 1 60 ? 8.344 23.219 0.571 1 96.38 60 TRP B C 1
ATOM 3248 O O . TRP B 1 60 ? 7.906 23.234 -0.582 1 96.38 60 TRP B O 1
ATOM 3258 N N . GLU B 1 61 ? 8.977 24.234 1.089 1 96.12 61 GLU B N 1
ATOM 3259 C CA . GLU B 1 61 ? 9.281 25.391 0.265 1 96.12 61 GLU B CA 1
ATOM 3260 C C . GLU B 1 61 ? 10.242 25.031 -0.863 1 96.12 61 GLU B C 1
ATOM 3262 O O . GLU B 1 61 ? 10.109 25.531 -1.983 1 96.12 61 GLU B O 1
ATOM 3267 N N . ALA B 1 62 ? 11.172 24.203 -0.54 1 97.06 62 ALA B N 1
ATOM 3268 C CA . ALA B 1 62 ? 12.117 23.734 -1.549 1 97.06 62 ALA B CA 1
ATOM 3269 C C . ALA B 1 62 ? 11.406 22.906 -2.619 1 97.06 62 ALA B C 1
ATOM 3271 O O . ALA B 1 62 ? 11.727 23.016 -3.807 1 97.06 62 ALA B O 1
ATOM 3272 N N . ILE B 1 63 ? 10.453 22.109 -2.219 1 97.06 63 ILE B N 1
ATOM 3273 C CA . ILE B 1 63 ? 9.648 21.312 -3.145 1 97.06 63 ILE B CA 1
ATOM 3274 C C . ILE B 1 63 ? 8.859 22.234 -4.07 1 97.06 63 ILE B C 1
ATOM 3276 O O . ILE B 1 63 ? 8.797 22 -5.281 1 97.06 63 ILE B O 1
ATOM 3280 N N . GLU B 1 64 ? 8.328 23.25 -3.49 1 96.44 64 GLU B N 1
ATOM 3281 C CA . GLU B 1 64 ? 7.582 24.219 -4.277 1 96.44 64 GLU B CA 1
ATOM 3282 C C . GLU B 1 64 ? 8.469 24.875 -5.328 1 96.44 64 GLU B C 1
ATOM 3284 O O . GLU B 1 64 ? 8.07 25.031 -6.484 1 96.44 64 GLU B O 1
ATOM 3289 N N . ALA B 1 65 ? 9.625 25.266 -4.949 1 96.5 65 ALA B N 1
ATOM 3290 C CA . ALA B 1 65 ? 10.562 25.906 -5.863 1 96.5 65 ALA B CA 1
ATOM 3291 C C . ALA B 1 65 ? 10.961 24.969 -7 1 96.5 65 ALA B C 1
ATOM 3293 O O . ALA B 1 65 ? 11.031 25.391 -8.156 1 96.5 65 ALA B O 1
ATOM 3294 N N . GLU B 1 66 ? 11.195 23.719 -6.668 1 96.69 66 GLU B N 1
ATOM 3295 C CA . GLU B 1 66 ? 11.578 22.734 -7.68 1 96.69 66 GLU B CA 1
ATOM 3296 C C . GLU B 1 66 ? 10.422 22.469 -8.648 1 96.69 66 GLU B C 1
ATOM 3298 O O . GLU B 1 66 ? 10.633 22.359 -9.859 1 96.69 66 GLU B O 1
ATOM 3303 N N . ALA B 1 67 ? 9.289 22.359 -8.094 1 96.19 67 ALA B N 1
ATOM 3304 C CA . ALA B 1 67 ? 8.109 22.109 -8.922 1 96.19 67 ALA B CA 1
ATOM 3305 C C . ALA B 1 67 ? 7.875 23.266 -9.898 1 96.19 67 ALA B C 1
ATOM 3307 O O . ALA B 1 67 ? 7.477 23.031 -11.047 1 96.19 67 ALA B O 1
ATOM 3308 N N . ALA B 1 68 ? 8.133 24.453 -9.414 1 95 68 ALA B N 1
ATOM 3309 C CA . ALA B 1 68 ? 7.965 25.641 -10.258 1 95 68 ALA B CA 1
ATOM 3310 C C . ALA B 1 68 ? 8.953 25.625 -11.422 1 95 68 ALA B C 1
ATOM 3312 O O . ALA B 1 68 ? 8.641 26.109 -12.508 1 95 68 ALA B O 1
ATOM 3313 N N . SER B 1 69 ? 10.102 25.047 -11.203 1 93.81 69 SER B N 1
ATOM 3314 C CA . SER B 1 69 ? 11.109 24.969 -12.25 1 93.81 69 SER B CA 1
ATOM 3315 C C . SER B 1 69 ? 10.719 23.953 -13.328 1 93.81 69 SER B C 1
ATOM 3317 O O . SER B 1 69 ? 11.125 24.078 -14.484 1 93.81 69 SER B O 1
ATOM 3319 N N . ILE B 1 70 ? 9.938 23 -12.969 1 92.19 70 ILE B N 1
ATOM 3320 C CA . ILE B 1 70 ? 9.5 21.953 -13.898 1 92.19 70 ILE B CA 1
ATOM 3321 C C . ILE B 1 70 ? 8.273 22.453 -14.672 1 92.19 70 ILE B C 1
ATOM 3323 O O . ILE B 1 70 ? 8.227 22.344 -15.898 1 92.19 70 ILE B O 1
ATOM 3327 N N . ASN B 1 71 ? 7.34 22.922 -13.977 1 93.44 71 ASN B N 1
ATOM 3328 C CA . ASN B 1 71 ? 6.121 23.484 -14.547 1 93.44 71 ASN B CA 1
ATOM 3329 C C . ASN B 1 71 ? 5.645 24.703 -13.758 1 93.44 71 ASN B C 1
ATOM 3331 O O . ASN B 1 71 ? 5.016 24.562 -12.711 1 93.44 71 ASN B O 1
ATOM 3335 N N . ALA B 1 72 ? 5.758 25.828 -14.273 1 90.81 72 ALA B N 1
ATOM 3336 C CA . ALA B 1 72 ? 5.441 27.078 -13.586 1 90.81 72 ALA B CA 1
ATOM 3337 C C . ALA B 1 72 ? 3.936 27.344 -13.594 1 90.81 72 ALA B C 1
ATOM 3339 O O . ALA B 1 72 ? 3.432 28.125 -12.789 1 90.81 72 ALA B O 1
ATOM 3340 N N . ASP B 1 73 ? 3.273 26.641 -14.414 1 91.69 73 ASP B N 1
ATOM 3341 C CA . ASP B 1 73 ? 1.856 26.938 -14.602 1 91.69 73 ASP B CA 1
ATOM 3342 C C . ASP B 1 73 ? 0.99 26.109 -13.664 1 91.69 73 ASP B C 1
ATOM 3344 O O . ASP B 1 73 ? -0.213 26.344 -13.539 1 91.69 73 ASP B O 1
ATOM 3348 N N . LEU B 1 74 ? 1.569 25.141 -13.047 1 95 74 LEU B N 1
ATOM 3349 C CA . LEU B 1 74 ? 0.826 24.25 -12.164 1 95 74 LEU B CA 1
ATOM 3350 C C . LEU B 1 74 ? 1.473 24.203 -10.781 1 95 74 LEU B C 1
ATOM 3352 O O . LEU B 1 74 ? 2.621 23.781 -10.648 1 95 74 LEU B O 1
ATOM 3356 N N . PRO B 1 75 ? 0.689 24.641 -9.75 1 95 75 PRO B N 1
ATOM 3357 C CA . PRO B 1 75 ? 1.257 24.625 -8.398 1 95 75 PRO B CA 1
ATOM 3358 C C . PRO B 1 75 ? 1.72 23.25 -7.969 1 95 75 PRO B C 1
ATOM 3360 O O . PRO B 1 75 ? 1.173 22.234 -8.422 1 95 75 PRO B O 1
ATOM 3363 N N . ALA B 1 76 ? 2.666 23.141 -7.047 1 95.56 76 ALA B N 1
ATOM 3364 C CA . ALA B 1 76 ? 3.34 21.906 -6.617 1 95.56 76 ALA B CA 1
ATOM 3365 C C . ALA B 1 76 ? 2.336 20.891 -6.098 1 95.56 76 ALA B C 1
ATOM 3367 O O . ALA B 1 76 ? 2.377 19.719 -6.484 1 95.56 76 ALA B O 1
ATOM 3368 N N . PRO B 1 77 ? 1.357 21.266 -5.219 1 96.25 77 PRO B N 1
ATOM 3369 C CA . PRO B 1 77 ? 0.404 20.281 -4.703 1 96.25 77 PRO B CA 1
ATOM 3370 C C . PRO B 1 77 ? -0.378 19.578 -5.809 1 96.25 77 PRO B C 1
ATOM 3372 O O . PRO B 1 77 ? -0.653 18.375 -5.711 1 96.25 77 PRO B O 1
ATOM 3375 N N . LEU B 1 78 ? -0.65 20.312 -6.855 1 96.56 78 LEU B N 1
ATOM 3376 C CA . LEU B 1 78 ? -1.423 19.75 -7.953 1 96.56 78 LEU B CA 1
ATOM 3377 C C . LEU B 1 78 ? -0.55 18.844 -8.82 1 96.56 78 LEU B C 1
ATOM 3379 O O . LEU B 1 78 ? -1.027 17.844 -9.367 1 96.56 78 LEU B O 1
ATOM 3383 N N . GLN B 1 79 ? 0.677 19.219 -8.961 1 96.19 79 GLN B N 1
ATOM 3384 C CA . GLN B 1 79 ? 1.612 18.344 -9.664 1 96.19 79 GLN B CA 1
ATOM 3385 C C . GLN B 1 79 ? 1.771 17.016 -8.938 1 96.19 79 GLN B C 1
ATOM 3387 O O . GLN B 1 79 ? 1.821 15.953 -9.57 1 96.19 79 GLN B O 1
ATOM 3392 N N . ILE B 1 80 ? 1.825 17.062 -7.637 1 95.06 80 ILE B N 1
ATOM 3393 C CA . ILE B 1 80 ? 1.971 15.867 -6.805 1 95.06 80 ILE B CA 1
ATOM 3394 C C . ILE B 1 80 ? 0.685 15.039 -6.855 1 95.06 80 ILE B C 1
ATOM 3396 O O . ILE B 1 80 ? 0.73 13.812 -6.945 1 95.06 80 ILE B O 1
ATOM 3400 N N . ALA B 1 81 ? -0.423 15.703 -6.867 1 94.31 81 ALA B N 1
ATOM 3401 C CA . ALA B 1 81 ? -1.718 15.031 -6.883 1 94.31 81 ALA B CA 1
ATOM 3402 C C . ALA B 1 81 ? -1.881 14.188 -8.141 1 94.31 81 ALA B C 1
ATOM 3404 O O . ALA B 1 81 ? -2.482 13.109 -8.102 1 94.31 81 ALA B O 1
ATOM 3405 N N . LYS B 1 82 ? -1.342 14.586 -9.219 1 92.44 82 LYS B N 1
ATOM 3406 C CA . LYS B 1 82 ? -1.474 13.906 -10.508 1 92.44 82 LYS B CA 1
ATOM 3407 C C . LYS B 1 82 ? -0.853 12.516 -10.461 1 92.44 82 LYS B C 1
ATOM 3409 O O . LYS B 1 82 ? -1.285 11.617 -11.188 1 92.44 82 LYS B O 1
ATOM 3414 N N . VAL B 1 83 ? 0.097 12.422 -9.586 1 91.81 83 VAL B N 1
ATOM 3415 C CA . VAL B 1 83 ? 0.849 11.172 -9.617 1 91.81 83 VAL B CA 1
ATOM 3416 C C . VAL B 1 83 ? 0.689 10.438 -8.289 1 91.81 83 VAL B C 1
ATOM 3418 O O . VAL B 1 83 ? 1.413 9.477 -8.016 1 91.81 83 VAL B O 1
ATOM 3421 N N . MET B 1 84 ? -0.193 10.93 -7.492 1 90.75 84 MET B N 1
ATOM 3422 C CA . MET B 1 84 ? -0.347 10.328 -6.164 1 90.75 84 MET B CA 1
ATOM 3423 C C . MET B 1 84 ? -0.799 8.883 -6.27 1 90.75 84 MET B C 1
ATOM 3425 O O . MET B 1 84 ? -1.747 8.57 -6.992 1 90.75 84 MET B O 1
ATOM 3429 N N . SER B 1 85 ? -0.078 8.016 -5.617 1 88.5 85 SER B N 1
ATOM 3430 C CA . SER B 1 85 ? -0.402 6.598 -5.477 1 88.5 85 SER B CA 1
ATOM 3431 C C . SER B 1 85 ? -0.098 6.098 -4.066 1 88.5 85 SER B C 1
ATOM 3433 O O . SER B 1 85 ? 0.596 6.77 -3.301 1 88.5 85 SER B O 1
ATOM 3435 N N . SER B 1 86 ? -0.638 4.973 -3.807 1 88.69 86 SER B N 1
ATOM 3436 C CA . SER B 1 86 ? -0.436 4.438 -2.463 1 88.69 86 SER B CA 1
ATOM 3437 C C . SER B 1 86 ? 0.984 3.908 -2.287 1 88.69 86 SER B C 1
ATOM 3439 O O . SER B 1 86 ? 1.391 3.566 -1.174 1 88.69 86 SER B O 1
ATOM 3441 N N . ASP B 1 87 ? 1.774 3.996 -3.309 1 87 87 ASP B N 1
ATOM 3442 C CA . ASP B 1 87 ? 3.139 3.48 -3.26 1 87 87 ASP B CA 1
ATOM 3443 C C . ASP B 1 87 ? 3.99 4.273 -2.27 1 87 87 ASP B C 1
ATOM 3445 O O . ASP B 1 87 ? 4.996 3.768 -1.764 1 87 87 ASP B O 1
ATOM 3449 N N . TRP B 1 88 ? 3.641 5.426 -2.076 1 86.19 88 TRP B N 1
ATOM 3450 C CA . TRP B 1 88 ? 4.52 6.207 -1.212 1 86.19 88 TRP B CA 1
ATOM 3451 C C . TRP B 1 88 ? 3.895 6.41 0.164 1 86.19 88 TRP B C 1
ATOM 3453 O O . TRP B 1 88 ? 4.391 7.199 0.97 1 86.19 88 TRP B O 1
ATOM 3463 N N . PHE B 1 89 ? 2.826 5.742 0.445 1 89.19 89 PHE B N 1
ATOM 3464 C CA . PHE B 1 89 ? 2.154 5.926 1.727 1 89.19 89 PHE B CA 1
ATOM 3465 C C . PHE B 1 89 ? 2.918 5.219 2.842 1 89.19 89 PHE B C 1
ATOM 3467 O O . PHE B 1 89 ? 3.467 4.137 2.637 1 89.19 89 PHE B O 1
ATOM 3474 N N . ASP B 1 90 ? 2.896 5.871 3.949 1 89 90 ASP B N 1
ATOM 3475 C CA . ASP B 1 90 ? 3.301 5.219 5.191 1 89 90 ASP B CA 1
ATOM 3476 C C . ASP B 1 90 ? 2.135 4.449 5.809 1 89 90 ASP B C 1
ATOM 3478 O O . ASP B 1 90 ? 0.991 4.586 5.367 1 89 90 ASP B O 1
ATOM 3482 N N . PRO B 1 91 ? 2.457 3.623 6.828 1 88.12 91 PRO B N 1
ATOM 3483 C CA . PRO B 1 91 ? 1.403 2.789 7.41 1 88.12 91 PRO B CA 1
ATOM 3484 C C . PRO B 1 91 ? 0.197 3.602 7.875 1 88.12 91 PRO B C 1
ATOM 3486 O O . PRO B 1 91 ? -0.945 3.162 7.719 1 88.12 91 PRO B O 1
ATOM 3489 N N . GLU B 1 92 ? 0.414 4.785 8.406 1 89.19 92 GLU B N 1
ATOM 3490 C CA . GLU B 1 92 ? -0.668 5.609 8.93 1 89.19 92 GLU B CA 1
ATOM 3491 C C . GLU B 1 92 ? -1.606 6.07 7.82 1 89.19 92 GLU B C 1
ATOM 3493 O O . GLU B 1 92 ? -2.826 6.082 7.996 1 89.19 92 GLU B O 1
ATOM 3498 N N . LEU B 1 93 ? -0.995 6.414 6.676 1 90.19 93 LEU B N 1
ATOM 3499 C CA . LEU B 1 93 ? -1.787 6.855 5.531 1 90.19 93 LEU B CA 1
ATOM 3500 C C . LEU B 1 93 ? -2.408 5.664 4.809 1 90.19 93 LEU B C 1
ATOM 3502 O O . LEU B 1 93 ? -3.545 5.742 4.34 1 90.19 93 LEU B O 1
ATOM 3506 N N . PHE B 1 94 ? -1.679 4.609 4.75 1 90.38 94 PHE B N 1
ATOM 3507 C CA . PHE B 1 94 ? -2.199 3.418 4.09 1 90.38 94 PHE B CA 1
ATOM 3508 C C . PHE B 1 94 ? -3.396 2.859 4.852 1 90.38 94 PHE B C 1
ATOM 3510 O O . PHE B 1 94 ? -4.34 2.344 4.25 1 90.38 94 PHE B O 1
ATOM 3517 N N . ALA B 1 95 ? -3.324 2.943 6.164 1 89.69 95 ALA B N 1
ATOM 3518 C CA . ALA B 1 95 ? -4.438 2.506 7 1 89.69 95 ALA B CA 1
ATOM 3519 C C . ALA B 1 95 ? -5.723 3.248 6.637 1 89.69 95 ALA B C 1
ATOM 3521 O O . ALA B 1 95 ? -6.812 2.672 6.672 1 89.69 95 ALA B O 1
ATOM 3522 N N . ALA B 1 96 ? -5.57 4.492 6.32 1 93.25 96 ALA B N 1
ATOM 3523 C CA . ALA B 1 96 ? -6.727 5.285 5.914 1 93.25 96 ALA B CA 1
ATOM 3524 C C . ALA B 1 96 ? -7.297 4.781 4.59 1 93.25 96 ALA B C 1
ATOM 3526 O O . ALA B 1 96 ? -8.516 4.707 4.422 1 93.25 96 ALA B O 1
ATOM 3527 N N . LEU B 1 97 ? -6.457 4.41 3.678 1 92.88 97 LEU B N 1
ATOM 3528 C CA . LEU B 1 97 ? -6.859 3.93 2.361 1 92.88 97 LEU B CA 1
ATOM 3529 C C . LEU B 1 97 ? -7.637 2.621 2.475 1 92.88 97 LEU B C 1
ATOM 3531 O O . LEU B 1 97 ? -8.508 2.34 1.651 1 92.88 97 LEU B O 1
ATOM 3535 N N . CYS B 1 98 ? -7.379 1.862 3.51 1 91.44 98 CYS B N 1
ATOM 3536 C CA . CYS B 1 98 ? -8 0.559 3.709 1 91.44 98 CYS B CA 1
ATOM 3537 C C . CYS B 1 98 ? -9.398 0.706 4.309 1 91.44 98 CYS B C 1
ATOM 3539 O O . CYS B 1 98 ? -10.109 -0.284 4.484 1 91.44 98 CYS B O 1
ATOM 3541 N N . SER B 1 99 ? -9.859 1.856 4.555 1 94.94 99 SER B N 1
ATOM 3542 C CA . SER B 1 99 ? -11.109 2.102 5.266 1 94.94 99 SER B CA 1
ATOM 3543 C C . SER B 1 99 ? -12.312 1.8 4.387 1 94.94 99 SER B C 1
ATOM 3545 O O . SER B 1 99 ? -12.18 1.647 3.17 1 94.94 99 SER B O 1
ATOM 3547 N N . ALA B 1 100 ? -13.453 1.676 5.027 1 93.88 100 ALA B N 1
ATOM 3548 C CA . ALA B 1 100 ? -14.688 1.352 4.312 1 93.88 100 ALA B CA 1
ATOM 3549 C C . ALA B 1 100 ? -15.172 2.539 3.488 1 93.88 100 ALA B C 1
ATOM 3551 O O . ALA B 1 100 ? -15.773 2.361 2.426 1 93.88 100 ALA B O 1
ATOM 3552 N N . ASN B 1 101 ? -14.977 3.666 4.016 1 96.69 101 ASN B N 1
ATOM 3553 C CA . ASN B 1 101 ? -15.375 4.914 3.371 1 96.69 101 ASN B CA 1
ATOM 3554 C C . ASN B 1 101 ? -14.555 6.094 3.879 1 96.69 101 ASN B C 1
ATOM 3556 O O . ASN B 1 101 ? -13.617 5.914 4.656 1 96.69 101 ASN B O 1
ATOM 3560 N N . MET B 1 102 ? -14.922 7.285 3.414 1 97.44 102 MET B N 1
ATOM 3561 C CA . MET B 1 102 ? -14.141 8.477 3.734 1 97.44 102 MET B CA 1
ATOM 3562 C C . MET B 1 102 ? -14.312 8.859 5.199 1 97.44 102 MET B C 1
ATOM 3564 O O . MET B 1 102 ? -13.375 9.367 5.828 1 97.44 102 MET B O 1
ATOM 3568 N N . ALA B 1 103 ? -15.445 8.641 5.777 1 96.62 103 ALA B N 1
ATOM 3569 C CA . ALA B 1 103 ? -15.664 8.93 7.191 1 96.62 103 ALA B CA 1
ATOM 3570 C C . ALA B 1 103 ? -14.703 8.141 8.07 1 96.62 103 ALA B C 1
ATOM 3572 O O . ALA B 1 103 ? -14.023 8.703 8.93 1 96.62 103 ALA B O 1
ATOM 3573 N N . ASP B 1 104 ? -14.656 6.844 7.816 1 96.25 104 ASP B N 1
ATOM 3574 C CA . ASP B 1 104 ? -13.75 5.969 8.555 1 96.25 104 ASP B CA 1
ATOM 3575 C C . ASP B 1 104 ? -12.297 6.355 8.32 1 96.25 104 ASP B C 1
ATOM 3577 O O . ASP B 1 104 ? -11.477 6.293 9.234 1 96.25 104 ASP B O 1
ATOM 3581 N N . ALA B 1 105 ? -12.031 6.715 7.109 1 97.5 105 ALA B N 1
ATOM 3582 C CA . ALA B 1 105 ? -10.672 7.105 6.758 1 97.5 105 ALA B CA 1
ATOM 3583 C C . ALA B 1 105 ? -10.242 8.359 7.516 1 97.5 105 ALA B C 1
ATOM 3585 O O . ALA B 1 105 ? -9.141 8.422 8.062 1 97.5 105 ALA B O 1
ATOM 3586 N N . LEU B 1 106 ? -11.086 9.344 7.539 1 96.81 106 LEU B N 1
ATOM 3587 C CA . LEU B 1 106 ? -10.797 10.594 8.234 1 96.81 106 LEU B CA 1
ATOM 3588 C C . LEU B 1 106 ? -10.633 10.352 9.734 1 96.81 106 LEU B C 1
ATOM 3590 O O . LEU B 1 106 ? -9.773 10.961 10.375 1 96.81 106 LEU B O 1
ATOM 3594 N N . GLU B 1 107 ? -11.391 9.5 10.242 1 93.81 107 GLU B N 1
ATOM 3595 C CA . GLU B 1 107 ? -11.273 9.156 11.656 1 93.81 107 GLU B CA 1
ATOM 3596 C C . GLU B 1 107 ? -9.922 8.5 11.953 1 93.81 107 GLU B C 1
ATOM 3598 O O . GLU B 1 107 ? -9.297 8.797 12.969 1 93.81 107 GLU B O 1
ATOM 3603 N N . ARG B 1 108 ? -9.562 7.605 11.109 1 94.75 108 ARG B N 1
ATOM 3604 C CA . ARG B 1 108 ? -8.281 6.934 11.281 1 94.75 108 ARG B CA 1
ATOM 3605 C C . ARG B 1 108 ? -7.129 7.926 11.164 1 94.75 108 ARG B C 1
ATOM 3607 O O . ARG B 1 108 ? -6.176 7.871 11.945 1 94.75 108 ARG B O 1
ATOM 3614 N N . ILE B 1 109 ? -7.234 8.805 10.203 1 95.5 109 ILE B N 1
ATOM 3615 C CA . ILE B 1 109 ? -6.199 9.82 10.031 1 95.5 109 ILE B CA 1
ATOM 3616 C C . ILE B 1 109 ? -6.137 10.703 11.273 1 95.5 109 ILE B C 1
ATOM 3618 O O . ILE B 1 109 ? -5.055 10.969 11.797 1 95.5 109 ILE B O 1
ATOM 3622 N N . ALA B 1 110 ? -7.27 11.125 11.727 1 93 110 ALA B N 1
ATOM 3623 C CA . ALA B 1 110 ? -7.332 11.977 12.914 1 93 110 ALA B CA 1
ATOM 3624 C C . ALA B 1 110 ? -6.703 11.273 14.117 1 93 110 ALA B C 1
ATOM 3626 O O . ALA B 1 110 ? -6.027 11.914 14.93 1 93 110 ALA B O 1
ATOM 3627 N N . LYS B 1 111 ? -6.906 10.055 14.195 1 90.75 111 LYS B N 1
ATOM 3628 C CA . LYS B 1 111 ? -6.43 9.273 15.336 1 90.75 111 LYS B CA 1
ATOM 3629 C C . LYS B 1 111 ? -4.922 9.07 15.266 1 90.75 111 LYS B C 1
ATOM 3631 O O . LYS B 1 111 ? -4.23 9.172 16.281 1 90.75 111 LYS B O 1
ATOM 3636 N N . TYR B 1 112 ? -4.398 8.844 14.094 1 92.44 112 TYR B N 1
ATOM 3637 C CA . TYR B 1 112 ? -3.033 8.336 14.031 1 92.44 112 TYR B CA 1
ATOM 3638 C C . TYR B 1 112 ? -2.082 9.391 13.484 1 92.44 112 TYR B C 1
ATOM 3640 O O . TYR B 1 112 ? -0.865 9.195 13.469 1 92.44 112 TYR B O 1
ATOM 3648 N N . VAL B 1 113 ? -2.57 10.547 13.07 1 91.88 113 VAL B N 1
ATOM 3649 C CA . VAL B 1 113 ? -1.737 11.57 12.453 1 91.88 113 VAL B CA 1
ATOM 3650 C C . VAL B 1 113 ? -0.665 12.031 13.438 1 91.88 113 VAL B C 1
ATOM 3652 O O . VAL B 1 113 ? 0.448 12.383 13.039 1 91.88 113 VAL B O 1
ATOM 3655 N N . ARG B 1 114 ? -0.871 11.984 14.734 1 87.5 114 ARG B N 1
ATOM 3656 C CA . ARG B 1 114 ? 0.069 12.445 15.75 1 87.5 114 ARG B CA 1
ATOM 3657 C C . ARG B 1 114 ? 1.33 11.586 15.758 1 87.5 114 ARG B C 1
ATOM 3659 O O . ARG B 1 114 ? 2.359 11.992 16.297 1 87.5 114 ARG B O 1
ATOM 3666 N N . LEU B 1 115 ? 1.216 10.414 15.156 1 87.75 115 LEU B N 1
ATOM 3667 C CA . LEU B 1 115 ? 2.381 9.547 15.086 1 87.75 115 LEU B CA 1
ATOM 3668 C C . LEU B 1 115 ? 3.395 10.07 14.078 1 87.75 115 LEU B C 1
ATOM 3670 O O . LEU B 1 115 ? 4.582 9.742 14.156 1 87.75 115 LEU B O 1
ATOM 3674 N N . ILE B 1 116 ? 2.871 10.969 13.156 1 89.75 116 ILE B N 1
ATOM 3675 C CA . ILE B 1 116 ? 3.779 11.328 12.07 1 89.75 116 ILE B CA 1
ATOM 3676 C C . ILE B 1 116 ? 3.928 12.844 12.008 1 89.75 116 ILE B C 1
ATOM 3678 O O . ILE B 1 116 ? 4.836 13.359 11.352 1 89.75 116 ILE B O 1
ATOM 3682 N N . ALA B 1 117 ? 3.07 13.57 12.57 1 89.56 117 ALA B N 1
ATOM 3683 C CA . ALA B 1 117 ? 3.119 15.031 12.523 1 89.56 117 ALA B CA 1
ATOM 3684 C C . ALA B 1 117 ? 2.428 15.641 13.742 1 89.56 117 ALA B C 1
ATOM 3686 O O . ALA B 1 117 ? 1.44 15.094 14.242 1 89.56 117 ALA B O 1
ATOM 3687 N N . PRO B 1 118 ? 2.955 16.719 14.203 1 86.06 118 PRO B N 1
ATOM 3688 C CA . PRO B 1 118 ? 2.305 17.438 15.305 1 86.06 118 PRO B CA 1
ATOM 3689 C C . PRO B 1 118 ? 1.087 18.234 14.844 1 86.06 118 PRO B C 1
ATOM 3691 O O . PRO B 1 118 ? 1.088 19.469 14.93 1 86.06 118 PRO B O 1
ATOM 3694 N N . MET B 1 119 ? 0.113 17.547 14.469 1 85.81 119 MET B N 1
ATOM 3695 C CA . MET B 1 119 ? -1.106 18.125 13.922 1 85.81 119 MET B CA 1
ATOM 3696 C C . MET B 1 119 ? -2.346 17.5 14.539 1 85.81 119 MET B C 1
ATOM 3698 O O . MET B 1 119 ? -2.279 16.375 15.062 1 85.81 119 MET B O 1
ATOM 3702 N N . VAL B 1 120 ? -3.4 18.281 14.516 1 84.62 120 VAL B N 1
ATOM 3703 C CA . VAL B 1 120 ? -4.711 17.766 14.914 1 84.62 120 VAL B CA 1
ATOM 3704 C C . VAL B 1 120 ? -5.695 17.922 13.758 1 84.62 120 VAL B C 1
ATOM 3706 O O . VAL B 1 120 ? -5.84 19 13.195 1 84.62 120 VAL B O 1
ATOM 3709 N N . ILE B 1 121 ? -6.227 16.828 13.391 1 91.12 121 ILE B N 1
ATOM 3710 C CA . ILE B 1 121 ? -7.281 16.812 12.383 1 91.12 121 ILE B CA 1
ATOM 3711 C C . ILE B 1 121 ? -8.641 16.625 13.055 1 91.12 121 ILE B C 1
ATOM 3713 O O . ILE B 1 121 ? -8.844 15.664 13.797 1 91.12 121 ILE B O 1
ATOM 3717 N N . ARG B 1 122 ? -9.539 17.531 12.805 1 88.81 122 ARG B N 1
ATOM 3718 C CA . ARG B 1 122 ? -10.883 17.453 13.375 1 88.81 122 ARG B CA 1
ATOM 3719 C C . ARG B 1 122 ? -11.906 17.156 12.289 1 88.81 122 ARG B C 1
ATOM 3721 O O . ARG B 1 122 ? -11.906 17.781 11.227 1 88.81 122 ARG B O 1
ATOM 3728 N N . VAL B 1 123 ? -12.656 16.188 12.562 1 93 123 VAL B N 1
ATOM 3729 C CA . VAL B 1 123 ? -13.719 15.773 11.656 1 93 123 VAL B CA 1
ATOM 3730 C C . VAL B 1 123 ? -15.078 16 12.312 1 93 123 VAL B C 1
ATOM 3732 O O . VAL B 1 123 ? -15.375 15.398 13.352 1 93 123 VAL B O 1
ATOM 3735 N N . VAL B 1 124 ? -15.883 16.859 11.75 1 92.69 124 VAL B N 1
ATOM 3736 C CA . VAL B 1 124 ? -17.203 17.172 12.297 1 92.69 124 VAL B CA 1
ATOM 3737 C C . VAL B 1 124 ? -18.281 16.797 11.289 1 92.69 124 VAL B C 1
ATOM 3739 O O . VAL B 1 124 ? -18.578 17.562 10.375 1 92.69 124 VAL B O 1
ATOM 3742 N N . PRO B 1 125 ? -18.906 15.695 11.508 1 94 125 PRO B N 1
ATOM 3743 C CA . PRO B 1 125 ? -19.969 15.266 10.609 1 94 125 PRO B CA 1
ATOM 3744 C C . PRO B 1 125 ? -21.312 15.906 10.945 1 94 125 PRO B C 1
ATOM 3746 O O . PRO B 1 125 ? -21.609 16.141 12.117 1 94 125 PRO B O 1
ATOM 3749 N N . THR B 1 126 ? -22.047 16.234 10 1 93.38 126 THR B N 1
ATOM 3750 C CA . THR B 1 126 ? -23.453 16.594 10.07 1 93.38 126 THR B CA 1
ATOM 3751 C C . THR B 1 126 ? -24.281 15.703 9.133 1 93.38 126 THR B C 1
ATOM 3753 O O . THR B 1 126 ? -23.734 14.789 8.508 1 93.38 126 THR B O 1
ATOM 3756 N N . LYS B 1 127 ? -25.625 15.891 9.102 1 92.88 127 LYS B N 1
ATOM 3757 C CA . LYS B 1 127 ? -26.484 15.102 8.227 1 92.88 127 LYS B CA 1
ATOM 3758 C C . LYS B 1 127 ? -26.188 15.398 6.758 1 92.88 127 LYS B C 1
ATOM 3760 O O . LYS B 1 127 ? -26.281 14.508 5.91 1 92.88 127 LYS B O 1
ATOM 3765 N N . ALA B 1 128 ? -25.766 16.578 6.469 1 95.12 128 ALA B N 1
ATOM 3766 C CA . ALA B 1 128 ? -25.656 17 5.074 1 95.12 128 ALA B CA 1
ATOM 3767 C C . ALA B 1 128 ? -24.188 17.047 4.633 1 95.12 128 ALA B C 1
ATOM 3769 O O . ALA B 1 128 ? -23.891 16.891 3.447 1 95.12 128 ALA B O 1
ATOM 3770 N N . HIS B 1 129 ? -23.359 17.328 5.562 1 96.5 129 HIS B N 1
ATOM 3771 C CA . HIS B 1 129 ? -21.969 17.484 5.16 1 96.5 129 HIS B CA 1
ATOM 3772 C C . HIS B 1 129 ? -21.016 17.141 6.301 1 96.5 129 HIS B C 1
ATOM 3774 O O . HIS B 1 129 ? -21.453 16.938 7.438 1 96.5 129 HIS B O 1
ATOM 3780 N N . THR B 1 130 ? -19.766 16.906 6.035 1 97.06 130 THR B N 1
ATOM 3781 C CA . THR B 1 130 ? -18.672 16.688 6.984 1 97.06 130 THR B CA 1
ATOM 3782 C C . THR B 1 130 ? -17.578 17.734 6.801 1 97.06 130 THR B C 1
ATOM 3784 O O . THR B 1 130 ? -17.094 17.953 5.684 1 97.06 130 THR B O 1
ATOM 3787 N N . THR B 1 131 ? -17.203 18.391 7.871 1 95.69 131 THR B N 1
ATOM 3788 C CA . THR B 1 131 ? -16.156 19.391 7.836 1 95.69 131 THR B CA 1
ATOM 3789 C C . THR B 1 131 ? -14.852 18.828 8.414 1 95.69 131 THR B C 1
ATOM 3791 O O . THR B 1 131 ? -14.852 18.234 9.492 1 95.69 131 THR B O 1
ATOM 3794 N N . VAL B 1 132 ? -13.789 18.969 7.652 1 95.94 132 VAL B N 1
ATOM 3795 C CA . VAL B 1 132 ? -12.453 18.562 8.078 1 95.94 132 VAL B CA 1
ATOM 3796 C C . VAL B 1 132 ? -11.586 19.812 8.305 1 95.94 132 VAL B C 1
ATOM 3798 O O . VAL B 1 132 ? -11.406 20.625 7.398 1 95.94 132 VAL B O 1
ATOM 3801 N N . THR B 1 133 ? -11.062 19.953 9.5 1 90.94 133 THR B N 1
ATOM 3802 C CA . THR B 1 133 ? -10.188 21.078 9.836 1 90.94 133 THR B CA 1
ATOM 3803 C C . THR B 1 133 ? -8.836 20.578 10.336 1 90.94 133 THR B C 1
ATOM 3805 O O . THR B 1 133 ? -8.727 19.453 10.828 1 90.94 133 THR B O 1
ATOM 3808 N N . MET B 1 134 ? -7.852 21.344 10.102 1 88.12 134 MET B N 1
ATOM 3809 C CA . MET B 1 134 ? -6.496 21 10.508 1 88.12 134 MET B CA 1
ATOM 3810 C C . MET B 1 134 ? -5.902 22.078 11.398 1 88.12 134 MET B C 1
ATOM 3812 O O . MET B 1 134 ? -6 23.266 11.094 1 88.12 134 MET B O 1
ATOM 3816 N N . ASP B 1 135 ? -5.309 21.609 12.477 1 80.75 135 ASP B N 1
ATOM 3817 C CA . ASP B 1 135 ? -4.582 22.484 13.383 1 80.75 135 ASP B CA 1
ATOM 3818 C C . ASP B 1 135 ? -3.168 21.969 13.633 1 80.75 135 ASP B C 1
ATOM 3820 O O . ASP B 1 135 ? -2.91 20.766 13.516 1 80.75 135 ASP B O 1
ATOM 3824 N N . PHE B 1 136 ? -2.324 22.859 13.875 1 80.5 136 PHE B N 1
ATOM 3825 C CA . PHE B 1 136 ? -0.92 22.531 14.086 1 80.5 136 PHE B CA 1
ATOM 3826 C C . PHE B 1 136 ? -0.503 22.844 15.523 1 80.5 136 PHE B C 1
ATOM 3828 O O . PHE B 1 136 ? -0.912 23.875 16.078 1 80.5 136 PHE B O 1
ATOM 3835 N N . LEU B 1 137 ? 0.203 21.969 16.078 1 68.94 137 LEU B N 1
ATOM 3836 C CA . LEU B 1 137 ? 0.6 22.109 17.484 1 68.94 137 LEU B CA 1
ATOM 3837 C C . LEU B 1 137 ? 1.815 23.031 17.609 1 68.94 137 LEU B C 1
ATOM 3839 O O . LEU B 1 137 ? 2.068 23.578 18.688 1 68.94 137 LEU B O 1
ATOM 3843 N N . ASP B 1 138 ? 2.488 23.125 16.547 1 65.25 138 ASP B N 1
ATOM 3844 C CA . ASP B 1 138 ? 3.699 23.938 16.562 1 65.25 138 ASP B CA 1
ATOM 3845 C C . ASP B 1 138 ? 3.377 25.406 16.312 1 65.25 138 ASP B C 1
ATOM 3847 O O . ASP B 1 138 ? 2.408 25.719 15.609 1 65.25 138 ASP B O 1
ATOM 3851 N N . ALA B 1 139 ? 4.18 26.203 16.953 1 62.56 139 ALA B N 1
ATOM 3852 C CA . ALA B 1 139 ? 4.031 27.656 16.828 1 62.56 139 ALA B CA 1
ATOM 3853 C C . ALA B 1 139 ? 4.434 28.125 15.43 1 62.56 139 ALA B C 1
ATOM 3855 O O . ALA B 1 139 ? 3.996 29.188 14.984 1 62.56 139 ALA B O 1
ATOM 3856 N N . CYS B 1 140 ? 5.18 27.312 14.789 1 71.88 140 CYS B N 1
ATOM 3857 C CA . CYS B 1 140 ? 5.633 27.688 13.453 1 71.88 140 CYS B CA 1
ATOM 3858 C C . CYS B 1 140 ? 4.492 27.594 12.445 1 71.88 140 CYS B C 1
ATOM 3860 O O . CYS B 1 140 ? 3.795 26.578 12.383 1 71.88 140 CYS B O 1
ATOM 3862 N N . GLU B 1 141 ? 4.297 28.672 11.766 1 77.19 141 GLU B N 1
ATOM 3863 C CA . GLU B 1 141 ? 3.244 28.703 10.75 1 77.19 141 GLU B CA 1
ATOM 3864 C C . GLU B 1 141 ? 3.629 27.859 9.531 1 77.19 141 GLU B C 1
ATOM 3866 O O . GLU B 1 141 ? 4.688 28.078 8.938 1 77.19 141 GLU B O 1
ATOM 3871 N N . PRO B 1 142 ? 2.768 26.969 9.172 1 88 142 PRO B N 1
ATOM 3872 C CA . PRO B 1 142 ? 3.076 26.188 7.973 1 88 142 PRO B CA 1
ATOM 3873 C C . PRO B 1 142 ? 3.008 27.031 6.695 1 88 142 PRO B C 1
ATOM 3875 O O . PRO B 1 142 ? 2.16 27.906 6.574 1 88 142 PRO B O 1
ATOM 3878 N N . PRO B 1 143 ? 3.963 26.75 5.781 1 89.38 143 PRO B N 1
ATOM 3879 C CA . PRO B 1 143 ? 3.879 27.453 4.5 1 89.38 143 PRO B CA 1
ATOM 3880 C C . PRO B 1 143 ? 2.613 27.109 3.717 1 89.38 143 PRO B C 1
ATOM 3882 O O . PRO B 1 143 ? 2.061 26.016 3.883 1 89.38 143 PRO B O 1
ATOM 3885 N N . THR B 1 144 ? 2.236 28 2.855 1 89.44 144 THR B N 1
ATOM 3886 C CA . THR B 1 144 ? 1.011 27.859 2.078 1 89.44 144 THR B CA 1
ATOM 3887 C C . THR B 1 144 ? 1.044 26.594 1.24 1 89.44 144 THR B C 1
ATOM 3889 O O . THR B 1 144 ? 0.021 25.922 1.076 1 89.44 144 THR B O 1
ATOM 3892 N N . VAL B 1 145 ? 2.162 26.25 0.73 1 92.75 145 VAL B N 1
ATOM 3893 C CA . VAL B 1 145 ? 2.299 25.078 -0.129 1 92.75 145 VAL B CA 1
ATOM 3894 C C . VAL B 1 145 ? 1.955 23.828 0.661 1 92.75 145 VAL B C 1
ATOM 3896 O O . VAL B 1 145 ? 1.315 22.906 0.135 1 92.75 145 VAL B O 1
ATOM 3899 N N . PHE B 1 146 ? 2.369 23.797 1.885 1 93.94 146 PHE B N 1
ATOM 3900 C CA . PHE B 1 146 ? 2.088 22.625 2.717 1 93.94 146 PHE B CA 1
ATOM 3901 C C . PHE B 1 146 ? 0.598 22.531 3.027 1 93.94 146 PHE B C 1
ATOM 3903 O O . PHE B 1 146 ? 0.009 21.453 2.945 1 93.94 146 PHE B O 1
ATOM 3910 N N . LEU B 1 147 ? 0.006 23.609 3.346 1 91.5 147 LEU B N 1
ATOM 3911 C CA . LEU B 1 147 ? -1.425 23.641 3.631 1 91.5 147 LEU B CA 1
ATOM 3912 C C . LEU B 1 147 ? -2.234 23.25 2.398 1 91.5 147 LEU B C 1
ATOM 3914 O O . LEU B 1 147 ? -3.18 22.469 2.494 1 91.5 147 LEU B O 1
ATOM 3918 N N . ALA B 1 148 ? -1.851 23.828 1.291 1 93.31 148 ALA B N 1
ATOM 3919 C CA . ALA B 1 148 ? -2.514 23.5 0.033 1 93.31 148 ALA B CA 1
ATOM 3920 C C . ALA B 1 148 ? -2.377 22.016 -0.284 1 93.31 148 ALA B C 1
ATOM 3922 O O . ALA B 1 148 ? -3.33 21.375 -0.738 1 93.31 148 ALA B O 1
ATOM 3923 N N . PHE B 1 149 ? -1.248 21.5 -0.011 1 94.94 149 PHE B N 1
ATOM 3924 C CA . PHE B 1 149 ? -1.025 20.094 -0.255 1 94.94 149 PHE B CA 1
ATOM 3925 C C . PHE B 1 149 ? -1.958 19.234 0.601 1 94.94 149 PHE B C 1
ATOM 3927 O O . PHE B 1 149 ? -2.518 18.25 0.123 1 94.94 149 PHE B O 1
ATOM 3934 N N . LYS B 1 150 ? -2.057 19.547 1.84 1 94.81 150 LYS B N 1
ATOM 3935 C CA . LYS B 1 150 ? -2.908 18.766 2.736 1 94.81 150 LYS B CA 1
ATOM 3936 C C . LYS B 1 150 ? -4.355 18.75 2.25 1 94.81 150 LYS B C 1
ATOM 3938 O O . LYS B 1 150 ? -5.02 17.719 2.277 1 94.81 150 LYS B O 1
ATOM 3943 N N . LEU B 1 151 ? -4.832 19.922 1.79 1 95.5 151 LEU B N 1
ATOM 3944 C CA . LEU B 1 151 ? -6.195 20 1.273 1 95.5 151 LEU B CA 1
ATOM 3945 C C . LEU B 1 151 ? -6.355 19.156 0.017 1 95.5 151 LEU B C 1
ATOM 3947 O O . LEU B 1 151 ? -7.32 18.406 -0.104 1 95.5 151 LEU B O 1
ATOM 3951 N N . VAL B 1 152 ? -5.438 19.297 -0.862 1 96.38 152 VAL B N 1
ATOM 3952 C CA . VAL B 1 152 ? -5.438 18.516 -2.092 1 96.38 152 VAL B CA 1
ATOM 3953 C C . VAL B 1 152 ? -5.352 17.016 -1.757 1 96.38 152 VAL B C 1
ATOM 3955 O O . VAL B 1 152 ? -6.023 16.203 -2.379 1 96.38 152 VAL B O 1
ATOM 3958 N N . PHE B 1 153 ? -4.586 16.766 -0.744 1 95.88 153 PHE B N 1
ATOM 3959 C CA . PHE B 1 153 ? -4.371 15.375 -0.34 1 95.88 153 PHE B CA 1
ATOM 3960 C C . PHE B 1 153 ? -5.684 14.727 0.079 1 95.88 153 PHE B C 1
ATOM 3962 O O . PHE B 1 153 ? -5.988 13.602 -0.334 1 95.88 153 PHE B O 1
ATOM 3969 N N . PHE B 1 154 ? -6.441 15.336 0.857 1 96.56 154 PHE B N 1
ATOM 3970 C CA . PHE B 1 154 ? -7.688 14.758 1.349 1 96.56 154 PHE B CA 1
ATOM 3971 C C . PHE B 1 154 ? -8.656 14.492 0.199 1 96.56 154 PHE B C 1
ATOM 3973 O O . PHE B 1 154 ? -9.305 13.445 0.153 1 96.56 154 PHE B O 1
ATOM 3980 N N . VAL B 1 155 ? -8.703 15.398 -0.673 1 97.56 155 VAL B N 1
ATOM 3981 C CA . VAL B 1 155 ? -9.602 15.227 -1.814 1 97.56 155 VAL B CA 1
ATOM 3982 C C . VAL B 1 155 ? -9.094 14.094 -2.705 1 97.56 155 VAL B C 1
ATOM 3984 O O . VAL B 1 155 ? -9.875 13.242 -3.146 1 97.56 155 VAL B O 1
ATOM 3987 N N . GLN B 1 156 ? -7.812 14.102 -2.926 1 96.88 156 GLN B N 1
ATOM 3988 C CA . GLN B 1 156 ? -7.23 13.07 -3.781 1 96.88 156 GLN B CA 1
ATOM 3989 C C . GLN B 1 156 ? -7.352 11.695 -3.143 1 96.88 156 GLN B C 1
ATOM 3991 O O . GLN B 1 156 ? -7.516 10.688 -3.842 1 96.88 156 GLN B O 1
ATOM 3996 N N . LEU B 1 157 ? -7.211 11.672 -1.823 1 96.5 157 LEU B N 1
ATOM 3997 C CA . LEU B 1 157 ? -7.406 10.406 -1.119 1 96.5 157 LEU B CA 1
ATOM 3998 C C . LEU B 1 157 ? -8.805 9.852 -1.38 1 96.5 157 LEU B C 1
ATOM 4000 O O . LEU B 1 157 ? -8.953 8.656 -1.662 1 96.5 157 LEU B O 1
ATOM 4004 N N . ALA B 1 158 ? -9.781 10.68 -1.294 1 97.19 158 ALA B N 1
ATOM 4005 C CA . ALA B 1 158 ? -11.156 10.258 -1.566 1 97.19 158 ALA B CA 1
ATOM 4006 C C . ALA B 1 158 ? -11.312 9.781 -3.008 1 97.19 158 ALA B C 1
ATOM 4008 O O . ALA B 1 158 ? -11.945 8.758 -3.262 1 97.19 158 ALA B O 1
ATOM 4009 N N . ARG B 1 159 ? -10.719 10.5 -3.924 1 97.06 159 ARG B N 1
ATOM 4010 C CA . ARG B 1 159 ? -10.805 10.156 -5.34 1 97.06 159 ARG B CA 1
ATOM 4011 C C . ARG B 1 159 ? -10.078 8.844 -5.629 1 97.06 159 ARG B C 1
ATOM 4013 O O . ARG B 1 159 ? -10.578 8.008 -6.383 1 97.06 159 ARG B O 1
ATOM 4020 N N . LEU B 1 160 ? -8.945 8.734 -5.031 1 94.94 160 LEU B N 1
ATOM 4021 C CA . LEU B 1 160 ? -8.141 7.531 -5.211 1 94.94 160 LEU B CA 1
ATOM 4022 C C . LEU B 1 160 ? -8.867 6.309 -4.656 1 94.94 160 LEU B C 1
ATOM 4024 O O . LEU B 1 160 ? -8.859 5.246 -5.281 1 94.94 160 LEU B O 1
ATOM 4028 N N . ALA B 1 161 ? -9.469 6.434 -3.545 1 95.75 161 ALA B N 1
ATOM 4029 C CA . ALA B 1 161 ? -10.086 5.312 -2.842 1 95.75 161 ALA B CA 1
ATOM 4030 C C . ALA B 1 161 ? -11.414 4.926 -3.486 1 95.75 161 ALA B C 1
ATOM 4032 O O . ALA B 1 161 ? -11.789 3.75 -3.49 1 95.75 161 ALA B O 1
ATOM 4033 N N . THR B 1 162 ? -12.156 5.883 -4.008 1 95.88 162 THR B N 1
ATOM 4034 C CA . THR B 1 162 ? -13.484 5.625 -4.559 1 95.88 162 THR B CA 1
ATOM 4035 C C . THR B 1 162 ? -13.422 5.504 -6.078 1 95.88 162 THR B C 1
ATOM 4037 O O . THR B 1 162 ? -14.375 5.035 -6.703 1 95.88 162 THR B O 1
ATOM 4040 N N . ARG B 1 163 ? -12.328 5.965 -6.684 1 94.25 163 ARG B N 1
ATOM 4041 C CA . ARG B 1 163 ? -12.203 6.059 -8.133 1 94.25 163 ARG B CA 1
ATOM 4042 C C . ARG B 1 163 ? -13.344 6.867 -8.734 1 94.25 163 ARG B C 1
ATOM 4044 O O . ARG B 1 163 ? -13.891 6.5 -9.781 1 94.25 163 ARG B O 1
ATOM 4051 N N . SER B 1 164 ? -13.75 7.859 -8.055 1 94.44 164 SER B N 1
ATOM 4052 C CA . SER B 1 164 ? -14.797 8.789 -8.469 1 94.44 164 SER B CA 1
ATOM 4053 C C . SER B 1 164 ? -14.344 10.234 -8.336 1 94.44 164 SER B C 1
ATOM 4055 O O . SER B 1 164 ? -13.445 10.539 -7.543 1 94.44 164 SER B O 1
ATOM 4057 N N . PRO B 1 165 ? -14.875 11.055 -9.148 1 94.81 165 PRO B N 1
ATOM 4058 C CA . PRO B 1 165 ? -14.469 12.461 -9.109 1 94.81 165 PRO B CA 1
ATOM 4059 C C . PRO B 1 165 ? -15.102 13.227 -7.945 1 94.81 165 PRO B C 1
ATOM 4061 O O . PRO B 1 165 ? -15.852 14.188 -8.172 1 94.81 165 PRO B O 1
ATOM 4064 N N . VAL B 1 166 ? -14.75 12.938 -6.762 1 96.5 166 VAL B N 1
ATOM 4065 C CA . VAL B 1 166 ? -15.273 13.578 -5.562 1 96.5 166 VAL B CA 1
ATOM 4066 C C . VAL B 1 166 ? -14.945 15.07 -5.59 1 96.5 166 VAL B C 1
ATOM 4068 O O . VAL B 1 166 ? -13.797 15.453 -5.816 1 96.5 166 VAL B O 1
ATOM 4071 N N . GLN B 1 167 ? -15.969 15.867 -5.402 1 97.12 167 GLN B N 1
ATOM 4072 C CA . GLN B 1 167 ? -15.82 17.312 -5.344 1 97.12 167 GLN B CA 1
ATOM 4073 C C . GLN B 1 167 ? -16.25 17.859 -3.979 1 97.12 167 GLN B C 1
ATOM 4075 O O . GLN B 1 167 ? -17.375 17.641 -3.547 1 97.12 167 GLN B O 1
ATOM 4080 N N . PRO B 1 168 ? -15.305 18.547 -3.318 1 97.81 168 PRO B N 1
ATOM 4081 C CA . PRO B 1 168 ? -15.727 19.141 -2.053 1 97.81 168 PRO B CA 1
ATOM 4082 C C . PRO B 1 168 ? -16.781 20.234 -2.234 1 97.81 168 PRO B C 1
ATOM 4084 O O . PRO B 1 168 ? -16.906 20.797 -3.322 1 97.81 168 PRO B O 1
ATOM 4087 N N . LEU B 1 169 ? -17.531 20.5 -1.197 1 97.5 169 LEU B N 1
ATOM 4088 C CA . LEU B 1 169 ? -18.531 21.547 -1.213 1 97.5 169 LEU B CA 1
ATOM 4089 C C . LEU B 1 169 ? -17.906 22.906 -0.951 1 97.5 169 LEU B C 1
ATOM 4091 O O . LEU B 1 169 ? -18.406 23.938 -1.421 1 97.5 169 LEU B O 1
ATOM 4095 N N . GLN B 1 170 ? -16.875 22.859 -0.172 1 97 170 GLN B N 1
ATOM 4096 C CA . GLN B 1 170 ? -16.188 24.094 0.184 1 97 170 GLN B CA 1
ATOM 4097 C C . GLN B 1 170 ? -14.703 23.844 0.458 1 97 170 GLN B C 1
ATOM 4099 O O . GLN B 1 170 ? -14.344 22.828 1.045 1 97 170 GLN B O 1
ATOM 4104 N N . VAL B 1 171 ? -13.875 24.719 -0.022 1 96.19 171 VAL B N 1
ATOM 4105 C CA . VAL B 1 171 ? -12.438 24.688 0.23 1 96.19 171 VAL B CA 1
ATOM 4106 C C . VAL B 1 171 ? -11.992 26.031 0.817 1 96.19 171 VAL B C 1
ATOM 4108 O O . VAL B 1 171 ? -12.172 27.078 0.193 1 96.19 171 VAL B O 1
ATOM 4111 N N . ASN B 1 172 ? -11.375 25.938 2.033 1 90.69 172 ASN B N 1
ATOM 4112 C CA . ASN B 1 172 ? -10.914 27.141 2.723 1 90.69 172 ASN B CA 1
ATOM 4113 C C . ASN B 1 172 ? -9.422 27.062 3.045 1 90.69 172 ASN B C 1
ATOM 4115 O O . ASN B 1 172 ? -8.945 26.047 3.541 1 90.69 172 ASN B O 1
ATOM 4119 N N . TRP B 1 173 ? -8.633 28.047 2.664 1 79.62 173 TRP B N 1
ATOM 4120 C CA . TRP B 1 173 ? -7.281 28.062 3.207 1 79.62 173 TRP B CA 1
ATOM 4121 C C . TRP B 1 173 ? -6.781 29.5 3.391 1 79.62 173 TRP B C 1
ATOM 4123 O O . TRP B 1 173 ? -7.273 30.422 2.736 1 79.62 173 TRP B O 1
ATOM 4133 N N . PRO B 1 174 ? -5.766 29.594 4.359 1 70.62 174 PRO B N 1
ATOM 4134 C CA . PRO B 1 174 ? -5.371 30.891 4.879 1 70.62 174 PRO B CA 1
ATOM 4135 C C . PRO B 1 174 ? -4.363 31.609 3.982 1 70.62 174 PRO B C 1
ATOM 4137 O O . PRO B 1 174 ? -3.258 31.938 4.43 1 70.62 174 PRO B O 1
ATOM 4140 N N . SER B 1 175 ? -4.52 31.672 2.762 1 73.94 175 SER B N 1
ATOM 4141 C CA . SER B 1 175 ? -3.521 32.375 1.98 1 73.94 175 SER B CA 1
ATOM 4142 C C . SER B 1 175 ? -4.184 33.344 1.003 1 73.94 175 SER B C 1
ATOM 4144 O O . SER B 1 175 ? -4.434 33 -0.151 1 73.94 175 SER B O 1
ATOM 4146 N N . PRO B 1 176 ? -4.242 34.594 1.513 1 64.5 176 PRO B N 1
ATOM 4147 C CA . PRO B 1 176 ? -4.848 35.562 0.61 1 64.5 176 PRO B CA 1
ATOM 4148 C C . PRO B 1 176 ? -3.92 35.969 -0.537 1 64.5 176 PRO B C 1
ATOM 4150 O O . PRO B 1 176 ? -4.371 36.531 -1.531 1 64.5 176 PRO B O 1
ATOM 4153 N N . SER B 1 177 ? -2.736 35.625 -0.38 1 73.44 177 SER B N 1
ATOM 4154 C CA . SER B 1 177 ? -1.757 36.094 -1.355 1 73.44 177 SER B CA 1
ATOM 4155 C C . SER B 1 177 ? -1.528 35.031 -2.447 1 73.44 177 SER B C 1
ATOM 4157 O O . SER B 1 177 ? -0.586 35.156 -3.234 1 73.44 177 SER B O 1
ATOM 4159 N N . THR B 1 178 ? -2.324 34.156 -2.555 1 80.06 178 THR B N 1
ATOM 4160 C CA . THR B 1 178 ? -2.158 33.156 -3.613 1 80.06 178 THR B CA 1
ATOM 4161 C C . THR B 1 178 ? -2.381 33.781 -4.984 1 80.06 178 THR B C 1
ATOM 4163 O O . THR B 1 178 ? -3.404 34.438 -5.219 1 80.06 178 THR B O 1
ATOM 4166 N N . PRO B 1 179 ? -1.372 33.625 -5.848 1 82.19 179 PRO B N 1
ATOM 4167 C CA . PRO B 1 179 ? -1.489 34.219 -7.18 1 82.19 179 PRO B CA 1
ATOM 4168 C C . PRO B 1 179 ? -2.744 33.75 -7.922 1 82.19 179 PRO B C 1
ATOM 4170 O O . PRO B 1 179 ? -3.188 32.625 -7.75 1 82.19 179 PRO B O 1
ATOM 4173 N N . GLY B 1 180 ? -3.234 34.594 -8.805 1 84.81 180 GLY B N 1
ATOM 4174 C CA . GLY B 1 180 ? -4.445 34.344 -9.57 1 84.81 180 GLY B CA 1
ATOM 4175 C C . GLY B 1 180 ? -4.398 33.062 -10.352 1 84.81 180 GLY B C 1
ATOM 4176 O O . GLY B 1 180 ? -5.293 32.219 -10.234 1 84.81 180 GLY B O 1
ATOM 4177 N N . PRO B 1 181 ? -3.404 32.906 -11.078 1 89.12 181 PRO B N 1
ATOM 4178 C CA . PRO B 1 181 ? -3.314 31.672 -11.875 1 89.12 181 PRO B CA 1
ATOM 4179 C C . PRO B 1 181 ? -3.348 30.406 -11.008 1 89.12 181 PRO B C 1
ATOM 4181 O O . PRO B 1 181 ? -3.91 29.391 -11.422 1 89.12 181 PRO B O 1
ATOM 4184 N N . ASP B 1 182 ? -2.729 30.453 -9.898 1 91.56 182 ASP B N 1
ATOM 4185 C CA . ASP B 1 182 ? -2.766 29.312 -8.984 1 91.56 182 ASP B CA 1
ATOM 4186 C C . ASP B 1 182 ? -4.188 29.031 -8.5 1 91.56 182 ASP B C 1
ATOM 4188 O O . ASP B 1 182 ? -4.617 27.891 -8.422 1 91.56 182 ASP B O 1
ATOM 4192 N N . LEU B 1 183 ? -4.883 30.125 -8.219 1 91.38 183 LEU B N 1
ATOM 4193 C CA . LEU B 1 183 ? -6.262 29.984 -7.758 1 91.38 183 LEU B CA 1
ATOM 4194 C C . LEU B 1 183 ? -7.133 29.344 -8.836 1 91.38 183 LEU B C 1
ATOM 4196 O O . LEU B 1 183 ? -8.008 28.531 -8.523 1 91.38 183 LEU B O 1
ATOM 4200 N N . GLN B 1 184 ? -6.867 29.688 -10 1 93.5 184 GLN B N 1
ATOM 4201 C CA . GLN B 1 184 ? -7.609 29.109 -11.117 1 93.5 184 GLN B CA 1
ATOM 4202 C C . GLN B 1 184 ? -7.301 27.625 -11.266 1 93.5 184 GLN B C 1
ATOM 4204 O O . GLN B 1 184 ? -8.195 26.828 -11.547 1 93.5 184 GLN B O 1
ATOM 4209 N N . ALA B 1 185 ? -6.082 27.297 -11.102 1 95.44 185 ALA B N 1
ATOM 4210 C CA . ALA B 1 185 ? -5.672 25.891 -11.195 1 95.44 185 ALA B CA 1
ATOM 4211 C C . ALA B 1 185 ? -6.32 25.062 -10.086 1 95.44 185 ALA B C 1
ATOM 4213 O O . ALA B 1 185 ? -6.801 23.953 -10.336 1 95.44 185 ALA B O 1
ATOM 4214 N N . TYR B 1 186 ? -6.32 25.609 -8.891 1 95.69 186 TYR B N 1
ATOM 4215 C CA . TYR B 1 186 ? -6.953 24.906 -7.781 1 95.69 186 TYR B CA 1
ATOM 4216 C C . TYR B 1 186 ? -8.453 24.781 -8 1 95.69 186 TYR B C 1
ATOM 4218 O O . TYR B 1 186 ? -9.047 23.734 -7.703 1 95.69 186 TYR B O 1
ATOM 4226 N N . GLN B 1 187 ? -9.023 25.844 -8.531 1 95.38 187 GLN B N 1
ATOM 4227 C CA . GLN B 1 187 ? -10.445 25.797 -8.836 1 95.38 187 GLN B CA 1
ATOM 4228 C C . GLN B 1 187 ? -10.758 24.703 -9.859 1 95.38 187 GLN B C 1
ATOM 4230 O O . GLN B 1 187 ? -11.75 23.984 -9.727 1 95.38 187 GLN B O 1
ATOM 4235 N N . ALA B 1 188 ? -10.008 24.625 -10.852 1 96.12 188 ALA B N 1
ATOM 4236 C CA . ALA B 1 188 ? -10.18 23.594 -11.875 1 96.12 188 ALA B CA 1
ATOM 4237 C C . ALA B 1 188 ? -10.031 22.203 -11.273 1 96.12 188 ALA B C 1
ATOM 4239 O O . ALA B 1 188 ? -10.773 21.281 -11.641 1 96.12 188 ALA B O 1
ATOM 4240 N N . TYR B 1 189 ? -9.133 22.062 -10.352 1 96.62 189 TYR B N 1
ATOM 4241 C CA . TYR B 1 189 ? -8.875 20.766 -9.734 1 96.62 189 TYR B CA 1
ATOM 4242 C C . TYR B 1 189 ? -10.023 20.359 -8.82 1 96.62 189 TYR B C 1
ATOM 4244 O O . TYR B 1 189 ? -10.531 19.25 -8.898 1 96.62 189 TYR B O 1
ATOM 4252 N N . PHE B 1 190 ? -10.414 21.297 -7.953 1 96.81 190 PHE B N 1
ATOM 4253 C CA . PHE B 1 190 ? -11.438 20.984 -6.961 1 96.81 190 PHE B CA 1
ATOM 4254 C C . PHE B 1 190 ? -12.82 20.969 -7.602 1 96.81 190 PHE B C 1
ATOM 4256 O O . PHE B 1 190 ? -13.742 20.312 -7.09 1 96.81 190 PHE B O 1
ATOM 4263 N N . GLY B 1 191 ? -12.992 21.734 -8.711 1 96.31 191 GLY B N 1
ATOM 4264 C CA . GLY B 1 191 ? -14.289 21.891 -9.352 1 96.31 191 GLY B CA 1
ATOM 4265 C C . GLY B 1 191 ? -15.117 23.016 -8.758 1 96.31 191 GLY B C 1
ATOM 4266 O O . GLY B 1 191 ? -16.25 23.25 -9.164 1 96.31 191 GLY B O 1
ATOM 4267 N N . ILE B 1 192 ? -14.586 23.703 -7.707 1 95.75 192 ILE B N 1
ATOM 4268 C CA . ILE B 1 192 ? -15.227 24.828 -7.035 1 95.75 192 ILE B CA 1
ATOM 4269 C C . ILE B 1 192 ? -14.172 25.875 -6.695 1 95.75 192 ILE B C 1
ATOM 4271 O O . ILE B 1 192 ? -12.984 25.578 -6.609 1 95.75 192 ILE B O 1
ATOM 4275 N N . PRO B 1 193 ? -14.602 27.141 -6.441 1 93 193 PRO B N 1
ATOM 4276 C CA . PRO B 1 193 ? -13.641 28.156 -6.043 1 93 193 PRO B CA 1
ATOM 4277 C C . PRO B 1 193 ? -13.102 27.953 -4.629 1 93 193 PRO B C 1
ATOM 4279 O O . PRO B 1 193 ? -13.805 27.391 -3.777 1 93 193 PRO B O 1
ATOM 4282 N N . VAL B 1 194 ? -11.906 28.406 -4.5 1 92.12 194 VAL B N 1
ATOM 4283 C CA . VAL B 1 194 ? -11.281 28.359 -3.184 1 92.12 194 VAL B 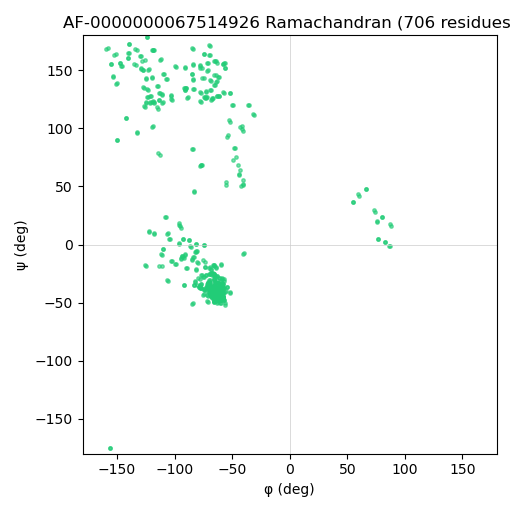CA 1
ATOM 4284 C C . VAL B 1 194 ? -11.555 29.672 -2.445 1 92.12 194 VAL B C 1
ATOM 4286 O O . VAL B 1 194 ? -11.516 30.75 -3.041 1 92.12 194 VAL B O 1
ATOM 4289 N N . THR B 1 195 ? -11.922 29.547 -1.2 1 87.75 195 THR B N 1
ATOM 4290 C CA . THR B 1 195 ? -12.25 30.719 -0.401 1 87.75 195 THR B CA 1
ATOM 4291 C C . THR B 1 195 ? -11.148 31.016 0.616 1 87.75 195 THR B C 1
ATOM 4293 O O . THR B 1 195 ? -10.57 30.094 1.192 1 87.75 195 THR B O 1
ATOM 4296 N N . HIS B 1 196 ? -10.938 32.25 0.784 1 84.5 196 HIS B N 1
ATOM 4297 C CA . HIS B 1 196 ? -9.992 32.656 1.817 1 84.5 196 HIS B CA 1
ATOM 4298 C C . HIS B 1 196 ? -10.617 32.562 3.205 1 84.5 196 HIS B C 1
ATOM 4300 O O . HIS B 1 196 ? -11.719 33.062 3.428 1 84.5 196 HIS B O 1
ATOM 4306 N N . ALA B 1 197 ? -9.922 31.781 3.994 1 82.44 197 ALA B N 1
ATOM 4307 C CA . ALA B 1 197 ? -10.352 31.625 5.383 1 82.44 197 ALA B CA 1
ATOM 4308 C C . ALA B 1 197 ? -9.156 31.453 6.309 1 82.44 197 ALA B C 1
ATOM 4310 O O . ALA B 1 197 ? -8.086 31.016 5.875 1 82.44 197 ALA B O 1
ATOM 4311 N N . PRO B 1 198 ? -9.312 31.812 7.504 1 73.12 198 PRO B N 1
ATOM 4312 C CA . PRO B 1 198 ? -8.203 31.719 8.453 1 73.12 198 PRO B CA 1
ATOM 4313 C C . PRO B 1 198 ? -7.746 30.281 8.703 1 73.12 198 PRO B C 1
ATOM 4315 O O . PRO B 1 198 ? -6.57 30.047 8.984 1 73.12 198 PRO B O 1
ATOM 4318 N N . GLN B 1 199 ? -8.648 29.438 8.648 1 81.06 199 GLN B N 1
ATOM 4319 C CA . GLN B 1 199 ? -8.336 28.031 8.922 1 81.06 199 GLN B CA 1
ATOM 4320 C C . GLN B 1 199 ? -8.523 27.188 7.668 1 81.06 199 GLN B C 1
ATOM 4322 O O . GLN B 1 199 ? -9.531 27.297 6.973 1 81.06 199 GLN B O 1
ATOM 4327 N N . ALA B 1 200 ? -7.477 26.438 7.441 1 87.88 200 ALA B N 1
ATOM 4328 C CA . ALA B 1 200 ? -7.602 25.516 6.324 1 87.88 200 ALA B CA 1
ATOM 4329 C C . ALA B 1 200 ? -8.641 24.438 6.621 1 87.88 200 ALA B C 1
ATOM 4331 O O . ALA B 1 200 ? -8.617 23.812 7.68 1 87.88 200 ALA B O 1
ATOM 4332 N N . SER B 1 201 ? -9.594 24.281 5.758 1 93.25 201 SER B N 1
ATOM 4333 C CA . SER B 1 201 ? -10.648 23.297 5.977 1 93.25 201 SER B CA 1
ATOM 4334 C C . SER B 1 201 ? -11.273 22.859 4.656 1 93.25 201 SER B C 1
ATOM 4336 O O . SER B 1 201 ? -11.156 23.547 3.645 1 93.25 201 SER B O 1
ATOM 4338 N N . LEU B 1 202 ? -11.828 21.672 4.719 1 96.56 202 LEU B N 1
ATOM 4339 C CA . LEU B 1 202 ? -12.609 21.109 3.623 1 96.56 202 LEU B CA 1
ATOM 4340 C C . LEU B 1 202 ? -14 20.703 4.098 1 96.56 202 LEU B C 1
ATOM 4342 O O . LEU B 1 202 ? -14.164 20.25 5.23 1 96.56 202 LEU B O 1
ATOM 4346 N N . VAL B 1 203 ? -14.914 20.922 3.238 1 97.5 203 VAL B N 1
ATOM 4347 C CA . VAL B 1 203 ? -16.266 20.438 3.486 1 97.5 203 VAL B CA 1
ATOM 4348 C C . VAL B 1 203 ? -16.672 19.453 2.391 1 97.5 203 VAL B C 1
ATOM 4350 O O . VAL B 1 203 ? -16.609 19.781 1.203 1 97.5 203 VAL B O 1
ATOM 4353 N N . PHE B 1 204 ? -17.047 18.234 2.791 1 97.88 204 PHE B N 1
ATOM 4354 C CA . PHE B 1 204 ? -17.484 17.203 1.867 1 97.88 204 PHE B CA 1
ATOM 4355 C C . PHE B 1 204 ? -18.984 16.953 2.018 1 97.88 204 PHE B C 1
ATOM 4357 O O . PHE B 1 204 ? -19.531 17.047 3.121 1 97.88 204 PHE B O 1
ATOM 4364 N N . ALA B 1 205 ? -19.609 16.641 0.954 1 97.81 205 ALA B N 1
ATOM 4365 C CA . ALA B 1 205 ? -20.984 16.172 1.019 1 97.81 205 ALA B CA 1
ATOM 4366 C C . ALA B 1 205 ? -21.094 14.852 1.764 1 97.81 205 ALA B C 1
ATOM 4368 O O . ALA B 1 205 ? -20.219 13.984 1.623 1 97.81 205 ALA B O 1
ATOM 4369 N N . ALA B 1 206 ? -22.219 14.703 2.482 1 96.44 206 ALA B N 1
ATOM 4370 C CA . ALA B 1 206 ? -22.422 13.469 3.23 1 96.44 206 ALA B CA 1
ATOM 4371 C C . ALA B 1 206 ? -22.406 12.258 2.305 1 96.44 206 ALA B C 1
ATOM 4373 O O . ALA B 1 206 ? -21.891 11.203 2.666 1 96.44 206 ALA B O 1
ATOM 4374 N N . ALA B 1 207 ? -22.922 12.359 1.173 1 96 207 ALA B N 1
ATOM 4375 C CA . ALA B 1 207 ? -22.984 11.266 0.205 1 96 207 ALA B CA 1
ATOM 4376 C C . ALA B 1 207 ? -21.578 10.844 -0.225 1 96 207 ALA B C 1
ATOM 4378 O O . ALA B 1 207 ? -21.312 9.656 -0.419 1 96 207 ALA B O 1
ATOM 4379 N N . ASP B 1 208 ? -20.719 11.766 -0.398 1 96.81 208 ASP B N 1
ATOM 4380 C CA . ASP B 1 208 ? -19.344 11.477 -0.799 1 96.81 208 ASP B CA 1
ATOM 4381 C C . ASP B 1 208 ? -18.562 10.812 0.339 1 96.81 208 ASP B C 1
ATOM 4383 O O . ASP B 1 208 ? -17.75 9.922 0.104 1 96.81 208 ASP B O 1
ATOM 4387 N N . VAL B 1 209 ? -18.844 11.258 1.521 1 96.69 209 VAL B N 1
ATOM 4388 C CA . VAL B 1 209 ? -18.156 10.75 2.701 1 96.69 209 VAL B CA 1
ATOM 4389 C C . VAL B 1 209 ? -18.562 9.305 2.969 1 96.69 209 VAL B C 1
ATOM 4391 O O . VAL B 1 209 ? -17.75 8.492 3.42 1 96.69 209 VAL B O 1
ATOM 4394 N N . GLU B 1 210 ? -19.75 8.984 2.617 1 95.44 210 GLU B N 1
ATOM 4395 C CA . GLU B 1 210 ? -20.281 7.656 2.904 1 95.44 210 GLU B CA 1
ATOM 4396 C C . GLU B 1 210 ? -20.062 6.703 1.732 1 95.44 210 GLU B C 1
ATOM 4398 O O . GLU B 1 210 ? -20.25 5.492 1.861 1 95.44 210 GLU B O 1
ATOM 4403 N N . ARG B 1 211 ? -19.656 7.234 0.652 1 96 211 ARG B N 1
ATOM 4404 C CA . ARG B 1 211 ? -19.406 6.395 -0.516 1 96 211 ARG B CA 1
ATOM 4405 C C . ARG B 1 211 ? -18.391 5.305 -0.202 1 96 211 ARG B C 1
ATOM 4407 O O . ARG B 1 211 ? -17.312 5.586 0.349 1 96 211 ARG B O 1
ATOM 4414 N N . PRO B 1 212 ? -18.688 4.062 -0.534 1 94.44 212 PRO B N 1
ATOM 4415 C CA . PRO B 1 212 ? -17.75 2.977 -0.215 1 94.44 212 PRO B CA 1
ATOM 4416 C C . PRO B 1 212 ? -16.438 3.094 -0.965 1 94.44 212 PRO B C 1
ATOM 4418 O O . PRO B 1 212 ? -16.406 3.461 -2.143 1 94.44 212 PRO B O 1
ATOM 4421 N N . PHE B 1 213 ? -15.375 2.846 -0.222 1 95.75 213 PHE B N 1
ATOM 4422 C CA . PHE B 1 213 ? -14.055 2.777 -0.842 1 95.75 213 PHE B CA 1
ATOM 4423 C C . PHE B 1 213 ? -13.906 1.498 -1.658 1 95.75 213 PHE B C 1
ATOM 4425 O O . PHE B 1 213 ? -14.203 0.406 -1.168 1 95.75 213 PHE B O 1
ATOM 4432 N N . LEU B 1 214 ? -13.445 1.659 -2.875 1 93.12 214 LEU B N 1
ATOM 4433 C CA . LEU B 1 214 ? -13.07 0.491 -3.666 1 93.12 214 LEU B CA 1
ATOM 4434 C C . LEU B 1 214 ? -11.82 -0.172 -3.1 1 93.12 214 LEU B C 1
ATOM 4436 O O . LEU B 1 214 ? -11.617 -1.376 -3.271 1 93.12 214 LEU B O 1
ATOM 4440 N N . THR B 1 215 ? -10.953 0.596 -2.377 1 92.06 215 THR B N 1
ATOM 4441 C CA . THR B 1 215 ? -9.68 0.142 -1.839 1 92.06 215 THR B CA 1
ATOM 4442 C C . THR B 1 215 ? -9.867 -0.483 -0.459 1 92.06 215 THR B C 1
ATOM 4444 O O . THR B 1 215 ? -8.891 -0.827 0.209 1 92.06 215 THR B O 1
ATOM 4447 N N . GLU B 1 216 ? -11.109 -0.584 -0.008 1 90.94 216 GLU B N 1
ATOM 4448 C CA . GLU B 1 216 ? -11.336 -1.188 1.301 1 90.94 216 GLU B CA 1
ATOM 4449 C C . GLU B 1 216 ? -10.656 -2.547 1.411 1 90.94 216 GLU B C 1
ATOM 4451 O O . GLU B 1 216 ? -10.789 -3.391 0.523 1 90.94 216 GLU B O 1
ATOM 4456 N N . ASN B 1 217 ? -9.945 -2.732 2.447 1 88.25 217 ASN B N 1
ATOM 4457 C CA . ASN B 1 217 ? -9.227 -3.979 2.689 1 88.25 217 ASN B CA 1
ATOM 4458 C C . ASN B 1 217 ? -9.078 -4.258 4.184 1 88.25 217 ASN B C 1
ATOM 4460 O O . ASN B 1 217 ? -8.047 -3.926 4.777 1 88.25 217 ASN B O 1
ATOM 4464 N N . HIS B 1 218 ? -10.031 -4.922 4.684 1 83.81 218 HIS B N 1
ATOM 4465 C CA . HIS B 1 218 ? -10.062 -5.207 6.117 1 83.81 218 HIS B CA 1
ATOM 4466 C C . HIS B 1 218 ? -8.898 -6.094 6.531 1 83.81 218 HIS B C 1
ATOM 4468 O O . HIS B 1 218 ? -8.312 -5.902 7.598 1 83.81 218 HIS B O 1
ATOM 4474 N N . LYS B 1 219 ? -8.594 -7.02 5.707 1 82.88 219 LYS B N 1
ATOM 4475 C CA . LYS B 1 219 ? -7.465 -7.906 5.988 1 82.88 219 LYS B CA 1
ATOM 4476 C C . LYS B 1 219 ? -6.168 -7.113 6.145 1 82.88 219 LYS B C 1
ATOM 4478 O O . LYS B 1 219 ? -5.395 -7.359 7.074 1 82.88 219 LYS B O 1
ATOM 4483 N N . MET B 1 220 ? -5.957 -6.215 5.277 1 86.25 220 MET B N 1
ATOM 4484 C CA . MET B 1 220 ? -4.781 -5.352 5.332 1 86.25 220 MET B CA 1
ATOM 4485 C C . MET B 1 220 ? -4.785 -4.504 6.598 1 86.25 220 MET B C 1
ATOM 4487 O O . MET B 1 220 ? -3.75 -4.336 7.242 1 86.25 220 MET B O 1
ATOM 4491 N N . TRP B 1 221 ? -5.941 -4.027 6.949 1 86.75 221 TRP B N 1
ATOM 4492 C CA . TRP B 1 221 ? -6.09 -3.205 8.148 1 86.75 221 TRP B CA 1
ATOM 4493 C C . TRP B 1 221 ? -5.672 -3.979 9.391 1 86.75 221 TRP B C 1
ATOM 4495 O O . TRP B 1 221 ? -5.043 -3.422 10.297 1 86.75 221 TRP B O 1
ATOM 4505 N N . LEU B 1 222 ? -5.941 -5.219 9.406 1 85.44 222 LEU B N 1
ATOM 4506 C CA . LEU B 1 222 ? -5.656 -6.051 10.57 1 85.44 222 LEU B CA 1
ATOM 4507 C C . LEU B 1 222 ? -4.152 -6.215 10.766 1 85.44 222 LEU B C 1
ATOM 4509 O O . LEU B 1 222 ? -3.695 -6.492 11.883 1 85.44 222 LEU B O 1
ATOM 4513 N N . PHE B 1 223 ? -3.475 -6 9.758 1 86.12 223 PHE B N 1
ATOM 4514 C CA . PHE B 1 223 ? -2.021 -6.062 9.867 1 86.12 223 PHE B CA 1
ATOM 4515 C C . PHE B 1 223 ? -1.468 -4.777 10.477 1 86.12 223 PHE B C 1
ATOM 4517 O O . PHE B 1 223 ? -0.443 -4.801 11.156 1 86.12 223 PHE B O 1
ATOM 4524 N N . PHE B 1 224 ? -2.131 -3.662 10.289 1 89.19 224 PHE B N 1
ATOM 4525 C CA . PHE B 1 224 ? -1.611 -2.363 10.703 1 89.19 224 PHE B CA 1
ATOM 4526 C C . PHE B 1 224 ? -2.08 -2.02 12.109 1 89.19 224 PHE B C 1
ATOM 4528 O O . PHE B 1 224 ? -1.325 -1.442 12.898 1 89.19 224 PHE B O 1
ATOM 4535 N N . GLU B 1 225 ? -3.244 -2.395 12.453 1 89.25 225 GLU B N 1
ATOM 4536 C CA . GLU B 1 225 ? -3.959 -1.855 13.609 1 89.25 225 GLU B CA 1
ATOM 4537 C C . GLU B 1 225 ? -3.195 -2.121 14.898 1 89.25 225 GLU B C 1
ATOM 4539 O O . GLU B 1 225 ? -2.977 -1.205 15.695 1 89.25 225 GLU B O 1
ATOM 4544 N N . PRO B 1 226 ? -2.744 -3.359 15.102 1 85.06 226 PRO B N 1
ATOM 4545 C CA . PRO B 1 226 ? -2.049 -3.598 16.375 1 85.06 226 PRO B CA 1
ATOM 4546 C C . PRO B 1 226 ? -0.774 -2.768 16.516 1 85.06 226 PRO B C 1
ATOM 4548 O O . PRO B 1 226 ? -0.504 -2.219 17.578 1 85.06 226 PRO B O 1
ATOM 4551 N N . GLY B 1 227 ? -0.071 -2.689 15.445 1 86.06 227 GLY B N 1
ATOM 4552 C CA . GLY B 1 227 ? 1.146 -1.895 15.469 1 86.06 227 GLY B CA 1
ATOM 4553 C C . GLY B 1 227 ? 0.888 -0.413 15.672 1 86.06 227 GLY B C 1
ATOM 4554 O O . GLY B 1 227 ? 1.591 0.247 16.438 1 86.06 227 GLY B O 1
ATOM 4555 N N . LEU B 1 228 ? -0.112 0.106 15.039 1 91.25 228 LEU B N 1
ATOM 4556 C CA . LEU B 1 228 ? -0.461 1.517 15.164 1 91.25 228 LEU B CA 1
ATOM 4557 C C . LEU B 1 228 ? -0.958 1.83 16.578 1 91.25 228 LEU B C 1
ATOM 4559 O O . LEU B 1 228 ? -0.591 2.855 17.156 1 91.25 228 LEU B O 1
ATOM 4563 N N . ARG B 1 229 ? -1.756 0.944 17.078 1 87.25 229 ARG B N 1
ATOM 4564 C CA . ARG B 1 229 ? -2.262 1.114 18.438 1 87.25 229 ARG B CA 1
ATOM 4565 C C . ARG B 1 229 ? -1.124 1.106 19.453 1 87.25 229 ARG B C 1
ATOM 4567 O O . ARG B 1 229 ? -1.106 1.917 20.375 1 87.25 229 ARG B O 1
ATOM 4574 N N . GLN B 1 230 ? -0.247 0.198 19.25 1 83.62 230 GLN B N 1
ATOM 4575 C CA . GLN B 1 230 ? 0.898 0.112 20.141 1 83.62 230 GLN B CA 1
ATOM 4576 C C . GLN B 1 230 ? 1.747 1.379 20.078 1 83.62 230 GLN B C 1
ATOM 4578 O O . GLN B 1 230 ? 2.166 1.907 21.109 1 83.62 230 GLN B O 1
ATOM 4583 N N . ARG B 1 231 ? 2.01 1.843 18.938 1 85.12 231 ARG B N 1
ATOM 4584 C CA . ARG B 1 231 ? 2.818 3.045 18.766 1 85.12 231 ARG B CA 1
ATOM 4585 C C . ARG B 1 231 ? 2.141 4.258 19.391 1 85.12 231 ARG B C 1
ATOM 4587 O O . ARG B 1 231 ? 2.811 5.129 19.953 1 85.12 231 ARG B O 1
ATOM 4594 N N . LEU B 1 232 ? 0.899 4.34 19.25 1 86.44 232 LEU B N 1
ATOM 4595 C CA . LEU B 1 232 ? 0.15 5.426 19.875 1 86.44 232 LEU B CA 1
ATOM 4596 C C . LEU B 1 232 ? 0.244 5.355 21.391 1 86.44 232 LEU B C 1
ATOM 4598 O O . LEU B 1 232 ? 0.414 6.379 22.062 1 86.44 232 LEU B O 1
ATOM 4602 N N . SER B 1 233 ? 0.122 4.141 21.875 1 81 233 SER B N 1
ATOM 4603 C CA . SER B 1 233 ? 0.255 3.926 23.312 1 81 233 SER B CA 1
ATOM 4604 C C . SER B 1 233 ? 1.646 4.309 23.797 1 81 233 SER B C 1
ATOM 4606 O O . SER B 1 233 ? 1.79 4.922 24.859 1 81 233 SER B O 1
ATOM 4608 N N . ASP B 1 234 ? 2.578 3.926 23.016 1 79.19 234 ASP B N 1
ATOM 4609 C CA . ASP B 1 234 ? 3.957 4.258 23.359 1 79.19 234 ASP B CA 1
ATOM 4610 C C . ASP B 1 234 ? 4.176 5.77 23.344 1 79.19 234 ASP B C 1
ATOM 4612 O O . ASP B 1 234 ? 4.875 6.309 24.203 1 79.19 234 ASP B O 1
ATOM 4616 N N . LEU B 1 235 ? 3.652 6.398 22.359 1 81 235 LEU B N 1
ATOM 4617 C CA . LEU B 1 235 ? 3.748 7.852 22.281 1 81 235 LEU B CA 1
ATOM 4618 C C . LEU B 1 235 ? 3.127 8.508 23.5 1 81 235 LEU B C 1
ATOM 4620 O O . LEU B 1 235 ? 3.701 9.445 24.078 1 81 235 LEU B O 1
ATOM 4624 N N . ASP B 1 236 ? 2.062 8.047 23.891 1 75.06 236 ASP B N 1
ATOM 4625 C CA . ASP B 1 236 ? 1.36 8.586 25.047 1 75.06 236 ASP B CA 1
ATOM 4626 C C . ASP B 1 236 ? 2.17 8.375 26.328 1 75.06 236 ASP B C 1
ATOM 4628 O O . ASP B 1 236 ? 2.176 9.234 27.219 1 75.06 236 ASP B O 1
ATOM 4632 N N . ARG B 1 237 ? 2.842 7.258 26.25 1 67.62 237 ARG B N 1
ATOM 4633 C CA . ARG B 1 237 ? 3.633 6.918 27.438 1 67.62 237 ARG B CA 1
ATOM 4634 C C . ARG B 1 237 ? 4.91 7.75 27.5 1 67.62 237 ARG B C 1
ATOM 4636 O O . ARG B 1 237 ? 5.352 8.133 28.578 1 67.62 237 ARG B O 1
ATOM 4643 N N . THR B 1 238 ? 5.477 7.969 26.344 1 67.81 238 THR B N 1
ATOM 4644 C CA . THR B 1 238 ? 6.781 8.625 26.312 1 67.81 238 THR B CA 1
ATOM 4645 C C . THR B 1 238 ? 6.625 10.141 26.234 1 67.81 238 THR B C 1
ATOM 4647 O O . THR B 1 238 ? 7.57 10.883 26.5 1 67.81 238 THR B O 1
ATOM 4650 N N . SER B 1 239 ? 5.531 10.453 25.828 1 73.44 239 SER B N 1
ATOM 4651 C CA . SER B 1 239 ? 5.316 11.898 25.766 1 73.44 239 SER B CA 1
ATOM 4652 C C . SER B 1 239 ? 5.242 12.492 27.172 1 73.44 239 SER B C 1
ATOM 4654 O O . SER B 1 239 ? 4.707 11.875 28.094 1 73.44 239 SER B O 1
ATOM 4656 N N . GLY B 1 240 ? 5.98 13.555 27.297 1 76.31 240 GLY B N 1
ATOM 4657 C CA . GLY B 1 240 ? 5.82 14.281 28.547 1 76.31 240 GLY B CA 1
ATOM 4658 C C . GLY B 1 240 ? 4.391 14.711 28.797 1 76.31 240 GLY B C 1
ATOM 4659 O O . GLY B 1 240 ? 3.551 14.672 27.906 1 76.31 240 GLY B O 1
ATOM 4660 N N . MET B 1 241 ? 4.145 14.891 30.016 1 81.12 241 MET B N 1
ATOM 4661 C CA . MET B 1 241 ? 2.789 15.273 30.406 1 81.12 241 MET B CA 1
ATOM 4662 C C . MET B 1 241 ? 2.381 16.578 29.734 1 81.12 241 MET B C 1
ATOM 4664 O O . MET B 1 241 ? 1.221 16.75 29.359 1 81.12 241 MET B O 1
ATOM 4668 N N . VAL B 1 242 ? 3.402 17.375 29.484 1 81.25 242 VAL B N 1
ATOM 4669 C CA . VAL B 1 242 ? 3.119 18.656 28.844 1 81.25 242 VAL B CA 1
ATOM 4670 C C . VAL B 1 242 ? 2.578 18.422 27.438 1 81.25 242 VAL B C 1
ATOM 4672 O O . VAL B 1 242 ? 1.572 19.031 27.047 1 81.25 242 VAL B O 1
ATOM 4675 N N . GLU B 1 243 ? 3.186 17.594 26.828 1 77.75 243 GLU B N 1
ATOM 4676 C CA . GLU B 1 243 ? 2.787 17.328 25.453 1 77.75 243 GLU B CA 1
ATOM 4677 C C . GLU B 1 243 ? 1.412 16.656 25.406 1 77.75 243 GLU B C 1
ATOM 4679 O O . GLU B 1 243 ? 0.606 16.953 24.516 1 77.75 243 GLU B O 1
ATOM 4684 N N . ARG B 1 244 ? 1.229 15.781 26.266 1 81.06 244 ARG B N 1
ATOM 4685 C CA . ARG B 1 244 ? -0.061 15.102 26.344 1 81.06 244 ARG B CA 1
ATOM 4686 C C . ARG B 1 244 ? -1.182 16.078 26.656 1 81.06 244 ARG B C 1
ATOM 4688 O O . ARG B 1 244 ? -2.264 16.016 26.078 1 81.06 244 ARG B O 1
ATOM 4695 N N . VAL B 1 245 ? -0.896 16.953 27.516 1 85.62 245 VAL B N 1
ATOM 4696 C CA . VAL B 1 245 ? -1.874 17.953 27.906 1 85.62 245 VAL B CA 1
ATOM 4697 C C . VAL B 1 245 ? -2.15 18.891 26.719 1 85.62 245 VAL B C 1
ATOM 4699 O O . VAL B 1 245 ? -3.305 19.203 26.438 1 85.62 245 VAL B O 1
ATOM 4702 N N . ARG B 1 246 ? -1.123 19.266 26.031 1 79.94 246 ARG B N 1
ATOM 4703 C CA . ARG B 1 246 ? -1.272 20.156 24.891 1 79.94 246 ARG B CA 1
ATOM 4704 C C . ARG B 1 246 ? -2.139 19.531 23.812 1 79.94 246 ARG B C 1
ATOM 4706 O O . ARG B 1 246 ? -3.021 20.172 23.25 1 79.94 246 ARG B O 1
ATOM 4713 N N . SER B 1 247 ? -1.854 18.328 23.562 1 77.31 247 SER B N 1
ATOM 4714 C CA . SER B 1 247 ? -2.625 17.609 22.562 1 77.31 247 SER B CA 1
ATOM 4715 C C . SER B 1 247 ? -4.09 17.5 22.953 1 77.31 247 SER B C 1
ATOM 4717 O O . SER B 1 247 ? -4.984 17.703 22.125 1 77.31 247 SER B O 1
ATOM 4719 N N . ALA B 1 248 ? -4.312 17.172 24.203 1 81.12 248 ALA B N 1
ATOM 4720 C CA . ALA B 1 248 ? -5.676 17.047 24.703 1 81.12 248 ALA B CA 1
ATOM 4721 C C . ALA B 1 248 ? -6.402 18.391 24.672 1 81.12 248 ALA B C 1
ATOM 4723 O O . ALA B 1 248 ? -7.582 18.453 24.312 1 81.12 248 ALA B O 1
ATOM 4724 N N . LEU B 1 249 ? -5.723 19.406 24.984 1 85.19 249 LEU B N 1
ATOM 4725 C CA . LEU B 1 249 ? -6.297 20.75 24.984 1 85.19 249 LEU B CA 1
ATOM 4726 C C . LEU B 1 249 ? -6.668 21.172 23.562 1 85.19 249 LEU B C 1
ATOM 4728 O O . LEU B 1 249 ? -7.727 21.766 23.359 1 85.19 249 LEU B O 1
ATOM 4732 N N . LEU B 1 250 ? -5.816 20.891 22.656 1 77.5 250 LEU B N 1
ATOM 4733 C CA . LEU B 1 250 ? -6.07 21.25 21.266 1 77.5 250 LEU B CA 1
ATOM 4734 C C . LEU B 1 250 ? -7.367 20.625 20.766 1 77.5 250 LEU B C 1
ATOM 4736 O O . LEU B 1 250 ? -8.117 21.25 20.016 1 77.5 250 LEU B O 1
ATOM 4740 N N . GLU B 1 251 ? -7.543 19.453 21.219 1 73 251 GLU B N 1
ATOM 4741 C CA . GLU B 1 251 ? -8.734 18.734 20.812 1 73 251 GLU B CA 1
ATOM 4742 C C . GLU B 1 251 ? -9.977 19.266 21.516 1 73 251 GLU B C 1
ATOM 4744 O O . GLU B 1 251 ? -11.078 19.219 20.969 1 73 251 GLU B O 1
ATOM 4749 N N . SER B 1 252 ? -9.789 19.797 22.688 1 78.25 252 SER B N 1
ATOM 4750 C CA . SER B 1 252 ? -10.922 20.078 23.562 1 78.25 252 SER B CA 1
ATOM 4751 C C . SER B 1 252 ? -11.258 21.562 23.547 1 78.25 252 SER B C 1
ATOM 4753 O O . SER B 1 252 ? -12.359 21.969 23.938 1 78.25 252 SER B O 1
ATOM 4755 N N . LEU B 1 253 ? -10.43 22.422 23.047 1 79.12 253 LEU B N 1
ATOM 4756 C CA . LEU B 1 253 ? -10.547 23.875 23.141 1 79.12 253 LEU B CA 1
ATOM 4757 C C . LEU B 1 253 ? -11.828 24.359 22.484 1 79.12 253 LEU B C 1
ATOM 4759 O O . LEU B 1 253 ? -12.586 25.125 23.078 1 79.12 253 LEU B O 1
ATOM 4763 N N . PRO B 1 254 ? -12.078 23.766 21.312 1 66.25 254 PRO B N 1
ATOM 4764 C CA . PRO B 1 254 ? -13.258 24.297 20.625 1 66.25 254 PRO B CA 1
ATOM 4765 C C . PRO B 1 254 ? -14.555 23.984 21.359 1 66.25 254 PRO B C 1
ATOM 4767 O O . PRO B 1 254 ? -15.547 24.703 21.188 1 66.25 254 PRO B O 1
ATOM 4770 N N . ALA B 1 255 ? -14.469 22.922 22.094 1 72.56 255 ALA B N 1
ATOM 4771 C CA . ALA B 1 255 ? -15.648 22.531 22.875 1 72.56 255 ALA B CA 1
ATOM 4772 C C . ALA B 1 255 ? -15.688 23.25 24.219 1 72.56 255 ALA B C 1
ATOM 4774 O O . ALA B 1 255 ? -16.641 23.094 24.984 1 72.56 255 ALA B O 1
ATOM 4775 N N . GLY B 1 256 ? -14.766 23.984 24.469 1 77.75 256 GLY B N 1
ATOM 4776 C CA . GLY B 1 256 ? -14.711 24.75 25.703 1 77.75 256 GLY B CA 1
ATOM 4777 C C . GLY B 1 256 ? -14.312 23.906 26.906 1 77.75 256 GLY B C 1
ATOM 4778 O O . GLY B 1 256 ? -14.383 24.359 28.047 1 77.75 256 GLY B O 1
ATOM 4779 N N . ALA B 1 257 ? -13.984 22.688 26.703 1 77.81 257 ALA B N 1
ATOM 4780 C CA . ALA B 1 257 ? -13.586 21.781 27.781 1 77.81 257 ALA B CA 1
ATOM 4781 C C . ALA B 1 257 ? -12.102 21.922 28.109 1 77.81 257 ALA B C 1
ATOM 4783 O O . ALA B 1 257 ? -11.289 21.109 27.688 1 77.81 257 ALA B O 1
ATOM 4784 N N . VAL B 1 258 ? -11.781 22.969 28.953 1 86.44 258 VAL B N 1
ATOM 4785 C CA . VAL B 1 258 ? -10.367 23.312 29.094 1 86.44 258 VAL B CA 1
ATOM 4786 C C . VAL B 1 258 ? -9.969 23.219 30.562 1 86.44 258 VAL B C 1
ATOM 4788 O O . VAL B 1 258 ? -8.844 23.562 30.938 1 86.44 258 VAL B O 1
ATOM 4791 N N . SER B 1 259 ? -10.844 22.656 31.391 1 90.69 259 SER B N 1
ATOM 4792 C CA . SER B 1 259 ? -10.492 22.578 32.812 1 90.69 259 SER B CA 1
ATOM 4793 C C . SER B 1 259 ? -9.508 21.438 33.062 1 90.69 259 SER B C 1
ATOM 4795 O O . SER B 1 259 ? -9.461 20.469 32.312 1 90.69 259 SER B O 1
ATOM 4797 N N . MET B 1 260 ? -8.75 21.641 34.156 1 92 260 MET B N 1
ATOM 4798 C CA . MET B 1 260 ? -7.793 20.609 34.531 1 92 260 MET B CA 1
ATOM 4799 C C . MET B 1 260 ? -8.5 19.281 34.812 1 92 260 MET B C 1
ATOM 4801 O O . MET B 1 260 ? -7.977 18.219 34.469 1 92 260 MET B O 1
ATOM 4805 N N . GLN B 1 261 ? -9.719 19.359 35.344 1 91.44 261 GLN B N 1
ATOM 4806 C CA . GLN B 1 261 ? -10.5 18.156 35.656 1 91.44 261 GLN B CA 1
ATOM 4807 C C . GLN B 1 261 ? -10.883 17.422 34.375 1 91.44 261 GLN B C 1
ATOM 4809 O O . GLN B 1 261 ? -10.75 16.203 34.281 1 91.44 261 GLN B O 1
ATOM 4814 N N . GLN B 1 262 ? -11.297 18.125 33.438 1 90.56 262 GLN B N 1
ATOM 4815 C CA . GLN B 1 262 ? -11.719 17.531 32.156 1 90.56 262 GLN B CA 1
ATOM 4816 C C . GLN B 1 262 ? -10.539 16.922 31.422 1 90.56 262 GLN B C 1
ATOM 4818 O O . GLN B 1 262 ? -10.641 15.828 30.859 1 90.56 262 GLN B O 1
ATOM 4823 N N . ILE B 1 263 ? -9.453 17.656 31.438 1 91.81 263 ILE B N 1
ATOM 4824 C CA . ILE B 1 263 ? -8.266 17.188 30.734 1 91.81 263 ILE B CA 1
ATOM 4825 C C . ILE B 1 263 ? -7.676 15.977 31.438 1 91.81 263 ILE B C 1
ATOM 4827 O O . ILE B 1 263 ? -7.219 15.031 30.797 1 91.81 263 ILE B O 1
ATOM 4831 N N . SER B 1 264 ? -7.656 16.031 32.781 1 92.19 264 SER B N 1
ATOM 4832 C CA . SER B 1 264 ? -7.148 14.883 33.531 1 92.19 264 SER B CA 1
ATOM 4833 C C . SER B 1 264 ? -7.965 13.625 33.25 1 92.19 264 SER B C 1
ATOM 4835 O O . SER B 1 264 ? -7.406 12.531 33.094 1 92.19 264 SER B O 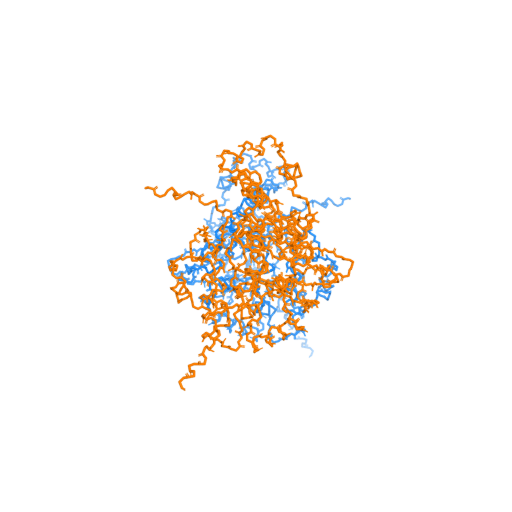1
ATOM 4837 N N . ARG B 1 265 ? -9.266 13.703 33.094 1 87.19 265 ARG B N 1
ATOM 4838 C CA . ARG B 1 265 ? -10.141 12.586 32.75 1 87.19 265 ARG B CA 1
ATOM 4839 C C . ARG B 1 265 ? -9.82 12.062 31.344 1 87.19 265 ARG B C 1
ATOM 4841 O O . ARG B 1 265 ? -9.766 10.844 31.141 1 87.19 265 ARG B O 1
ATOM 4848 N N . LYS B 1 266 ? -9.633 12.984 30.469 1 83.56 266 LYS B N 1
ATOM 4849 C CA . LYS B 1 266 ? -9.328 12.609 29.094 1 83.56 266 LYS B CA 1
ATOM 4850 C C . LYS B 1 266 ? -8.016 11.844 29.016 1 83.56 266 LYS B C 1
ATOM 4852 O O . LYS B 1 266 ? -7.848 10.977 28.141 1 83.56 266 LYS B O 1
ATOM 4857 N N . LEU B 1 267 ? -7.109 12.172 29.859 1 85 267 LEU B N 1
ATOM 4858 C CA . LEU B 1 267 ? -5.777 11.578 29.844 1 85 267 LEU B CA 1
ATOM 4859 C C . LEU B 1 267 ? -5.715 10.344 30.734 1 85 267 LEU B C 1
ATOM 4861 O O . LEU B 1 267 ? -4.703 9.641 30.75 1 85 267 LEU B O 1
ATOM 4865 N N . GLY B 1 268 ? -6.789 10.102 31.5 1 84.56 268 GLY B N 1
ATOM 4866 C CA . GLY B 1 268 ? -6.875 8.922 32.344 1 84.56 268 GLY B CA 1
ATOM 4867 C C . GLY B 1 268 ? -5.98 9.008 33.562 1 84.56 268 GLY B C 1
ATOM 4868 O O . GLY B 1 268 ? -5.43 7.996 34 1 84.56 268 GLY B O 1
ATOM 4869 N N . VAL B 1 269 ? -5.73 10.164 34.062 1 86.69 269 VAL B N 1
ATOM 4870 C CA . VAL B 1 269 ? -4.93 10.352 35.25 1 86.69 269 VAL B CA 1
ATOM 4871 C C . VAL B 1 269 ? -5.691 11.219 36.25 1 86.69 269 VAL B C 1
ATOM 4873 O O . VAL B 1 269 ? -6.668 11.883 35.906 1 86.69 269 VAL B O 1
ATOM 4876 N N . SER B 1 270 ? -5.375 11.156 37.469 1 91.62 270 SER B N 1
ATOM 4877 C CA . SER B 1 270 ? -5.965 12.039 38.469 1 91.62 270 SER B CA 1
ATOM 4878 C C . SER B 1 270 ? -5.449 13.469 38.312 1 91.62 270 SER B C 1
ATOM 4880 O O . SER B 1 270 ? -4.363 13.688 37.781 1 91.62 270 SER B O 1
ATOM 4882 N N . THR B 1 271 ? -6.242 14.445 38.812 1 93.81 271 THR B N 1
ATOM 4883 C CA . THR B 1 271 ? -5.816 15.844 38.781 1 93.81 271 THR B CA 1
ATOM 4884 C C . THR B 1 271 ? -4.512 16.016 39.531 1 93.81 271 THR B C 1
ATOM 4886 O O . THR B 1 271 ? -3.654 16.812 39.156 1 93.81 271 THR B O 1
ATOM 4889 N N . ARG B 1 272 ? -4.41 15.273 40.562 1 92.19 272 ARG B N 1
ATOM 4890 C CA . ARG B 1 272 ? -3.193 15.344 41.375 1 92.19 272 ARG B CA 1
ATOM 4891 C C . ARG B 1 272 ? -1.987 14.852 40.594 1 92.19 272 ARG B C 1
ATOM 4893 O O . ARG B 1 272 ? -0.926 15.477 40.594 1 92.19 272 ARG B O 1
ATOM 4900 N N . THR B 1 273 ? -2.109 13.773 40 1 92.31 273 THR B N 1
ATOM 4901 C CA . THR B 1 273 ? -1.048 13.203 39.156 1 92.31 273 THR B CA 1
ATOM 4902 C C . THR B 1 273 ? -0.676 14.156 38.031 1 92.31 273 THR B C 1
ATOM 4904 O O . THR B 1 273 ? 0.505 14.344 37.75 1 92.31 273 THR B O 1
ATOM 4907 N N . LEU B 1 274 ? -1.694 14.734 37.375 1 93.5 274 LEU B N 1
ATOM 4908 C CA . LEU B 1 274 ? -1.472 15.688 36.281 1 93.5 274 LEU B CA 1
ATOM 4909 C C . LEU B 1 274 ? -0.644 16.875 36.781 1 93.5 274 LEU B C 1
ATOM 4911 O O . LEU B 1 274 ? 0.34 17.25 36.125 1 93.5 274 LEU B O 1
ATOM 4915 N N . GLN B 1 275 ? -1.007 17.406 37.875 1 92.94 275 GLN B N 1
ATOM 4916 C CA . GLN B 1 275 ? -0.316 18.547 38.469 1 92.94 275 GLN B CA 1
ATOM 4917 C C . GLN B 1 275 ? 1.134 18.219 38.781 1 92.94 275 GLN B C 1
ATOM 4919 O O . GLN B 1 275 ? 2.045 18.984 38.469 1 92.94 275 GLN B O 1
ATOM 4924 N N . ARG B 1 276 ? 1.288 17.094 39.375 1 91.94 276 ARG B N 1
ATOM 4925 C CA . ARG B 1 276 ? 2.625 16.672 39.781 1 91.94 276 ARG B CA 1
ATOM 4926 C C . ARG B 1 276 ? 3.527 16.484 38.562 1 91.94 276 ARG B C 1
ATOM 4928 O O . ARG B 1 276 ? 4.664 16.953 38.562 1 91.94 276 ARG B O 1
ATOM 4935 N N . ARG B 1 277 ? 3.049 15.844 37.594 1 90.38 277 ARG B N 1
ATOM 4936 C CA . ARG B 1 277 ? 3.844 15.547 36.406 1 90.38 277 ARG B CA 1
ATOM 4937 C C . ARG B 1 277 ? 4.184 16.812 35.625 1 90.38 277 ARG B C 1
ATOM 4939 O O . ARG B 1 277 ? 5.285 16.938 35.094 1 90.38 277 ARG B O 1
ATOM 4946 N N . LEU B 1 278 ? 3.236 17.688 35.531 1 91.69 278 LEU B N 1
ATOM 4947 C CA . LEU B 1 278 ? 3.512 18.969 34.906 1 91.69 278 LEU B CA 1
ATOM 4948 C C . LEU B 1 278 ? 4.582 19.75 35.656 1 91.69 278 LEU B C 1
ATOM 4950 O O . LEU B 1 278 ? 5.465 20.359 35.062 1 91.69 278 LEU B O 1
ATOM 4954 N N . GLN B 1 279 ? 4.5 19.656 36.969 1 91.06 279 GLN B N 1
ATOM 4955 C CA . GLN B 1 279 ? 5.5 20.312 37.812 1 91.06 279 GLN B CA 1
ATOM 4956 C C . GLN B 1 279 ? 6.879 19.703 37.594 1 91.06 279 GLN B C 1
ATOM 4958 O O . GLN B 1 279 ? 7.883 20.422 37.562 1 91.06 279 GLN B O 1
ATOM 4963 N N . ASP B 1 280 ? 6.828 18.438 37.562 1 88.62 280 ASP B N 1
ATOM 4964 C CA . ASP B 1 280 ? 8.078 17.734 37.312 1 88.62 280 ASP B CA 1
ATOM 4965 C C . ASP B 1 280 ? 8.703 18.172 36 1 88.62 280 ASP B C 1
ATOM 4967 O O . ASP B 1 280 ? 9.93 18.141 35.812 1 88.62 280 ASP B O 1
ATOM 4971 N N . GLU B 1 281 ? 7.836 18.547 35.094 1 86.19 281 GLU B N 1
ATOM 4972 C CA . GLU B 1 281 ? 8.312 18.984 33.781 1 86.19 281 GLU B CA 1
ATOM 4973 C C . GLU B 1 281 ? 8.516 20.484 33.75 1 86.19 281 GLU B C 1
ATOM 4975 O O . GLU B 1 281 ? 8.742 21.062 32.688 1 86.19 281 GLU B O 1
ATOM 4980 N N . GLY B 1 282 ? 8.336 21.078 34.844 1 89.12 282 GLY B N 1
ATOM 4981 C CA . GLY B 1 282 ? 8.703 22.469 35 1 89.12 282 GLY B CA 1
ATOM 4982 C C . GLY B 1 282 ? 7.602 23.422 34.594 1 89.12 282 GLY B C 1
ATOM 4983 O O . GLY B 1 282 ? 7.871 24.578 34.219 1 89.12 282 GLY B O 1
ATOM 4984 N N . THR B 1 283 ? 6.43 22.953 34.469 1 90.31 283 THR B N 1
ATOM 4985 C CA . THR B 1 283 ? 5.328 23.828 34.094 1 90.31 283 THR B CA 1
ATOM 4986 C C . THR B 1 283 ? 4.07 23.5 34.875 1 90.31 283 THR B C 1
ATOM 4988 O O . THR B 1 283 ? 4.109 22.672 35.812 1 90.31 283 THR B O 1
ATOM 4991 N N . THR B 1 284 ? 3.018 24.328 34.75 1 93.19 284 THR B N 1
ATOM 4992 C CA . THR B 1 284 ? 1.709 24.094 35.375 1 93.19 284 THR B CA 1
ATOM 4993 C C . THR B 1 284 ? 0.638 23.938 34.281 1 93.19 284 THR B C 1
ATOM 4995 O O . THR B 1 284 ? 0.889 24.219 33.094 1 93.19 284 THR B O 1
ATOM 4998 N N . PHE B 1 285 ? -0.497 23.469 34.75 1 93.88 285 PHE B N 1
ATOM 4999 C CA . PHE B 1 285 ? -1.606 23.328 33.812 1 93.88 285 PHE B CA 1
ATOM 5000 C C . PHE B 1 285 ? -1.971 24.672 33.219 1 93.88 285 PHE B C 1
ATOM 5002 O O . PHE B 1 285 ? -2.133 24.781 31.984 1 93.88 285 PHE B O 1
ATOM 5009 N N . GLN B 1 286 ? -2.006 25.656 34.062 1 91.88 286 GLN B N 1
ATOM 5010 C CA . GLN B 1 286 ? -2.4 26.969 33.625 1 91.88 286 GLN B CA 1
ATOM 5011 C C . GLN B 1 286 ? -1.377 27.547 32.625 1 91.88 286 GLN B C 1
ATOM 5013 O O . GLN B 1 286 ? -1.745 28.141 31.625 1 91.88 286 GLN B O 1
ATOM 5018 N N . GLN B 1 287 ? -0.134 27.312 32.906 1 90.62 287 GLN B N 1
ATOM 5019 C CA . GLN B 1 287 ? 0.917 27.797 32 1 90.62 287 GLN B CA 1
ATOM 5020 C C . GLN B 1 287 ? 0.858 27.094 30.656 1 90.62 287 GLN B C 1
ATOM 5022 O O . GLN B 1 287 ? 1.064 27.719 29.625 1 90.62 287 GLN B O 1
ATOM 5027 N N . THR B 1 288 ? 0.623 25.828 30.766 1 88.69 288 THR B N 1
ATOM 5028 C CA . THR B 1 288 ? 0.524 25.047 29.531 1 88.69 288 THR B CA 1
ATOM 5029 C C . THR B 1 288 ? -0.66 25.5 28.688 1 88.69 288 THR B C 1
ATOM 5031 O O . THR B 1 288 ? -0.541 25.656 27.469 1 88.69 288 THR B O 1
ATOM 5034 N N . LEU B 1 289 ? -1.763 25.75 29.344 1 90.94 289 LEU B N 1
ATOM 5035 C CA . LEU B 1 289 ? -2.961 26.25 28.672 1 90.94 289 LEU B CA 1
ATOM 5036 C C . LEU B 1 289 ? -2.717 27.625 28.062 1 90.94 289 LEU B C 1
ATOM 5038 O O . LEU B 1 289 ? -3.066 27.859 26.906 1 90.94 289 LEU B O 1
ATOM 5042 N N . ASP B 1 290 ? -2.072 28.453 28.766 1 88.88 290 ASP B N 1
ATOM 5043 C CA . ASP B 1 290 ? -1.824 29.828 28.312 1 88.88 290 ASP B CA 1
ATOM 5044 C C . ASP B 1 290 ? -0.884 29.844 27.109 1 88.88 290 ASP B C 1
ATOM 5046 O O . ASP B 1 290 ? -1.095 30.609 26.172 1 88.88 290 ASP B O 1
ATOM 5050 N N . THR B 1 291 ? 0.138 29.016 27.219 1 84.88 291 THR B N 1
ATOM 5051 C CA . THR B 1 291 ? 1.096 28.953 26.125 1 84.88 291 THR B CA 1
ATOM 5052 C C . THR B 1 291 ? 0.415 28.469 24.844 1 84.88 291 THR B C 1
ATOM 5054 O O . THR B 1 291 ? 0.67 29 23.766 1 84.88 291 THR B O 1
ATOM 5057 N N . LEU B 1 292 ? -0.401 27.516 24.984 1 84.62 292 LEU B N 1
ATOM 5058 C CA . LEU B 1 292 ? -1.133 27 23.844 1 84.62 292 LEU B CA 1
ATOM 5059 C C . LEU B 1 292 ? -2.088 28.047 23.281 1 84.62 292 LEU B C 1
ATOM 5061 O O . LEU B 1 292 ? -2.131 28.266 22.078 1 84.62 292 LEU B O 1
ATOM 5065 N N . ARG B 1 293 ? -2.842 28.656 24.156 1 86.88 293 ARG B N 1
ATOM 5066 C CA . ARG B 1 293 ? -3.801 29.688 23.766 1 86.88 293 ARG B CA 1
ATOM 5067 C C . ARG B 1 293 ? -3.102 30.844 23.062 1 86.88 293 ARG B C 1
ATOM 5069 O O . ARG B 1 293 ? -3.604 31.375 22.078 1 86.88 293 ARG B O 1
ATOM 5076 N N . ASP B 1 294 ? -1.985 31.172 23.594 1 85.25 294 ASP B N 1
ATOM 5077 C CA . ASP B 1 294 ? -1.212 32.25 22.984 1 85.25 294 ASP B CA 1
ATOM 5078 C C . ASP B 1 294 ? -0.79 31.906 21.562 1 85.25 294 ASP B C 1
ATOM 5080 O O . ASP B 1 294 ? -0.957 32.719 20.641 1 85.25 294 ASP B O 1
ATOM 5084 N N . SER B 1 295 ? -0.246 30.75 21.469 1 79 295 SER B N 1
ATOM 5085 C CA . SER B 1 295 ? 0.206 30.297 20.156 1 79 295 SER B CA 1
ATOM 5086 C C . SER B 1 295 ? -0.941 30.281 19.156 1 79 295 SER B C 1
ATOM 5088 O O . SER B 1 295 ? -0.795 30.781 18.031 1 79 295 SER B O 1
ATOM 5090 N N . LEU B 1 296 ? -2.043 29.766 19.562 1 79.31 296 LEU B N 1
ATOM 5091 C CA . LEU B 1 296 ? -3.209 29.672 18.688 1 79.31 296 LEU B CA 1
ATOM 5092 C C . LEU B 1 296 ? -3.764 31.062 18.375 1 79.31 296 LEU B C 1
ATOM 5094 O O . LEU B 1 296 ? -4.172 31.328 17.25 1 79.31 296 LEU B O 1
ATOM 5098 N N . ALA B 1 297 ? -3.793 31.922 19.375 1 83.31 297 ALA B N 1
ATOM 5099 C CA . ALA B 1 297 ? -4.273 33.281 19.188 1 83.31 297 ALA B CA 1
ATOM 5100 C C . ALA B 1 297 ? -3.443 34.031 18.141 1 83.31 297 ALA B C 1
ATOM 5102 O O . ALA B 1 297 ? -3.994 34.656 17.25 1 83.31 297 ALA B O 1
ATOM 5103 N N . ARG B 1 298 ? -2.188 33.844 18.25 1 76.12 298 ARG B N 1
ATOM 5104 C CA . ARG B 1 298 ? -1.294 34.5 17.281 1 76.12 298 ARG B CA 1
ATOM 5105 C C . ARG B 1 298 ? -1.53 33.969 15.875 1 76.12 298 ARG B C 1
ATOM 5107 O O . ARG B 1 298 ? -1.544 34.719 14.914 1 76.12 298 ARG B O 1
ATOM 5114 N N . HIS B 1 299 ? -1.722 32.75 15.906 1 71.31 299 HIS B N 1
ATOM 5115 C CA . HIS B 1 299 ? -1.994 32.125 14.617 1 71.31 299 HIS B CA 1
ATOM 5116 C C . HIS B 1 299 ? -3.271 32.688 13.992 1 71.31 299 HIS B C 1
ATOM 5118 O O . HIS B 1 299 ? -3.283 33.062 12.82 1 71.31 299 HIS B O 1
ATOM 5124 N N . TYR B 1 300 ? -4.336 32.75 14.805 1 73.38 300 TYR B N 1
ATOM 5125 C CA . TYR B 1 300 ? -5.625 33.219 14.312 1 73.38 300 TYR B CA 1
ATOM 5126 C C . TYR B 1 300 ? -5.566 34.688 13.938 1 73.38 300 TYR B C 1
ATOM 5128 O O . TYR B 1 300 ? -6.145 35.094 12.93 1 73.38 300 TYR B O 1
ATOM 5136 N N . LEU B 1 301 ? -4.844 35.438 14.656 1 78.62 301 LEU B N 1
ATOM 5137 C CA . LEU B 1 301 ? -4.73 36.844 14.398 1 78.62 301 LEU B CA 1
ATOM 5138 C C . LEU B 1 301 ? -3.949 37.125 13.117 1 78.62 301 LEU B C 1
ATOM 5140 O O . LEU B 1 301 ? -4.266 38.062 12.375 1 78.62 301 LEU B O 1
ATOM 5144 N N . ARG B 1 302 ? -3.039 36.219 12.922 1 66.69 302 ARG B N 1
ATOM 5145 C CA . ARG B 1 302 ? -2.16 36.375 11.766 1 66.69 302 ARG B CA 1
ATOM 5146 C C . ARG B 1 302 ? -2.818 35.844 10.5 1 66.69 302 ARG B C 1
ATOM 5148 O O . ARG B 1 302 ? -2.67 36.406 9.422 1 66.69 302 ARG B O 1
ATOM 5155 N N . SER B 1 303 ? -3.51 34.875 10.695 1 58.59 303 SER B N 1
ATOM 5156 C CA . SER B 1 303 ? -3.834 34.094 9.5 1 58.59 303 SER B CA 1
ATOM 5157 C C . SER B 1 303 ? -5.316 34.188 9.156 1 58.59 303 SER B C 1
ATOM 5159 O O . SER B 1 303 ? -5.754 33.719 8.117 1 58.59 303 SER B O 1
ATOM 5161 N N . THR B 1 304 ? -6.078 34.812 10.078 1 63.28 304 THR B N 1
ATOM 5162 C CA . THR B 1 304 ? -7.516 34.875 9.844 1 63.28 304 THR B CA 1
ATOM 5163 C C . THR B 1 304 ? -8.031 36.312 10.008 1 63.28 304 THR B C 1
ATOM 5165 O O . THR B 1 304 ? -7.316 37.188 10.5 1 63.28 304 THR B O 1
ATOM 5168 N N . ALA B 1 305 ? -9.227 36.438 9.438 1 67.81 305 ALA B N 1
ATOM 5169 C CA . ALA B 1 305 ? -9.922 37.719 9.641 1 67.81 305 ALA B CA 1
ATOM 5170 C C . ALA B 1 305 ? -10.906 37.625 10.797 1 67.81 305 ALA B C 1
ATOM 5172 O O . ALA B 1 305 ? -11.82 38.438 10.922 1 67.81 305 ALA B O 1
ATOM 5173 N N . MET B 1 306 ? -10.688 36.594 11.57 1 76.94 306 MET B N 1
ATOM 5174 C CA . MET B 1 306 ? -11.609 36.375 12.68 1 76.94 306 MET B CA 1
ATOM 5175 C C . MET B 1 306 ? -11.555 37.531 13.68 1 76.94 306 MET B C 1
ATOM 5177 O O . MET B 1 306 ? -10.484 38.062 13.945 1 76.94 306 MET B O 1
ATOM 5181 N N . SER B 1 307 ? -12.812 37.844 14.148 1 83.31 307 SER B N 1
ATOM 5182 C CA . SER B 1 307 ? -12.883 38.844 15.188 1 83.31 307 SER B CA 1
ATOM 5183 C C . SER B 1 307 ? -12.32 38.344 16.5 1 83.31 307 SER B C 1
ATOM 5185 O O . SER B 1 307 ? -12.15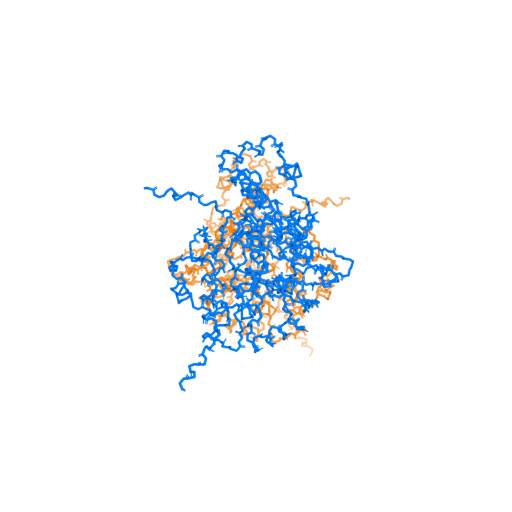6 37.125 16.688 1 83.31 307 SER B O 1
ATOM 5187 N N . SER B 1 308 ? -12.031 39.219 17.375 1 85.56 308 SER B N 1
ATOM 5188 C CA . SER B 1 308 ? -11.547 38.844 18.703 1 85.56 308 SER B CA 1
ATOM 5189 C C . SER B 1 308 ? -12.555 37.969 19.453 1 85.56 308 SER B C 1
ATOM 5191 O O . SER B 1 308 ? -12.172 37.094 20.234 1 85.56 308 SER B O 1
ATOM 5193 N N . ALA B 1 309 ? -13.797 38.25 19.125 1 86.88 309 ALA B N 1
ATOM 5194 C CA . ALA B 1 309 ? -14.852 37.469 19.766 1 86.88 309 ALA B CA 1
ATOM 5195 C C . ALA B 1 309 ? -14.828 36 19.266 1 86.88 309 ALA B C 1
ATOM 5197 O O . ALA B 1 309 ? -14.977 35.062 20.062 1 86.88 309 ALA B O 1
ATOM 5198 N N . GLN B 1 310 ? -14.664 35.844 18.031 1 83.81 310 GLN B N 1
ATOM 5199 C CA . GLN B 1 310 ? -14.594 34.5 17.422 1 83.81 310 GLN B CA 1
ATOM 5200 C C . GLN B 1 310 ? -13.375 33.75 17.922 1 83.81 310 GLN B C 1
ATOM 5202 O O . GLN B 1 310 ? -13.477 32.562 18.25 1 83.81 310 GLN B O 1
ATOM 5207 N N . ILE B 1 311 ? -12.25 34.438 17.969 1 86.81 311 ILE B N 1
ATOM 5208 C CA . ILE B 1 311 ? -11.016 33.812 18.438 1 86.81 311 ILE B CA 1
ATOM 5209 C C . ILE B 1 311 ? -11.164 33.438 19.906 1 86.81 311 ILE B C 1
ATOM 5211 O O . ILE B 1 311 ? -10.727 32.344 20.312 1 86.81 311 ILE B O 1
ATOM 5215 N N . SER B 1 312 ? -11.789 34.312 20.672 1 88.69 312 SER B N 1
ATOM 5216 C CA . SER B 1 312 ? -12.031 34.062 22.078 1 88.69 312 SER B CA 1
ATOM 5217 C C . SER B 1 312 ? -12.812 32.75 22.266 1 88.69 312 SER B C 1
ATOM 5219 O O . SER B 1 312 ? -12.469 31.938 23.125 1 88.69 312 SER B O 1
ATOM 5221 N N . PHE B 1 313 ? -13.758 32.5 21.453 1 81.56 313 PHE B N 1
ATOM 5222 C CA . PHE B 1 313 ? -14.578 31.297 21.516 1 81.56 313 PHE B CA 1
ATOM 5223 C C . PHE B 1 313 ? -13.758 30.062 21.188 1 81.56 313 PHE B C 1
ATOM 5225 O O . PHE B 1 313 ? -13.812 29.062 21.891 1 81.56 313 PHE B O 1
ATOM 5232 N N . LEU B 1 314 ? -12.977 30.125 20.172 1 80 314 LEU B N 1
ATOM 5233 C CA . LEU B 1 314 ? -12.18 29 19.703 1 80 314 LEU B CA 1
ATOM 5234 C C . LEU B 1 314 ? -11.125 28.609 20.734 1 80 314 LEU B C 1
ATOM 5236 O O . LEU B 1 314 ? -10.68 27.469 20.781 1 80 314 LEU B O 1
ATOM 5240 N N . LEU B 1 315 ? -10.82 29.625 21.5 1 86.44 315 LEU B N 1
ATOM 5241 C CA . LEU B 1 315 ? -9.766 29.391 22.484 1 86.44 315 LEU B CA 1
ATOM 5242 C C . LEU B 1 315 ? -10.352 29.031 23.844 1 86.44 315 LEU B C 1
ATOM 5244 O O . LEU B 1 315 ? -9.617 28.859 24.812 1 86.44 315 LEU B O 1
ATOM 5248 N N . GLY B 1 316 ? -11.68 28.953 23.938 1 83.94 316 GLY B N 1
ATOM 5249 C CA . GLY B 1 316 ? -12.359 28.469 25.125 1 83.94 316 GLY B CA 1
ATOM 5250 C C . GLY B 1 316 ? -12.469 29.531 26.219 1 83.94 316 GLY B C 1
ATOM 5251 O O . GLY B 1 316 ? -12.547 29.203 27.406 1 83.94 316 GLY B O 1
ATOM 5252 N N . PHE B 1 317 ? -12.406 30.781 25.844 1 87 317 PHE B N 1
ATOM 5253 C CA . PHE B 1 317 ? -12.617 31.844 26.812 1 87 317 PHE B CA 1
ATOM 5254 C C . PHE B 1 317 ? -14.109 32.125 27 1 87 317 PHE B C 1
ATOM 5256 O O . PHE B 1 317 ? -14.914 31.828 26.109 1 87 317 PHE B O 1
ATOM 5263 N N . GLU B 1 318 ? -14.484 32.656 28.156 1 82.19 318 GLU B N 1
ATOM 5264 C CA . GLU B 1 318 ? -15.875 32.969 28.453 1 82.19 318 GLU B CA 1
ATOM 5265 C C . GLU B 1 318 ? -16.375 34.156 27.625 1 82.19 318 GLU B C 1
ATOM 5267 O O . GLU B 1 318 ? -17.547 34.219 27.25 1 82.19 318 GLU B O 1
ATOM 5272 N N . ASP B 1 319 ? -15.523 35.125 27.391 1 86 319 ASP B N 1
ATOM 5273 C CA . ASP B 1 319 ? -15.906 36.281 26.594 1 86 319 ASP B CA 1
ATOM 5274 C C . ASP B 1 319 ? -14.672 36.969 26 1 86 319 ASP B C 1
ATOM 5276 O O . ASP B 1 319 ? -13.539 36.625 26.344 1 86 319 ASP B O 1
ATOM 5280 N N . ALA B 1 320 ? -14.93 37.875 25.094 1 89.56 320 ALA B N 1
ATOM 5281 C CA . ALA B 1 320 ? -13.883 38.594 24.344 1 89.56 320 ALA B CA 1
ATOM 5282 C C . ALA B 1 320 ? -13.008 39.406 25.281 1 89.56 320 ALA B C 1
ATOM 5284 O O . ALA B 1 320 ? -11.805 39.562 25.047 1 89.56 320 ALA B O 1
ATOM 5285 N N . ASN B 1 321 ? -13.586 39.906 26.344 1 90.06 321 ASN B N 1
ATOM 5286 C CA . ASN B 1 321 ? -12.828 40.719 27.281 1 90.06 321 ASN B CA 1
ATOM 5287 C C . ASN B 1 321 ? -11.805 39.875 28.047 1 90.06 321 ASN B C 1
ATOM 5289 O O . ASN B 1 321 ? -10.68 40.312 28.281 1 90.06 321 ASN B O 1
ATOM 5293 N N . SER B 1 322 ? -12.242 38.719 28.438 1 91.19 322 SER B N 1
ATOM 5294 C CA . SER B 1 322 ? -11.336 37.812 29.125 1 91.19 322 SER B CA 1
ATOM 5295 C C . SER B 1 322 ? -10.156 37.406 28.234 1 91.19 322 SER B C 1
ATOM 5297 O O . SER B 1 322 ? -9.023 37.312 28.703 1 91.19 322 SER B O 1
ATOM 5299 N N . PHE B 1 323 ? -10.453 37.219 27.016 1 92.5 323 PHE B N 1
ATOM 5300 C CA . PHE B 1 323 ? -9.406 36.906 26.047 1 92.5 323 PHE B CA 1
ATOM 5301 C C . PHE B 1 323 ? -8.453 38.094 25.891 1 92.5 323 PHE B C 1
ATOM 5303 O O . PHE B 1 323 ? -7.234 37.906 25.922 1 92.5 323 PHE B O 1
ATOM 5310 N N . ALA B 1 324 ? -8.984 39.25 25.734 1 90.69 324 ALA B N 1
ATOM 5311 C CA . ALA B 1 324 ? -8.172 40.438 25.531 1 90.69 324 ALA B CA 1
ATOM 5312 C C . ALA B 1 324 ? -7.211 40.656 26.688 1 90.69 324 ALA B C 1
ATOM 5314 O O . ALA B 1 324 ? -6.043 41 26.484 1 90.69 324 ALA B O 1
ATOM 5315 N N . ARG B 1 325 ? -7.695 40.5 27.828 1 91.25 325 ARG B N 1
ATOM 5316 C CA . ARG B 1 325 ? -6.883 40.656 29.031 1 91.25 325 ARG B CA 1
ATOM 5317 C C . ARG B 1 325 ? -5.762 39.625 29.078 1 91.25 325 ARG B C 1
ATOM 5319 O O . ARG B 1 325 ? -4.617 39.969 29.391 1 91.25 325 ARG B O 1
ATOM 5326 N N . ALA B 1 326 ? -6.164 38.438 28.812 1 91.88 326 ALA B N 1
ATOM 5327 C CA . ALA B 1 326 ? -5.172 37.375 28.828 1 91.88 326 ALA B CA 1
ATOM 5328 C C . ALA B 1 326 ? -4.094 37.594 27.781 1 91.88 326 ALA B C 1
ATOM 5330 O O . ALA B 1 326 ? -2.902 37.469 28.062 1 91.88 326 ALA B O 1
ATOM 5331 N N . PHE B 1 327 ? -4.516 37.938 26.609 1 92.44 327 PHE B N 1
ATOM 5332 C CA . PHE B 1 327 ? -3.6 38.188 25.5 1 92.44 327 PHE B CA 1
ATOM 5333 C C . PHE B 1 327 ? -2.627 39.312 25.828 1 92.44 327 PHE B C 1
ATOM 5335 O O . PHE B 1 327 ? -1.434 39.219 25.547 1 92.44 327 PHE B O 1
ATOM 5342 N N . GLN B 1 328 ? -3.141 40.281 26.438 1 90.5 328 GLN B N 1
ATOM 5343 C CA . GLN B 1 328 ? -2.303 41.406 26.891 1 90.5 328 GLN B CA 1
ATOM 5344 C C . GLN B 1 328 ? -1.283 40.938 27.922 1 90.5 328 GLN B C 1
ATOM 5346 O O . GLN B 1 328 ? -0.13 41.375 27.906 1 90.5 328 GLN B O 1
ATOM 5351 N N . SER B 1 329 ? -1.727 40.156 28.719 1 90.81 329 SER B N 1
ATOM 5352 C CA . SER B 1 329 ? -0.83 39.625 29.75 1 90.81 329 SER B CA 1
ATOM 5353 C C . SER B 1 329 ? 0.283 38.781 29.141 1 90.81 329 SER B C 1
ATOM 5355 O O . SER B 1 329 ? 1.415 38.812 29.641 1 90.81 329 SER B O 1
ATOM 5357 N N . TRP B 1 330 ? -0.028 38.031 28.078 1 85.56 330 TRP B N 1
ATOM 5358 C CA . TRP B 1 330 ? 0.94 37.156 27.438 1 85.56 330 TRP B CA 1
ATOM 5359 C C . TRP B 1 330 ? 1.944 37.938 26.609 1 85.56 330 TRP B C 1
ATOM 5361 O O . TRP B 1 330 ? 3.135 37.625 26.594 1 85.56 330 TRP B O 1
ATOM 5371 N N . THR B 1 331 ? 1.427 38.938 25.859 1 83.62 331 THR B N 1
ATOM 5372 C CA . THR B 1 331 ? 2.205 39.5 24.781 1 83.62 331 THR B CA 1
ATOM 5373 C C . THR B 1 331 ? 2.58 40.969 25.094 1 83.62 331 THR B C 1
ATOM 5375 O O . THR B 1 331 ? 3.467 41.531 24.453 1 83.62 331 THR B O 1
ATOM 5378 N N . GLY B 1 332 ? 1.854 41.531 26.016 1 86.12 332 GLY B N 1
ATOM 5379 C CA . GLY B 1 332 ? 2.033 42.938 26.328 1 86.12 332 GLY B CA 1
ATOM 5380 C C . GLY B 1 332 ? 1.274 43.844 25.375 1 86.12 332 GLY B C 1
ATOM 5381 O O . GLY B 1 332 ? 1.361 45.062 25.484 1 86.12 332 GLY B O 1
ATOM 5382 N N . SER B 1 333 ? 0.548 43.219 24.469 1 86.5 333 SER B N 1
ATOM 5383 C CA . SER B 1 333 ? -0.188 44 23.469 1 86.5 333 SER B CA 1
ATOM 5384 C C . SER B 1 333 ? -1.624 43.5 23.344 1 86.5 333 SER B C 1
ATOM 5386 O O . SER B 1 333 ? -1.97 42.438 23.859 1 86.5 333 SER B O 1
ATOM 5388 N N . THR B 1 334 ? -2.48 44.281 22.656 1 88.31 334 THR B N 1
ATOM 5389 C CA . THR B 1 334 ? -3.857 43.875 22.406 1 88.31 334 THR B CA 1
ATOM 5390 C C . THR B 1 334 ? -3.963 43.125 21.094 1 88.31 334 THR B C 1
ATOM 5392 O O . THR B 1 334 ? -3.133 43.281 20.203 1 88.31 334 THR B O 1
ATOM 5395 N N . PRO B 1 335 ? -4.973 42.219 21.047 1 87.75 335 PRO B N 1
ATOM 5396 C CA . PRO B 1 335 ? -5.168 41.5 19.781 1 87.75 335 PRO B CA 1
ATOM 5397 C C . PRO B 1 335 ? -5.266 42.438 18.578 1 87.75 335 PRO B C 1
ATOM 5399 O O . PRO B 1 335 ? -4.699 42.156 17.531 1 87.75 335 PRO B O 1
ATOM 5402 N N . GLY B 1 336 ? -5.938 43.531 18.719 1 83.56 336 GLY B N 1
ATOM 5403 C CA . GLY B 1 336 ? -6.082 44.5 17.656 1 83.56 336 GLY B CA 1
ATOM 5404 C C . GLY B 1 336 ? -4.758 45.094 17.203 1 83.56 336 GLY B C 1
ATOM 5405 O O . GLY B 1 336 ? -4.516 45.25 16 1 83.56 336 GLY B O 1
ATOM 5406 N N . LYS B 1 337 ? -3.969 45.438 18.109 1 82.44 337 LYS B N 1
ATOM 5407 C CA . LYS B 1 337 ? -2.668 46.031 17.797 1 82.44 337 LYS B CA 1
ATOM 5408 C C . LYS B 1 337 ? -1.764 45.031 17.078 1 82.44 337 LYS B C 1
ATOM 5410 O O . LYS B 1 337 ? -1.073 45.375 16.125 1 82.44 337 LYS B O 1
ATOM 5415 N N . VAL B 1 338 ? -1.768 43.875 17.625 1 81.62 338 VAL B N 1
ATOM 5416 C CA . VAL B 1 338 ? -0.928 42.844 17.016 1 81.62 338 VAL B CA 1
ATOM 5417 C C . VAL B 1 338 ? -1.361 42.594 15.578 1 81.62 338 VAL B C 1
ATOM 5419 O O . VAL B 1 338 ? -0.521 42.406 14.688 1 81.62 338 VAL B O 1
ATOM 5422 N N . ARG B 1 339 ? -2.623 42.531 15.359 1 80.75 339 ARG B N 1
ATOM 5423 C CA . ARG B 1 339 ? -3.131 42.344 14.008 1 80.75 339 ARG B CA 1
ATOM 5424 C C . ARG B 1 339 ? -2.725 43.531 13.125 1 80.75 339 ARG B C 1
ATOM 5426 O O . ARG B 1 339 ? -2.336 43.344 11.969 1 80.75 339 ARG B O 1
ATOM 5433 N N . ALA B 1 340 ? -2.84 44.719 13.641 1 76.06 340 ALA B N 1
ATOM 5434 C CA . ALA B 1 340 ? -2.477 45.938 12.898 1 76.06 340 ALA B CA 1
ATOM 5435 C C . ALA B 1 340 ? -0.991 45.938 12.547 1 76.06 340 ALA B C 1
ATOM 5437 O O . ALA B 1 340 ? -0.607 46.344 11.453 1 76.06 340 ALA B O 1
ATOM 5438 N N . GLU B 1 341 ? -0.242 45.5 13.406 1 73.12 341 GLU B N 1
ATOM 5439 C CA . GLU B 1 341 ? 1.199 45.406 13.188 1 73.12 341 GLU B CA 1
ATOM 5440 C C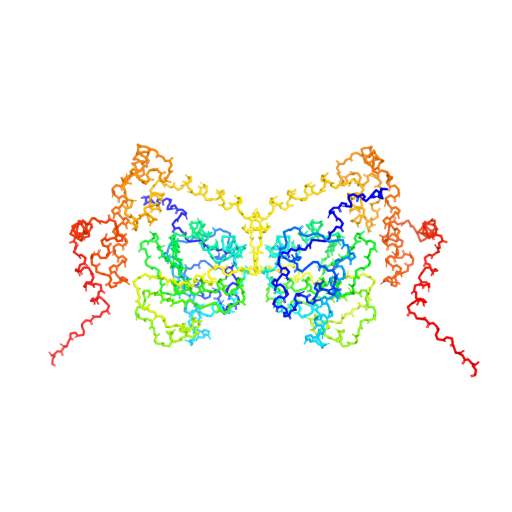 . GLU B 1 341 ? 1.541 44.375 12.125 1 73.12 341 GLU B C 1
ATOM 5442 O O . GLU B 1 341 ? 2.463 44.562 11.328 1 73.12 341 GLU B O 1
ATOM 5447 N N . MET B 1 342 ? 0.811 43.406 12.156 1 65.38 342 MET B N 1
ATOM 5448 C CA . MET B 1 342 ? 1.054 42.312 11.203 1 65.38 342 MET B CA 1
ATOM 5449 C C . MET B 1 342 ? 0.593 42.719 9.805 1 65.38 342 MET B C 1
ATOM 5451 O O . MET B 1 342 ? 1.227 42.344 8.812 1 65.38 342 MET B O 1
ATOM 5455 N N . ASP B 1 343 ? -0.511 43.406 9.734 1 60.62 343 ASP B N 1
ATOM 5456 C CA . ASP B 1 343 ? -1.009 43.969 8.484 1 60.62 343 ASP B CA 1
ATOM 5457 C C . ASP B 1 343 ? -0.04 45 7.922 1 60.62 343 ASP B C 1
ATOM 5459 O O . ASP B 1 343 ? 0.168 45.062 6.707 1 60.62 343 ASP B O 1
ATOM 5463 N N . ASN B 1 344 ? 0.479 45.844 8.82 1 56.28 344 ASN B N 1
ATOM 5464 C CA . ASN B 1 344 ? 1.435 46.844 8.398 1 56.28 344 ASN B CA 1
ATOM 5465 C C . ASN B 1 344 ? 2.738 46.25 7.906 1 56.28 344 ASN B C 1
ATOM 5467 O O . ASN B 1 344 ? 3.393 46.781 7.02 1 56.28 344 ASN B O 1
ATOM 5471 N N . SER B 1 345 ? 3.111 45.25 8.5 1 52.28 345 SER B N 1
ATOM 5472 C CA . SER B 1 345 ? 4.336 44.594 8.047 1 52.28 345 SER B CA 1
ATOM 5473 C C . SER B 1 345 ? 4.148 43.969 6.68 1 52.28 345 SER B C 1
ATOM 5475 O O . SER B 1 345 ? 5.121 43.719 5.961 1 52.28 345 SER B O 1
ATOM 5477 N N . ARG B 1 346 ? 3.029 43.656 6.312 1 51.06 346 ARG B N 1
ATOM 5478 C CA . ARG B 1 346 ? 2.709 43.125 4.996 1 51.06 346 ARG B CA 1
ATOM 5479 C C . ARG B 1 346 ? 2.607 44.219 3.959 1 51.06 346 ARG B C 1
ATOM 5481 O O . ARG B 1 346 ? 2.863 44 2.773 1 51.06 346 ARG B O 1
ATOM 5488 N N . HIS B 1 347 ? 2.113 45.469 4.219 1 45.25 347 HIS B N 1
ATOM 5489 C CA . HIS B 1 347 ? 2.053 46.594 3.293 1 45.25 347 HIS B CA 1
ATOM 5490 C C . HIS B 1 347 ? 2.949 47.719 3.756 1 45.25 347 HIS B C 1
ATOM 5492 O O . HIS B 1 347 ? 2.539 48.562 4.582 1 45.25 347 HIS B O 1
ATOM 5498 N N . PRO B 1 348 ? 4.324 47.688 3.566 1 44.34 348 PRO B N 1
ATOM 5499 C CA . PRO B 1 348 ? 5.152 48.812 3.936 1 44.34 348 PRO B CA 1
ATOM 5500 C C . PRO B 1 348 ? 4.66 50.125 3.316 1 44.34 348 PRO B C 1
ATOM 5502 O O . PRO B 1 348 ? 4.18 50.125 2.18 1 44.34 348 PRO B O 1
ATOM 5505 N N . SER B 1 349 ? 4.027 51.125 4.039 1 40.5 349 SER B N 1
ATOM 5506 C CA . SER B 1 349 ? 3.664 52.469 3.59 1 40.5 349 SER B CA 1
ATOM 5507 C C . SER B 1 349 ? 4.789 53.094 2.781 1 40.5 349 SER B C 1
ATOM 5509 O O . SER B 1 349 ? 5.938 53.125 3.229 1 40.5 349 SER B O 1
ATOM 5511 N N . THR B 1 350 ? 4.805 53.156 1.474 1 43.75 350 THR B N 1
ATOM 5512 C CA . THR B 1 350 ? 5.617 53.969 0.586 1 43.75 350 THR B CA 1
ATOM 5513 C C . THR B 1 350 ? 5.598 55.438 1.031 1 43.75 350 THR B C 1
ATOM 5515 O O . THR B 1 350 ? 4.551 56.094 0.995 1 43.75 350 THR B O 1
ATOM 5518 N N . ALA B 1 351 ? 6.238 55.938 2.115 1 45.25 351 ALA B N 1
ATOM 5519 C CA . ALA B 1 351 ? 6.488 57.312 2.436 1 45.25 351 ALA B CA 1
ATOM 5520 C C . ALA B 1 351 ? 6.918 58.094 1.196 1 45.25 351 ALA B C 1
ATOM 5522 O O . ALA B 1 351 ? 7.859 57.719 0.504 1 45.25 351 ALA B O 1
ATOM 5523 N N . ARG B 1 352 ? 6.004 58.875 0.582 1 42.53 352 ARG B N 1
ATOM 5524 C CA . ARG B 1 352 ? 6.168 59.875 -0.439 1 42.53 352 ARG B CA 1
ATOM 5525 C C . ARG B 1 352 ? 7.293 60.844 -0.07 1 42.53 352 ARG B C 1
ATOM 5527 O O . ARG B 1 352 ? 7.262 61.469 0.997 1 42.53 352 ARG B O 1
ATOM 5534 N N . SER B 1 353 ? 8.562 60.5 -0.346 1 36.97 353 SER B N 1
ATOM 5535 C CA . SER B 1 353 ? 9.617 61.5 -0.403 1 36.97 353 SER B CA 1
ATOM 5536 C C . SER B 1 353 ? 9.156 62.75 -1.14 1 36.97 353 SER B C 1
ATOM 5538 O O . SER B 1 353 ? 8.898 62.719 -2.346 1 36.97 353 SER B O 1
ATOM 5540 N N . GLY B 1 354 ? 8.164 63.469 -0.603 1 28.78 354 GLY B N 1
ATOM 5541 C CA . GLY B 1 354 ? 7.93 64.812 -1.078 1 28.78 354 GLY B CA 1
ATOM 5542 C C . GLY B 1 354 ? 9.156 65.688 -0.999 1 28.78 354 GLY B C 1
ATOM 5543 O O . GLY B 1 354 ? 9.602 66.062 0.093 1 28.78 354 GLY B O 1
ATOM 5544 N N . GLU B 1 355 ? 10.352 65.25 -1.609 1 24.81 355 GLU B N 1
ATOM 5545 C CA . GLU B 1 355 ? 11.102 66.375 -2.131 1 24.81 355 GLU B CA 1
ATOM 5546 C C . GLU B 1 355 ? 10.422 66.938 -3.354 1 24.81 355 GLU B C 1
ATOM 5548 O O . GLU B 1 355 ? 9.828 66.25 -4.16 1 24.81 355 GLU B O 1
#

Secondary structure (DSSP, 8-state):
--------GGGSEEE-THHHHHHHHHT--HHHHHHHTT--TTGGGSSSEEE-HHHHHHHHHHHHHHHHHH-TTS-HHHHHHHT--GGG--HHHHHHHTSSBHHHHHHHHHHHGGGTSSEEEEEEE-SSEEEEEEEESSSSPPPHHHHHHHHHHHHHHHHHHHTS----SEEEES-TT--HHHHHHHHHHHSS-EEE-SS-EEEEEHHHHHSBPTT--HHHHHHHHHHHHHHHHHHHHHS-HHHHHHHHHHHHGGGT---HHHHHHHHTS-HHHHHHHHHHTT--HHHHHHHHHHHHHHHHHHH----HHHHHHHTT-SSHHHHHHHHHHHHSS-HHHHHHHHHHHHS--------/--------GGGSEEE-THHHHHHHHHT--HHHHHHHHT--TTGGGSSSEEE-HHHHHHHHHHHHHHHHHH-TTS-HHHHHHHT--GGG--HHHHHHHTSSBHHHHHHHHHHHGGGTSSEEEEEEE-SSEEEEEEEESSSSPPPHHHHHHHHHHHHHHHHHHHTS----SEEEES-TT--HHHHHHHHHHHSS-EEE-SS-EEEEEHHHHHSBPTT--HHHHHHHHHHHHHHHHHHHHHS-HHHHHHHHHHHHGGGT---HHHHHHHHTS-HHHHHHHHHHTT--HHHHHHHHHHHHHHHHHHH----HHHHHHHTT-SSHHHHHHHHHHHHSS-HHHHHHHHHHHHS--------

Foldseek 3Di:
DPCPDPPALLAWAWAELLVVVLCVQLVFDQQQLCVQLVHDSCQNVDHTDTHHPSSVLSSLVSQQVRSCVVPVLETSLVSSLVRDDCSSDDLQQVLLLQDFFQQRSQVSCQLQVSLGHQKHWDWDDDPWKIKIFIDGQDLDDHDPSVLVNVQSVSQSSLCRFQVDNFAFPAWEDQDPPDDPSNQVNVCVNRVHGHDYFLTTMTMGTPCSRNRTTPNHDVPSSVVRVVVSVVSSVVSLVPDQLLSLLSVLCLVCQLVLQLDLCSSCVVSVHDSVVSQVRCVVVPHGSVRSLLVSLQSQLLSCLQRGPDDLQVSCNSSNHPGSVRSQVSNCVVPVDGSVVSSVVNVCVVPPPPPPPPD/DPCPDPPALLAWAWAELLVVVLCVQLVFDQQQLCVQLVHDSCQNVDHGDTHHQSSVLSSLVSQQVRSCVVPVLETSLVSSLVRDDCSSDDLQQVLLLQDFFQLRSQVSCQLQVSLGHQKHWDWDDDPWKIKIFMDGLDLDDHDPSVLVNVQSVSQSSLCRFQVDNFAFPAWEDQDPPDDPSNQVNVCVNRVHGHDYFLTTMTMGTPCSRNRTTPNHDVPSSVVRVVVSVVSSVVSLVPDQLLSLLSVLLLVCQLVLQLDLCSSCVVSVHDSVVSQVRCVVVPHGSVRSLLVSLQSQLLSCLQRGPDDLQRSCNSSNHPGSVRSQVSNCVVPVDGSVVSSVVNVCVVPPPPPPPPD

Organism: Pseudomonas syringae pv. tomato (strain ATCC BAA-871 / DC3000) (NCBI:txid223283)

InterPro domains:
  IPR009057 Homedomain-like superfamily [SSF46689] (293-342)
  IPR018060 AraC-like, DNA binding HTH domain [PF12833] (264-340)
  IPR018060 AraC-like, DNA binding HTH domain [PS01124] (243-341)
  IPR018060 AraC-like, DNA binding HTH domain [SM00342] (257-339)
  IPR032687 HTH-type transcriptional regulator AraC-type, N-terminal [PF12625] (27-212)

pLDDT: mean 85.36, std 13.89, range [20.97, 97.88]

Sequence (710 aa):
MSPTGKRSSALDYSVWPGWRVLMQDAGLATAPVLRRAQLPGDLFTRQNVRLDSAHFFKLWEAIEAEAASINADLPAPLQIAKVMSSDWFDPELFAALCSANMADALERIAKYVRLIAPMVIRVVPTKAHTTVTMDFLDACEPPTVFLAFKLVFFVQLARLATRSPVQPLQVNWPSPSTPGPDLQAYQAYFGIPVTHAPQASLVFAAADVERPFLTENHKMWLFFEPGLRQRLSDLDRTSGMVERVRSALLESLPAGAVSMQQISRKLGVSTRTLQRRLQDEGTTFQQTLDTLRDSLARHYLRSTAMSSAQISFLLGFEDANSFARAFQSWTGSTPGKVRAEMDNSRHPSTARSGEMSPTGKRSSALDYSVWPGWRVLMQDAGLATAPVLRRAQLPGDLFTRQNVRLDSAHFFKLWEAIEAEAASINADLPAPLQIAKVMSSDWFDPELFAALCSANMADALERIAKYVRLIAPMVIRVVPTKAHTTVTMDFLDACEPPTVFLAFKLVFFVQLARLATRSPVQPLQVNWPSPSTPGPDLQAYQAYFGIPVTHAPQASLVFAAADVERPFLTENHKMWLFFEPGLRQRLSDLDRTSGMVERVRSALLESLPAGAVSMQQISRKLGVSTRTLQRRLQDEGTTFQQTLDTLRDSLARHYLRSTAMSSAQISFLLGFEDANSFARAFQSWTGSTPGKVRAEMDNSRHPSTARSGE

Nearest PDB structures (foldseek):
  5chh-assembly1_A  TM=4.623E-01  e=6.793E-12  Pseudomonas aeruginosa
  3mkl-assembly1_A  TM=8.224E-01  e=1.324E-04  Escherichia coli K-12
  3mkl-assembly2_B  TM=8.492E-01  e=2.033E-04  Escherichia coli K-12
  3w6v-assembly1_A  TM=8.118E-01  e=9.352E-04  Streptomyces griseus
  4fe7-assembly1_A-2  TM=5.892E-01  e=2.006E-03  Escherichia coli

Radius of gyration: 31.31 Å; Cα contacts (8 Å, |Δi|>4): 1114; chains: 2; bounding box: 5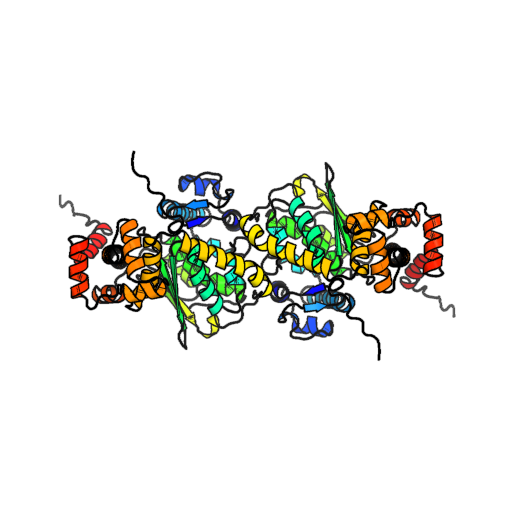3×115×92 Å

Solvent-accessible surface area (backbone atoms only — not comparable to full-atom values): 37779 Å² total; per-residue (Å²): 130,79,83,75,65,81,73,61,75,55,60,20,35,56,49,53,26,24,52,49,38,49,29,56,65,53,67,41,62,62,63,64,27,26,56,70,33,71,44,63,88,57,53,49,76,37,79,85,35,67,30,48,60,70,54,46,43,35,38,46,52,20,45,39,54,49,31,40,73,76,37,72,84,46,54,41,46,59,50,42,58,76,52,64,58,66,65,37,50,49,65,64,56,44,49,22,48,24,21,60,20,45,54,55,14,52,51,45,36,39,68,45,39,48,80,40,26,36,45,45,50,46,76,48,76,55,92,65,31,32,39,39,36,61,44,65,73,55,79,70,77,75,48,66,63,53,55,50,27,54,56,49,45,56,48,48,49,49,20,66,26,47,72,42,91,68,52,56,75,41,42,28,34,54,51,85,76,61,52,65,66,50,51,51,50,50,18,66,71,46,72,42,73,72,39,77,30,44,55,41,32,41,27,34,41,35,68,63,33,63,39,60,30,42,34,26,28,66,72,54,37,63,42,42,48,62,55,52,53,48,50,51,51,47,45,62,66,67,39,50,56,59,57,52,48,50,55,52,39,67,70,22,20,66,74,48,52,71,46,65,65,54,48,19,58,73,70,72,45,50,57,66,56,50,51,49,47,22,45,74,70,72,44,44,69,68,55,52,52,47,53,51,43,48,45,51,47,52,46,43,47,69,40,23,85,64,48,65,54,57,50,15,44,51,60,39,39,94,39,44,65,60,34,41,52,50,42,25,69,76,71,73,43,46,66,66,54,54,35,50,51,54,53,42,68,71,51,72,78,78,75,76,75,80,119,129,78,82,73,67,81,72,62,75,57,59,20,34,58,47,55,26,23,54,47,38,49,29,57,65,51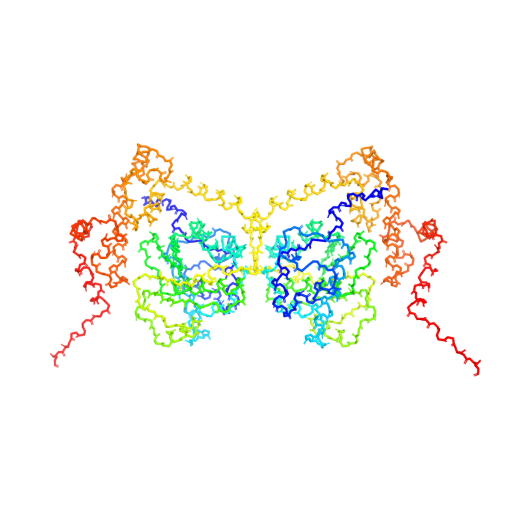,68,41,62,60,65,63,27,27,55,69,32,71,44,62,88,59,53,51,75,38,79,85,34,69,31,48,61,70,54,46,42,36,38,47,52,20,46,40,54,49,31,40,72,74,37,72,82,49,54,41,45,60,50,43,58,76,53,63,58,66,64,36,50,49,64,63,55,45,50,25,48,24,22,60,19,44,54,55,15,52,51,45,36,40,68,44,39,48,80,39,25,37,46,46,50,45,76,49,75,54,90,63,33,32,38,40,37,60,44,64,73,55,80,68,77,76,47,66,64,53,55,51,28,54,56,52,43,56,47,47,50,50,21,66,25,46,72,42,89,69,53,56,76,42,40,28,34,54,51,84,78,60,53,66,66,51,51,51,50,49,18,66,70,45,72,43,72,72,39,77,29,45,54,39,33,41,28,35,39,34,69,64,33,62,38,62,28,44,35,26,28,67,74,54,37,65,41,43,48,62,55,52,53,49,49,52,51,46,46,63,66,68,40,50,56,60,54,51,48,50,55,51,39,66,71,22,18,66,75,46,51,70,46,66,65,56,48,18,58,74,68,72,45,50,56,66,55,50,49,50,45,21,44,74,69,71,45,44,70,66,54,53,50,49,52,50,45,48,45,51,47,50,46,43,48,71,39,24,84,63,49,65,55,55,50,14,43,50,60,41,40,95,40,44,65,59,34,42,53,50,42,25,72,75,70,72,41,45,68,68,55,54,35,50,52,53,53,43,70,72,51,74,78,80,76,77,76,80,119